Protein AF-0000000075207750 (afdb_homodimer)

Radius of gyration: 28.62 Å; Cα contacts (8 Å, |Δi|>4): 530; chains: 2; bounding box: 51×97×60 Å

pLDDT: mean 87.53, std 13.21, range [34.97, 98.56]

Organism: NCBI:txid2021314

Sequence (436 aa):
MNTTNKMSKQQYAYQVIRSRILDSRYEPGHRVVIDQLARELKTSAIPVREAIRQLEADGLITFTPNSGAIVTPFNEKAYMETLSVLAVLEGVATSLSSRHVTKQSLSELTKLNERMSEALQDLDLPLFSSYNREFHKLTYQYCGNEYLLQSILQTWQRLDSVRKKGTALRPDRMKKSIEEHETLIRLMSEKASEQKIEEFARRHKLNTLQAFLEKKNSMNTTNKMSKQQYAYQVIRSRILDSRYEPGHRVVIDQLARELKTSAIPVREAIRQLEADGLITFTPNSGAIVTPFNEKAYMETLSVLAVLEGVATSLSSRHVTKQSLSELTKLNERMSEALQDLDLPLFSSYNREFHKLTYQYCGNEYLLQSILQTWQRLDSVRKKGTALRPDRMKKSIEEHETLIRLMSEKASEQKIEEFARRHKLNTLQAFLEKKNS

InterPro domains:
  IPR000524 Transcription regulator HTH, GntR [PF00392] (11-71)
  IPR000524 Transcription regulator HTH, GntR [PS50949] (7-74)
  IPR000524 Transcription regulator HTH, GntR [SM00345] (13-71)
  IPR000524 Transcription regulator HTH, GntR [cd07377] (8-72)
  IPR008920 Transcription regulator FadR/GntR, C-terminal [G3DSA:1.20.120.530] (76-215)
  IPR008920 Transcription regulator FadR/GntR, C-terminal [SSF48008] (80-210)
  IPR011711 GntR, C-terminal [PF07729] (82-204)
  IPR011711 GntR, C-terminal [SM00895] (81-207)
  IPR036388 Winged helix-like DNA-binding domain superfamily [G3DSA:1.10.10.10] (1-72)
  IPR036390 Winged helix DNA-binding domain superfamily [SSF46785] (2-75)

Secondary structure (DSSP, 8-state):
--------HHHHHHHHHHHHHHTTSS-TT-EE-HHHHHHHTTS-HHHHHHHHHHHHHTTSEEEETTTEEEEPP--HHHHHHHHHHHHHHHHHHHHHHGGG--HHHHHHHHHHHHHHHHHHHTT-HHHHHHHHHHHHHHHHTTSS-HHHHHHHHHHHHHHHHHS-TT-PPPHHHHHHHHHHHHHHHHHHHTT--HHHHHHHHHHHHHHHHHHHHHHHH-/--------HHHHHHHHHHHHHHTTSS-TT-EE-HHHHHHHTTS-HHHHHHHHHHHHHTTSEEEETTTEEEEPP--HHHHHHHHHHHHHHHHHHHHHHGGG--HHHHHHHHHHHHHHHHHHHTT-HHHHHHHHHHHHHHHHTTSS-HHHHHHHHHHHHHHHHHS-TT----HHHHHHHHHHHHHHHHHHHTT--HHHHHHHHHHHHHHHHHHHHHHHH-

Foldseek 3Di:
DVPPVDQPLLNVLLVVVLLCLLLCVAPFFRQDDQVVSCVVSVHDSVSNVSSLVVCVVLQQWDQDVPRGTHGHDFDLVLLLVLLLVLLQLLLLLLLLCLVVDDPVLLVVLVVLLVQLVVCLVVVVQVSNVVSVVVSSCSSRVRSVDPVSVVVNVVSVVSNVVRPRRNPRQPSVLSVVLSVLSVVLSVCSVVVHHSVVSSVSSSVSSVVSVVSSVVSNVD/DVPPVPQPLLNVLLVVVLLCLLLCVAPFFRQDDQVVSCVVSVHDSVSNVSSLVVCVVLQQWDQDVPRGTGGHDFDLVLLLVLLLVLLQLLLLLLLLCLVVDDPVLLVVLVVLLVQLVVCLVVVVQVSNVVSVVVSSCSSRVRNVDPVSVVVNVVSVVSNVVRPRRNPRQPSVLSVVLSVLSVVLSVCSVVVHHSVVSSVSSSVSSVVSVVSSVVSNVD

Solvent-accessible surface area (backbone atoms only — not comparable to full-atom values): 22569 Å² total; per-residue (Å²): 131,86,75,69,85,65,73,47,69,31,56,46,40,30,51,55,52,49,49,32,43,72,48,51,75,41,40,62,60,34,67,59,54,58,67,61,48,13,62,74,66,71,47,60,54,62,35,42,50,54,19,48,51,50,34,33,74,34,36,39,29,40,75,41,93,94,60,43,40,20,27,36,75,52,50,59,66,60,31,53,32,36,51,53,46,42,18,52,50,50,9,52,28,26,23,50,10,48,79,66,65,44,72,66,58,52,50,50,45,52,51,34,50,50,50,26,53,51,22,55,76,69,65,34,60,69,59,23,51,53,34,50,52,52,42,54,47,67,48,26,71,61,36,84,36,69,56,51,53,49,52,46,53,52,40,51,54,50,36,66,69,34,38,48,38,57,67,60,75,51,70,68,56,48,53,51,48,50,53,49,49,52,51,52,51,48,41,49,74,66,62,53,57,50,68,59,46,18,52,51,49,20,47,58,48,45,50,54,52,50,54,57,53,53,38,70,74,92,134,84,75,71,84,64,75,46,68,31,55,46,40,30,51,54,52,49,49,31,44,70,49,53,75,41,39,62,60,34,66,58,55,57,68,60,49,13,62,75,66,73,48,60,52,62,35,40,50,53,19,48,51,50,33,32,73,34,36,38,28,38,76,43,91,94,61,43,39,20,26,37,76,51,49,59,65,59,32,52,34,36,50,54,47,42,17,52,52,51,8,51,28,26,23,50,10,46,80,66,66,45,74,65,57,52,50,51,46,51,51,35,50,50,50,28,52,51,22,55,76,68,65,34,59,70,59,24,52,53,34,51,52,52,42,54,47,68,48,26,70,61,35,86,37,69,55,50,53,49,52,47,51,54,40,50,55,48,36,67,68,34,38,46,38,56,68,61,75,50,70,66,55,50,54,51,46,52,54,48,49,51,52,51,51,48,40,50,72,66,62,52,56,47,68,58,45,19,53,50,49,21,47,58,48,45,50,54,52,48,56,57,52,52,39,70,74,91

Structure (mmCIF, N/CA/C/O backbone):
data_AF-0000000075207750-model_v1
#
loop_
_entity.id
_entity.type
_entity.pdbx_description
1 polymer 'GntR family transcriptional regulator'
#
loop_
_atom_site.group_PDB
_atom_site.id
_atom_site.type_symbol
_atom_site.label_atom_id
_atom_site.label_alt_id
_atom_site.label_comp_id
_atom_site.label_asym_id
_atom_site.label_entity_id
_atom_site.label_seq_id
_atom_site.pdbx_PDB_ins_code
_atom_site.Cartn_x
_atom_site.Cartn_y
_atom_site.Cartn_z
_atom_site.occupancy
_atom_site.B_iso_or_equiv
_atom_site.auth_seq_id
_atom_site.auth_comp_id
_atom_site.auth_asym_id
_atom_site.auth_atom_id
_atom_site.pdbx_PDB_model_num
ATOM 1 N N . MET A 1 1 ? -19.953 47.875 24.656 1 36.06 1 MET A N 1
ATOM 2 C CA . MET A 1 1 ? -18.547 47.531 24.891 1 36.06 1 MET A CA 1
ATOM 3 C C . MET A 1 1 ? -18.094 46.469 23.875 1 36.06 1 MET A C 1
ATOM 5 O O . MET A 1 1 ? -18.562 45.344 23.891 1 36.06 1 MET A O 1
ATOM 9 N N . ASN A 1 2 ? -18.047 46.562 22.547 1 34.97 2 ASN A N 1
ATOM 10 C CA . ASN A 1 2 ? -17.766 45.781 21.344 1 34.97 2 ASN A CA 1
ATOM 11 C C . ASN A 1 2 ? -16.5 44.938 21.5 1 34.97 2 ASN A C 1
ATOM 13 O O . ASN A 1 2 ? -15.398 45.469 21.516 1 34.97 2 ASN A O 1
ATOM 17 N N . THR A 1 3 ? -16.406 44.031 22.578 1 39.22 3 THR A N 1
ATOM 18 C CA . THR A 1 3 ? -15.258 43.25 23.031 1 39.22 3 THR A CA 1
ATOM 19 C C . THR A 1 3 ? -14.523 42.625 21.844 1 39.22 3 THR A C 1
ATOM 21 O O . THR A 1 3 ? -15.047 41.719 21.203 1 39.22 3 THR A O 1
ATOM 24 N N . THR A 1 4 ? -13.977 43.281 20.906 1 45.97 4 THR A N 1
ATOM 25 C CA . THR A 1 4 ? -13.086 42.844 19.828 1 45.97 4 THR A CA 1
ATOM 26 C C . THR A 1 4 ? -12.195 41.688 20.312 1 45.97 4 THR A C 1
ATOM 28 O O . THR A 1 4 ? -11.508 41.812 21.328 1 45.97 4 THR A O 1
ATOM 31 N N . ASN A 1 5 ? -12.617 40.5 20.391 1 51.59 5 ASN A N 1
ATOM 32 C CA . ASN A 1 5 ? -12.078 39.25 20.938 1 51.59 5 ASN A CA 1
ATOM 33 C C . ASN A 1 5 ? -10.57 39.156 20.719 1 51.59 5 ASN A C 1
ATOM 35 O O . ASN A 1 5 ? -10.117 38.656 19.672 1 51.59 5 ASN A O 1
ATOM 39 N N . LYS A 1 6 ? -9.859 40.094 21.203 1 67.19 6 LYS A N 1
ATOM 40 C CA . LYS A 1 6 ? -8.414 40.281 21.141 1 67.19 6 LYS A CA 1
ATOM 41 C C . LYS A 1 6 ? -7.664 39.031 21.594 1 67.19 6 LYS A C 1
ATOM 43 O O . LYS A 1 6 ? -8.031 38.406 22.594 1 67.19 6 LYS A O 1
ATOM 48 N N . MET A 1 7 ? -6.898 38.531 20.766 1 75.88 7 MET A N 1
ATOM 49 C CA . MET A 1 7 ? -6.035 37.406 21.047 1 75.88 7 MET A CA 1
ATOM 50 C C . MET A 1 7 ? -5.301 37.594 22.359 1 75.88 7 MET A C 1
ATOM 52 O O . MET A 1 7 ? -4.773 38.656 22.641 1 75.88 7 MET A O 1
ATOM 56 N N . SER A 1 8 ? -5.57 36.812 23.359 1 89.5 8 SER A N 1
ATOM 57 C CA . SER A 1 8 ? -4.852 36.844 24.625 1 89.5 8 SER A CA 1
ATOM 58 C C . SER A 1 8 ? -3.344 36.75 24.406 1 89.5 8 SER A C 1
ATOM 60 O O . SER A 1 8 ? -2.889 36.312 23.344 1 89.5 8 SER A O 1
ATOM 62 N N . LYS A 1 9 ? -2.623 37.312 25.281 1 92.06 9 LYS A N 1
ATOM 63 C CA . LYS A 1 9 ? -1.166 37.25 25.234 1 92.06 9 LYS A CA 1
ATOM 64 C C . LYS A 1 9 ? -0.688 35.812 25.094 1 92.06 9 LYS A C 1
ATOM 66 O O . LYS A 1 9 ? 0.298 35.531 24.406 1 92.06 9 LYS A O 1
ATOM 71 N N . GLN A 1 10 ? -1.367 34.875 25.75 1 92.75 10 GLN A N 1
ATOM 72 C CA . GLN A 1 10 ? -1.064 33.469 25.641 1 92.75 10 GLN A CA 1
ATOM 73 C C . GLN A 1 10 ? -1.268 32.969 24.219 1 92.75 10 GLN A C 1
ATOM 75 O O . GLN A 1 10 ? -0.419 32.25 23.672 1 92.75 10 GLN A O 1
ATOM 80 N N . GLN A 1 11 ? -2.389 33.312 23.703 1 88.75 11 GLN A N 1
ATOM 81 C CA . GLN A 1 11 ? -2.709 32.906 22.344 1 88.75 11 GLN A CA 1
ATOM 82 C C . GLN A 1 11 ? -1.7 33.438 21.328 1 88.75 11 GLN A C 1
ATOM 84 O O . GLN A 1 11 ? -1.299 32.75 20.406 1 88.75 11 GLN A O 1
ATOM 89 N N . TYR A 1 12 ? -1.388 34.656 21.578 1 90.88 12 TYR A N 1
ATOM 90 C CA . TYR A 1 12 ? -0.394 35.281 20.719 1 90.88 12 TYR A CA 1
ATOM 91 C C . TYR A 1 12 ? 0.942 34.562 20.812 1 90.88 12 TYR A C 1
ATOM 93 O O . TYR A 1 12 ? 1.54 34.219 19.781 1 90.88 12 TYR A O 1
ATOM 101 N N . ALA A 1 13 ? 1.425 34.344 21.984 1 94.19 13 ALA A N 1
ATOM 102 C CA . ALA A 1 13 ? 2.678 33.625 22.188 1 94.19 13 ALA A CA 1
ATOM 103 C C . ALA A 1 13 ? 2.627 32.25 21.531 1 94.19 13 ALA A C 1
ATOM 105 O O . ALA A 1 13 ? 3.582 31.828 20.875 1 94.19 13 ALA A O 1
ATOM 106 N N . TYR A 1 14 ? 1.547 31.609 21.766 1 91.31 14 TYR A N 1
ATOM 107 C CA . TYR A 1 14 ? 1.352 30.281 21.172 1 91.31 14 TYR A CA 1
ATOM 108 C C . TYR A 1 14 ? 1.503 30.344 19.656 1 91.31 14 TYR A C 1
ATOM 110 O O . TYR A 1 14 ? 2.244 29.547 19.078 1 91.31 14 TYR A O 1
ATOM 118 N N . GLN A 1 15 ? 0.847 31.25 19.047 1 85.12 15 GLN A N 1
ATOM 119 C CA . GLN A 1 15 ? 0.856 31.344 17.594 1 85.12 15 GLN A CA 1
ATOM 120 C C . GLN A 1 15 ? 2.256 31.656 17.078 1 85.12 15 GLN A C 1
ATOM 122 O O . GLN A 1 15 ? 2.689 31.094 16.062 1 85.12 15 GLN A O 1
ATOM 127 N N . VAL A 1 16 ? 2.91 32.562 17.781 1 87.69 16 VAL A N 1
ATOM 128 C CA . VAL A 1 16 ? 4.246 32.969 17.359 1 87.69 16 VAL A CA 1
ATOM 129 C C . VAL A 1 16 ? 5.203 31.766 17.438 1 87.69 16 VAL A C 1
ATOM 131 O O . VAL A 1 16 ? 5.906 31.469 16.469 1 87.69 16 VAL A O 1
ATOM 134 N N . ILE A 1 17 ? 5.18 31.047 18.562 1 90.5 17 ILE A N 1
ATOM 135 C CA . ILE A 1 17 ? 6.105 29.938 18.766 1 90.5 17 ILE A CA 1
ATOM 136 C C . ILE A 1 17 ? 5.77 28.797 17.797 1 90.5 17 ILE A C 1
ATOM 138 O O . ILE A 1 17 ? 6.66 28.219 17.172 1 90.5 17 ILE A O 1
ATOM 142 N N . ARG A 1 18 ? 4.539 28.562 17.719 1 83.19 18 ARG A N 1
ATOM 143 C CA . ARG A 1 18 ? 4.086 27.516 16.797 1 83.19 18 ARG A CA 1
ATOM 144 C C . ARG A 1 18 ? 4.543 27.797 15.375 1 83.19 18 ARG A C 1
ATOM 146 O O . ARG A 1 18 ? 5.047 26.906 14.688 1 83.19 18 ARG A O 1
ATOM 153 N N . SER A 1 19 ? 4.32 29.016 14.938 1 79.19 19 SER A N 1
ATOM 154 C CA . SER A 1 19 ? 4.727 29.406 13.594 1 79.19 19 SER A CA 1
ATOM 155 C C . SER A 1 19 ? 6.23 29.234 13.398 1 79.19 19 SER A C 1
ATOM 157 O O . SER A 1 19 ? 6.68 28.766 12.352 1 79.19 19 SER A O 1
ATOM 159 N N . ARG A 1 20 ? 6.992 29.5 14.438 1 82.44 20 ARG A N 1
ATOM 160 C CA . ARG A 1 20 ? 8.445 29.406 14.352 1 82.44 20 ARG A CA 1
ATOM 161 C C . ARG A 1 20 ? 8.883 27.938 14.297 1 82.44 20 ARG A C 1
ATOM 163 O O . ARG A 1 20 ? 9.875 27.609 13.641 1 82.44 20 ARG A O 1
ATOM 170 N N . ILE A 1 21 ? 8.133 27.094 14.938 1 80.12 21 ILE A N 1
ATOM 171 C CA . ILE A 1 21 ? 8.422 25.656 14.898 1 80.12 21 ILE A CA 1
ATOM 172 C C . ILE A 1 21 ? 8.055 25.094 13.531 1 80.12 21 ILE A C 1
ATOM 174 O O . ILE A 1 21 ? 8.859 24.391 12.898 1 80.12 21 ILE A O 1
ATOM 178 N N . LEU A 1 22 ? 6.926 25.516 13.047 1 70.62 22 LEU A N 1
ATOM 179 C CA . LEU A 1 22 ? 6.391 24.938 11.82 1 70.62 22 LEU A CA 1
ATOM 180 C C . LEU A 1 22 ? 7.16 25.438 10.602 1 70.62 22 LEU A C 1
ATOM 182 O O . LEU A 1 22 ? 7.305 24.719 9.617 1 70.62 22 LEU A O 1
ATOM 186 N N . ASP A 1 23 ? 7.66 26.641 10.734 1 68.94 23 ASP A N 1
ATOM 187 C CA . ASP A 1 23 ? 8.406 27.188 9.609 1 68.94 23 ASP A CA 1
ATOM 188 C C . ASP A 1 23 ? 9.906 26.922 9.758 1 68.94 23 ASP A C 1
ATOM 190 O O . ASP A 1 23 ? 10.719 27.5 9.031 1 68.94 23 ASP A O 1
ATOM 194 N N . SER A 1 24 ? 10.305 26.125 10.703 1 70.38 24 SER A N 1
ATOM 195 C CA . SER A 1 24 ? 11.641 25.594 10.945 1 70.38 24 SER A CA 1
ATOM 196 C C . SER A 1 24 ? 12.594 26.688 11.422 1 70.38 24 SER A C 1
ATOM 198 O O . SER A 1 24 ? 13.812 26.516 11.391 1 70.38 24 SER A O 1
ATOM 200 N N . ARG A 1 25 ? 12.078 27.797 11.797 1 79.12 25 ARG A N 1
ATOM 201 C CA . ARG A 1 25 ? 12.938 28.766 12.477 1 79.12 25 ARG A CA 1
ATOM 202 C C . ARG A 1 25 ? 13.43 28.219 13.812 1 79.12 25 ARG A C 1
ATOM 204 O O . ARG A 1 25 ? 14.539 28.531 14.25 1 79.12 25 ARG A O 1
ATOM 211 N N . TYR A 1 26 ? 12.539 27.516 14.5 1 85.56 26 TYR A N 1
ATOM 212 C CA . TYR A 1 26 ? 12.938 26.656 15.609 1 85.56 26 TYR A CA 1
ATOM 213 C C . TYR A 1 26 ? 13.062 25.203 15.156 1 85.56 26 TYR A C 1
ATOM 215 O O . TYR A 1 26 ? 12.062 24.547 14.875 1 85.56 26 TYR A O 1
ATOM 223 N N . GLU A 1 27 ? 14.281 24.719 15.008 1 79.44 27 GLU A N 1
ATOM 224 C CA . GLU A 1 27 ? 14.539 23.375 14.531 1 79.44 27 GLU A CA 1
ATOM 225 C C . GLU A 1 27 ? 14.273 22.328 15.617 1 79.44 27 GLU A C 1
ATOM 227 O O . GLU A 1 27 ? 14.281 22.656 16.812 1 79.44 27 GLU A O 1
ATOM 232 N N . PRO A 1 28 ? 14 21.078 15.148 1 78.81 28 PRO A N 1
ATOM 233 C CA . PRO A 1 28 ? 13.922 20.016 16.156 1 78.81 28 PRO A CA 1
ATOM 234 C C . PRO A 1 28 ? 15.117 20.016 17.109 1 78.81 28 PRO A C 1
ATOM 236 O O . PRO A 1 28 ? 16.266 20.141 16.672 1 78.81 28 PRO A O 1
ATOM 239 N N . GLY A 1 29 ? 14.781 19.953 18.328 1 82 29 GLY A N 1
ATOM 240 C CA . GLY A 1 29 ? 15.836 19.969 19.344 1 82 29 GLY A CA 1
ATOM 241 C C . GLY A 1 29 ? 16.172 21.359 19.828 1 82 29 GLY A C 1
ATOM 242 O O . GLY A 1 29 ? 16.891 21.531 20.797 1 82 29 GLY A O 1
ATOM 243 N N . HIS A 1 30 ? 15.648 22.375 19.141 1 87.75 30 HIS A N 1
ATOM 244 C CA . HIS A 1 30 ? 15.898 23.766 19.531 1 87.75 30 HIS A CA 1
ATOM 245 C C . HIS A 1 30 ? 15.367 24.031 20.938 1 87.75 30 HIS A C 1
ATOM 247 O O . HIS A 1 30 ? 14.227 23.688 21.266 1 87.75 30 HIS A O 1
ATOM 253 N N . ARG A 1 31 ? 16.188 24.656 21.75 1 91.31 31 ARG A N 1
ATOM 254 C CA . ARG A 1 31 ? 15.773 25.016 23.109 1 91.31 31 ARG A CA 1
ATOM 255 C C . ARG A 1 31 ? 15.016 26.328 23.109 1 91.31 31 ARG A C 1
ATOM 257 O O . ARG A 1 31 ? 15.508 27.344 22.594 1 91.31 31 ARG A O 1
ATOM 264 N N . VAL A 1 32 ? 13.836 26.281 23.609 1 93.56 32 VAL A N 1
ATOM 265 C CA . VAL A 1 32 ? 13.008 27.469 23.75 1 93.56 32 VAL A CA 1
ATOM 266 C C . VAL A 1 32 ? 13.25 28.109 25.109 1 93.56 32 VAL A C 1
ATOM 268 O O . VAL A 1 32 ? 12.867 27.562 26.141 1 93.56 32 VAL A O 1
ATOM 271 N N . VAL A 1 33 ? 13.875 29.266 25.094 1 93.75 33 VAL A N 1
ATOM 272 C CA . VAL A 1 33 ? 14.172 29.969 26.328 1 93.75 33 VAL A CA 1
ATOM 273 C C . VAL A 1 33 ? 13.039 30.938 26.672 1 93.75 33 VAL A C 1
ATOM 275 O O . VAL A 1 33 ? 12.852 31.953 26 1 93.75 33 VAL A O 1
ATOM 278 N N . ILE A 1 34 ? 12.367 30.688 27.75 1 93.56 34 ILE A N 1
ATOM 279 C CA . ILE A 1 34 ? 11.117 31.359 28.109 1 93.56 34 ILE A CA 1
ATOM 280 C C . ILE A 1 34 ? 11.375 32.844 28.328 1 93.56 34 ILE A C 1
ATOM 282 O O . ILE A 1 34 ? 10.664 33.688 27.797 1 93.56 34 ILE A O 1
ATOM 286 N N . ASP A 1 35 ? 12.445 33.219 29.016 1 94.19 35 ASP A N 1
ATOM 287 C CA . ASP A 1 35 ? 12.734 34.625 29.359 1 94.19 35 ASP A CA 1
ATOM 288 C C . ASP A 1 35 ? 13.055 35.438 28.109 1 94.19 35 ASP A C 1
ATOM 290 O O . ASP A 1 35 ? 12.625 36.594 27.969 1 94.19 35 ASP A O 1
ATOM 294 N N . GLN A 1 36 ? 13.742 34.812 27.234 1 95.31 36 GLN A N 1
ATOM 295 C CA . GLN A 1 36 ? 14.086 35.5 25.969 1 95.31 36 GLN A CA 1
ATOM 296 C C . GLN A 1 36 ? 12.844 35.75 25.125 1 95.31 36 GLN A C 1
ATOM 298 O O . GLN A 1 36 ? 12.68 36.812 24.562 1 95.31 36 GLN A O 1
ATOM 303 N N . LEU A 1 37 ? 12.008 34.781 25.078 1 95.25 37 LEU A N 1
ATOM 304 C CA . LEU A 1 37 ? 10.789 34.906 24.297 1 95.25 37 LEU A CA 1
ATOM 305 C C . LEU A 1 37 ? 9.859 35.938 24.906 1 95.25 37 LEU A C 1
ATOM 307 O O . LEU A 1 37 ? 9.211 36.688 24.172 1 95.25 37 LEU A O 1
ATOM 311 N N . ALA A 1 38 ? 9.789 35.938 26.188 1 95.69 38 ALA A N 1
ATOM 312 C CA . ALA A 1 38 ? 8.969 36.906 26.891 1 95.69 38 ALA A CA 1
ATOM 313 C C . ALA A 1 38 ? 9.422 38.344 26.547 1 95.69 38 ALA A C 1
ATOM 315 O O . ALA A 1 38 ? 8.586 39.219 26.25 1 95.69 38 ALA A O 1
ATOM 316 N N . ARG A 1 39 ? 10.695 38.594 26.484 1 96 39 ARG A N 1
ATOM 317 C CA . ARG A 1 39 ? 11.25 39.906 26.141 1 96 39 ARG A CA 1
ATOM 318 C C . ARG A 1 39 ? 10.938 40.25 24.688 1 96 39 ARG A C 1
ATOM 320 O O . ARG A 1 39 ? 10.516 41.375 24.391 1 96 39 ARG A O 1
ATOM 327 N N . GLU A 1 40 ? 11.062 39.281 23.875 1 94.88 40 GLU A N 1
ATOM 328 C CA . GLU A 1 40 ? 10.844 39.5 22.438 1 94.88 40 GLU A CA 1
ATOM 329 C C . GLU A 1 40 ? 9.383 39.812 22.156 1 94.88 40 GLU A C 1
ATOM 331 O O . GLU A 1 40 ? 9.094 40.656 21.281 1 94.88 40 GLU A O 1
ATOM 336 N N . LEU A 1 41 ? 8.555 39.188 22.938 1 94.75 41 LEU A N 1
ATOM 337 C CA . LEU A 1 41 ? 7.129 39.312 22.672 1 94.75 41 LEU A CA 1
ATOM 338 C C . LEU A 1 41 ? 6.52 40.406 23.547 1 94.75 41 LEU A C 1
ATOM 340 O O . LEU A 1 41 ? 5.309 40.625 23.516 1 94.75 41 LEU A O 1
ATOM 344 N N . LYS A 1 42 ? 7.312 41.031 24.266 1 95.19 42 LYS A N 1
ATOM 345 C CA . LYS A 1 42 ? 6.91 42.125 25.141 1 95.19 42 LYS A CA 1
ATOM 346 C C . LYS A 1 42 ? 5.766 41.688 26.062 1 95.19 42 LYS A C 1
ATOM 348 O O . LYS A 1 42 ? 4.746 42.375 26.156 1 95.19 42 LYS A O 1
ATOM 353 N N . THR A 1 43 ? 5.973 40.594 26.688 1 95.38 43 THR A N 1
ATOM 354 C CA . THR A 1 43 ? 5.023 40.062 27.656 1 95.38 43 THR A CA 1
ATOM 355 C C . THR A 1 43 ? 5.758 39.406 28.828 1 95.38 43 THR A C 1
ATOM 357 O O . THR A 1 43 ? 6.988 39.312 28.828 1 95.38 43 THR A O 1
ATOM 360 N N . SER A 1 44 ? 4.961 39.125 29.828 1 94.69 44 SER A N 1
ATOM 361 C CA . SER A 1 44 ? 5.555 38.438 30.969 1 94.69 44 SER A CA 1
ATOM 362 C C . SER A 1 44 ? 5.805 36.969 30.641 1 94.69 44 SER A C 1
ATOM 364 O O . SER A 1 44 ? 5.355 36.469 29.609 1 94.69 44 SER A O 1
ATOM 366 N N . ALA A 1 45 ? 6.555 36.281 31.562 1 95.62 45 ALA A N 1
ATOM 367 C CA . ALA A 1 45 ? 6.887 34.875 31.359 1 95.62 45 ALA A CA 1
ATOM 368 C C . ALA A 1 45 ? 5.645 34 31.484 1 95.62 45 ALA A C 1
ATOM 370 O O . ALA A 1 45 ? 5.598 32.875 30.938 1 95.62 45 ALA A O 1
ATOM 371 N N . ILE A 1 46 ? 4.656 34.469 32.094 1 95 46 ILE A N 1
ATOM 372 C CA . ILE A 1 46 ? 3.488 33.656 32.438 1 95 46 ILE A CA 1
ATOM 373 C C . ILE A 1 46 ? 2.768 33.219 31.156 1 95 46 ILE A C 1
ATOM 375 O O . ILE A 1 46 ? 2.6 32.031 30.875 1 95 46 ILE A O 1
ATOM 379 N N . PRO A 1 47 ? 2.398 34.188 30.328 1 96.19 47 PRO A N 1
ATOM 380 C CA . PRO A 1 47 ? 1.706 33.75 29.109 1 96.19 47 PRO A CA 1
ATOM 381 C C . PRO A 1 47 ? 2.58 32.875 28.203 1 96.19 47 PRO A C 1
ATOM 383 O O . PRO A 1 47 ? 2.072 32 27.516 1 96.19 47 PRO A O 1
ATOM 386 N N . VAL A 1 48 ? 3.891 33.062 28.203 1 96.31 48 VAL A N 1
ATOM 387 C CA . VAL A 1 48 ? 4.812 32.281 27.406 1 96.31 48 VAL A CA 1
ATOM 388 C C . VAL A 1 48 ? 4.863 30.844 27.938 1 96.31 48 VAL A C 1
ATOM 390 O O . VAL A 1 48 ? 4.828 29.875 27.156 1 96.31 48 VAL A O 1
ATOM 393 N N . ARG A 1 49 ? 4.848 30.734 29.203 1 94.69 49 ARG A N 1
ATOM 394 C CA . ARG A 1 49 ? 4.844 29.406 29.828 1 94.69 49 ARG A CA 1
ATOM 395 C C . ARG A 1 49 ? 3.562 28.641 29.5 1 94.69 49 ARG A C 1
ATOM 397 O O . ARG A 1 49 ? 3.602 27.453 29.219 1 94.69 49 ARG A O 1
ATOM 404 N N . GLU A 1 50 ? 2.516 29.375 29.531 1 94.5 50 GLU A N 1
ATOM 405 C CA . GLU A 1 50 ? 1.233 28.766 29.188 1 94.5 50 GLU A CA 1
ATOM 406 C C . GLU A 1 50 ? 1.197 28.328 27.734 1 94.5 50 GLU A C 1
ATOM 408 O O . GLU A 1 50 ? 0.656 27.266 27.406 1 94.5 50 GLU A O 1
ATOM 413 N N . ALA A 1 51 ? 1.735 29.156 26.906 1 94.12 51 ALA A N 1
ATOM 414 C CA . ALA A 1 51 ? 1.831 28.812 25.484 1 94.12 51 ALA A CA 1
ATOM 415 C C . ALA A 1 51 ? 2.678 27.547 25.281 1 94.12 51 ALA A C 1
ATOM 417 O O . ALA A 1 51 ? 2.311 26.672 24.5 1 94.12 51 ALA A O 1
ATOM 418 N N . ILE A 1 52 ? 3.771 27.453 26.016 1 93.25 52 ILE A N 1
ATOM 419 C CA . ILE A 1 52 ? 4.699 26.328 25.891 1 93.25 52 ILE A CA 1
ATOM 420 C C . ILE A 1 52 ? 4.027 25.047 26.391 1 93.25 52 ILE A C 1
ATOM 422 O O . ILE A 1 52 ? 4.195 23.984 25.797 1 93.25 52 ILE A O 1
ATOM 426 N N . ARG A 1 53 ? 3.238 25.203 27.406 1 89.81 53 ARG A N 1
ATOM 427 C CA . ARG A 1 53 ? 2.496 24.047 27.891 1 89.81 53 ARG A CA 1
ATOM 428 C C . ARG A 1 53 ? 1.512 23.531 26.844 1 89.81 53 ARG A C 1
ATOM 430 O O . ARG A 1 53 ? 1.358 22.328 26.672 1 89.81 53 ARG A O 1
ATOM 437 N N . GLN A 1 54 ? 0.893 24.484 26.219 1 85.94 54 GLN A N 1
ATOM 438 C CA . GLN A 1 54 ? -0.029 24.094 25.156 1 85.94 54 GLN A CA 1
ATOM 439 C C . GLN A 1 54 ? 0.711 23.422 24.016 1 85.94 54 GLN A C 1
ATOM 441 O O . GLN A 1 54 ? 0.237 22.438 23.453 1 85.94 54 GLN A O 1
ATOM 446 N N . LEU A 1 55 ? 1.83 23.984 23.688 1 85.19 55 LEU A N 1
ATOM 447 C CA . LEU A 1 55 ? 2.652 23.422 22.625 1 85.19 55 LEU A CA 1
ATOM 448 C C . LEU A 1 55 ? 3.148 22.031 23 1 85.19 55 LEU A C 1
ATOM 450 O O . LEU A 1 55 ? 3.309 21.172 22.125 1 85.19 55 LEU A O 1
ATOM 454 N N . GLU A 1 56 ? 3.381 21.844 24.297 1 83.12 56 GLU A N 1
ATOM 455 C CA . GLU A 1 56 ? 3.742 20.516 24.781 1 83.12 56 GLU A CA 1
ATOM 456 C C . GLU A 1 56 ? 2.588 19.531 24.609 1 83.12 56 GLU A C 1
ATOM 458 O O . GLU A 1 56 ? 2.783 18.406 24.141 1 83.12 56 GLU A O 1
ATOM 463 N N . ALA A 1 57 ? 1.476 20.062 24.969 1 75.75 57 ALA A N 1
ATOM 464 C CA . ALA A 1 57 ? 0.28 19.234 24.797 1 75.75 57 ALA A CA 1
ATOM 465 C C . ALA A 1 57 ? 0.07 18.875 23.328 1 75.75 57 ALA A C 1
ATOM 467 O O . ALA A 1 57 ? -0.376 17.766 23.016 1 75.75 57 ALA A O 1
ATOM 468 N N . ASP A 1 58 ? 0.486 19.781 22.547 1 70.81 58 ASP A N 1
ATOM 469 C CA . ASP A 1 58 ? 0.343 19.578 21.109 1 70.81 58 ASP A CA 1
ATOM 470 C C . ASP A 1 58 ? 1.469 18.703 20.562 1 70.81 58 ASP A C 1
ATOM 472 O O . ASP A 1 58 ? 1.465 18.344 19.391 1 70.81 58 ASP A O 1
ATOM 476 N N . GLY A 1 59 ? 2.525 18.516 21.406 1 74.31 59 GLY A N 1
ATOM 477 C CA . GLY A 1 59 ? 3.623 17.641 21 1 74.31 59 GLY A CA 1
ATOM 478 C C . GLY A 1 59 ? 4.723 18.375 20.25 1 74.31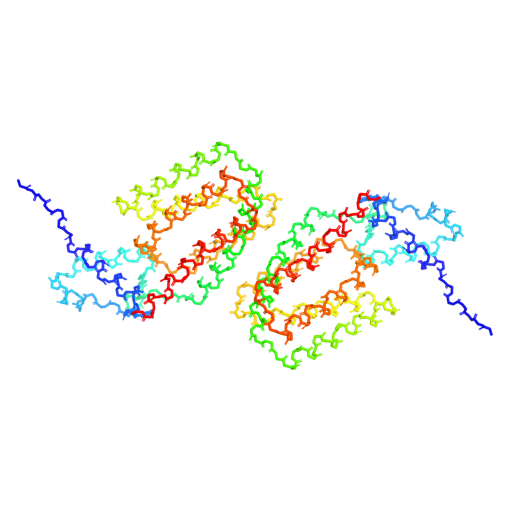 59 GLY A C 1
ATOM 479 O O . GLY A 1 59 ? 5.656 17.75 19.75 1 74.31 59 GLY A O 1
ATOM 480 N N . LEU A 1 60 ? 4.598 19.625 20.125 1 78.88 60 LEU A N 1
ATOM 481 C CA . LEU A 1 60 ? 5.574 20.422 19.391 1 78.88 60 LEU A CA 1
ATOM 482 C C . LEU A 1 60 ? 6.797 20.703 20.25 1 78.88 60 LEU A C 1
ATOM 484 O O . LEU A 1 60 ? 7.891 20.938 19.734 1 78.88 60 LEU A O 1
ATOM 488 N N . ILE A 1 61 ? 6.562 20.75 21.625 1 84.88 61 ILE A N 1
ATOM 489 C CA . ILE A 1 61 ? 7.613 21 22.609 1 84.88 61 ILE A CA 1
ATOM 490 C C . ILE A 1 61 ? 7.68 19.859 23.609 1 84.88 61 ILE A C 1
ATOM 492 O O . ILE A 1 61 ? 6.652 19.281 23.969 1 84.88 61 ILE A O 1
ATOM 496 N N . THR A 1 62 ? 8.844 19.406 23.906 1 85.44 62 THR A N 1
ATOM 497 C CA . THR A 1 62 ? 9.07 18.438 24.984 1 85.44 62 THR A CA 1
ATOM 498 C C . THR A 1 62 ? 9.992 19.016 26.047 1 85.44 62 THR A C 1
ATOM 500 O O . THR A 1 62 ? 10.914 19.781 25.734 1 85.44 62 THR A O 1
ATOM 503 N N . PHE A 1 63 ? 9.648 18.719 27.266 1 86.25 63 PHE A N 1
ATOM 504 C CA . PHE A 1 63 ? 10.508 19.141 28.359 1 86.25 63 PHE A CA 1
ATOM 505 C C . PHE A 1 63 ? 11.523 18.062 28.703 1 86.25 63 PHE A C 1
ATOM 507 O O . PHE A 1 63 ? 11.18 16.891 28.828 1 86.25 63 PHE A O 1
ATOM 514 N N . THR A 1 64 ? 12.727 18.312 28.531 1 79.56 64 THR A N 1
ATOM 515 C CA . THR A 1 64 ? 13.789 17.391 28.938 1 79.56 64 THR A CA 1
ATOM 516 C C . THR A 1 64 ? 14.43 17.859 30.234 1 79.56 64 THR A C 1
ATOM 518 O O . THR A 1 64 ? 14.508 19.062 30.5 1 79.56 64 THR A O 1
ATOM 521 N N . PRO A 1 65 ? 14.867 16.734 30.953 1 77.81 65 PRO A N 1
ATOM 522 C CA . PRO A 1 65 ? 15.617 17.094 32.156 1 77.81 65 PRO A CA 1
ATOM 523 C C . PRO A 1 65 ? 16.891 17.875 31.859 1 77.81 65 PRO A C 1
ATOM 525 O O . PRO A 1 65 ? 17.609 17.562 30.906 1 77.81 65 PRO A O 1
ATOM 528 N N . ASN A 1 66 ? 17.031 19.109 32.312 1 79 66 ASN A N 1
ATOM 529 C CA . ASN A 1 66 ? 18.219 19.938 32.312 1 79 66 ASN A CA 1
ATOM 530 C C . ASN A 1 66 ? 18.234 20.875 31.094 1 79 66 ASN A C 1
ATOM 532 O O . ASN A 1 66 ? 19.141 21.688 30.938 1 79 66 ASN A O 1
ATOM 536 N N . SER A 1 67 ? 17.344 20.484 30.109 1 75.75 67 SER A N 1
ATOM 537 C CA . SER A 1 67 ? 17.406 21.344 28.938 1 75.75 67 SER A CA 1
ATOM 538 C C . SER A 1 67 ? 16.188 22.234 28.828 1 75.75 67 SER A C 1
ATOM 540 O O . SER A 1 67 ? 16.156 23.172 28.031 1 75.75 67 SER A O 1
ATOM 542 N N . GLY A 1 68 ? 15.258 21.969 29.641 1 86.94 68 GLY A N 1
ATOM 543 C CA . GLY A 1 68 ? 14.039 22.766 29.562 1 86.94 68 GLY A CA 1
ATOM 544 C C . GLY A 1 68 ? 13.156 22.391 28.391 1 86.94 68 GLY A C 1
ATOM 545 O O . GLY A 1 68 ? 13.031 21.219 28.047 1 86.94 68 GLY A O 1
ATOM 546 N N . ALA A 1 69 ? 12.508 23.406 27.797 1 92.44 69 ALA A N 1
ATOM 547 C CA . ALA A 1 69 ? 11.594 23.188 26.672 1 92.44 69 ALA A CA 1
ATOM 548 C C . ALA A 1 69 ? 12.352 23.094 25.359 1 92.44 69 ALA A C 1
ATOM 550 O O . ALA A 1 69 ? 13.086 24.016 24.984 1 92.44 69 ALA A O 1
ATOM 551 N N . ILE A 1 70 ? 12.211 21.953 24.641 1 90.94 70 ILE A N 1
ATOM 552 C CA . ILE A 1 70 ? 12.852 21.828 23.328 1 90.94 70 ILE A CA 1
ATOM 553 C C . ILE A 1 70 ? 11.805 21.469 22.281 1 90.94 70 ILE A C 1
ATOM 555 O O . ILE A 1 70 ? 10.773 20.859 22.594 1 90.94 70 ILE A O 1
ATOM 559 N N . VAL A 1 71 ? 12.109 21.922 21.094 1 86 71 VAL A N 1
ATOM 560 C CA . VAL A 1 71 ? 11.258 21.516 19.984 1 86 71 VAL A CA 1
ATOM 561 C C . VAL A 1 71 ? 11.391 20.016 19.75 1 86 71 VAL A C 1
ATOM 563 O O . VAL A 1 71 ? 12.5 19.484 19.625 1 86 71 VAL A O 1
ATOM 566 N N . THR A 1 72 ? 10.273 19.344 19.812 1 79.62 72 THR A N 1
ATOM 567 C CA . THR A 1 72 ? 10.242 17.891 19.688 1 79.62 72 THR A CA 1
ATOM 568 C C . THR A 1 72 ? 10.883 17.438 18.391 1 79.62 72 THR A C 1
ATOM 570 O O . THR A 1 72 ? 10.547 17.938 17.312 1 79.62 72 THR A O 1
ATOM 573 N N . PRO A 1 73 ? 11.875 16.562 18.453 1 73.12 73 PRO A N 1
ATOM 574 C CA . PRO A 1 73 ? 12.438 16.031 17.219 1 73.12 73 PRO A CA 1
ATOM 575 C C . PRO A 1 73 ? 11.406 15.305 16.359 1 73.12 73 PRO A C 1
ATOM 577 O O . PRO A 1 73 ? 10.492 14.664 16.891 1 73.12 73 PRO A O 1
ATOM 580 N N . PHE A 1 74 ? 11.289 15.766 15.172 1 74.44 74 PHE A N 1
ATOM 581 C CA . PHE A 1 74 ? 10.336 15.219 14.211 1 74.44 74 PHE A CA 1
ATOM 582 C C . PHE A 1 74 ? 11.07 14.578 13.039 1 74.44 74 PHE A C 1
ATOM 584 O O . PHE A 1 74 ? 12.031 15.141 12.516 1 74.44 74 PHE A O 1
ATOM 591 N N . ASN A 1 75 ? 10.766 13.297 12.875 1 75.06 75 ASN A N 1
ATOM 592 C CA . ASN A 1 75 ? 11.344 12.625 11.719 1 75.06 75 ASN A CA 1
ATOM 593 C C . ASN A 1 75 ? 10.586 12.953 10.438 1 75.06 75 ASN A C 1
ATOM 595 O O . ASN A 1 75 ? 9.625 12.266 10.086 1 75.06 75 ASN A O 1
ATOM 599 N N . GLU A 1 76 ? 10.992 13.938 9.836 1 78.81 76 GLU A N 1
ATOM 600 C CA . GLU A 1 76 ? 10.336 14.438 8.633 1 78.81 76 GLU A CA 1
ATOM 601 C C . GLU A 1 76 ? 10.32 13.383 7.535 1 78.81 76 GLU A C 1
ATOM 603 O O . GLU A 1 76 ? 9.312 13.227 6.836 1 78.81 76 GLU A O 1
ATOM 608 N N . LYS A 1 77 ? 11.422 12.727 7.391 1 85.44 77 LYS A N 1
ATOM 609 C CA . LYS A 1 77 ? 11.516 11.695 6.355 1 85.44 77 LYS A CA 1
ATOM 610 C C . LYS A 1 77 ? 10.492 10.586 6.594 1 85.44 77 LYS A C 1
ATOM 612 O O . LYS A 1 77 ? 9.797 10.164 5.664 1 85.44 77 LYS A O 1
ATOM 617 N N . ALA A 1 78 ? 10.406 10.164 7.824 1 87.06 78 ALA A N 1
ATOM 618 C CA . ALA A 1 78 ? 9.438 9.133 8.172 1 87.06 78 ALA A CA 1
ATOM 619 C C . ALA A 1 78 ? 8.008 9.609 7.914 1 87.06 78 ALA A C 1
ATOM 621 O O . ALA A 1 78 ? 7.168 8.844 7.441 1 87.06 78 ALA A O 1
ATOM 622 N N . TYR A 1 79 ? 7.793 10.859 8.234 1 87.38 79 TYR A N 1
ATOM 623 C CA . TYR A 1 79 ? 6.473 11.438 8.008 1 87.38 79 TYR A CA 1
ATOM 624 C C . TYR A 1 79 ? 6.113 11.422 6.527 1 87.38 79 TYR A C 1
ATOM 626 O O . TYR A 1 79 ? 5.043 10.945 6.148 1 87.38 79 TYR A O 1
ATOM 634 N N . MET A 1 80 ? 7.023 11.867 5.688 1 89.5 80 MET A N 1
ATOM 635 C CA . MET A 1 80 ? 6.773 11.961 4.254 1 89.5 80 MET A CA 1
ATOM 636 C C . MET A 1 80 ? 6.613 10.57 3.637 1 89.5 80 MET A C 1
ATOM 638 O O . MET A 1 80 ? 5.719 10.352 2.82 1 89.5 80 MET A O 1
ATOM 642 N N . GLU A 1 81 ? 7.457 9.688 4.043 1 94 81 GLU A N 1
ATOM 643 C CA . GLU A 1 81 ? 7.391 8.32 3.533 1 94 81 GLU A CA 1
ATOM 644 C C . GLU A 1 81 ? 6.066 7.656 3.908 1 94 81 GLU A C 1
ATOM 646 O O . GLU A 1 81 ? 5.434 7.012 3.072 1 94 81 GLU A O 1
ATOM 651 N N . THR A 1 82 ? 5.648 7.836 5.148 1 93.5 82 THR A N 1
ATOM 652 C CA . THR A 1 82 ? 4.418 7.227 5.641 1 93.5 82 THR A CA 1
ATOM 653 C C . THR A 1 82 ? 3.203 7.805 4.926 1 93.5 82 THR A C 1
ATOM 655 O O . THR A 1 82 ? 2.312 7.062 4.504 1 93.5 82 THR A O 1
ATOM 658 N N . LEU A 1 83 ? 3.199 9.125 4.762 1 93.31 83 LEU A N 1
ATOM 659 C CA . LEU A 1 83 ? 2.088 9.797 4.09 1 93.31 83 LEU A CA 1
ATOM 660 C C . LEU A 1 83 ? 1.98 9.344 2.639 1 93.31 83 LEU A C 1
ATOM 662 O O . LEU A 1 83 ? 0.877 9.156 2.121 1 93.31 83 LEU A O 1
ATOM 666 N N . SER A 1 84 ? 3.082 9.18 1.967 1 96.12 84 SER A N 1
ATOM 667 C CA . SER A 1 84 ? 3.096 8.734 0.577 1 96.12 84 SER A CA 1
ATOM 668 C C . SER A 1 84 ? 2.482 7.348 0.434 1 96.12 84 SER A C 1
ATOM 670 O O . SER A 1 84 ? 1.718 7.09 -0.499 1 96.12 84 SER A O 1
ATOM 672 N N . VAL A 1 85 ? 2.82 6.438 1.303 1 97.69 85 VAL A N 1
ATOM 673 C CA . VAL A 1 85 ? 2.271 5.086 1.264 1 97.69 85 VAL A CA 1
ATOM 674 C C . VAL A 1 85 ? 0.779 5.125 1.582 1 97.69 85 VAL A C 1
ATOM 676 O O . VAL A 1 85 ? -0.019 4.441 0.934 1 97.69 85 VAL A O 1
ATOM 679 N N . LEU A 1 86 ? 0.408 5.895 2.574 1 97.38 86 LEU A N 1
ATOM 680 C CA . LEU A 1 86 ? -1.002 6.039 2.92 1 97.38 86 LEU A CA 1
ATOM 681 C C . LEU A 1 86 ? -1.811 6.52 1.72 1 97.38 86 LEU A C 1
ATOM 683 O O . LEU A 1 86 ? -2.902 6.012 1.457 1 97.38 86 LEU A O 1
ATOM 687 N N . ALA A 1 87 ? -1.239 7.523 1.038 1 97.5 87 ALA A N 1
ATOM 688 C CA . ALA A 1 87 ? -1.908 8.078 -0.137 1 97.5 87 ALA A CA 1
ATOM 689 C C . ALA A 1 87 ? -2.217 6.984 -1.157 1 97.5 87 ALA A C 1
ATOM 691 O O . ALA A 1 87 ? -3.316 6.938 -1.712 1 97.5 87 ALA A O 1
ATOM 692 N N . VAL A 1 88 ? -1.305 6.113 -1.381 1 98 88 VAL A N 1
ATOM 693 C CA . VAL A 1 88 ? -1.451 5.031 -2.35 1 98 88 VAL A CA 1
ATOM 694 C C . VAL A 1 88 ? -2.531 4.062 -1.882 1 98 88 VAL A C 1
ATOM 696 O O . VAL A 1 88 ? -3.465 3.752 -2.627 1 98 88 VAL A O 1
ATOM 699 N N . LEU A 1 89 ? -2.445 3.59 -0.691 1 98.44 89 LEU A N 1
ATOM 700 C CA . LEU A 1 89 ? -3.361 2.588 -0.152 1 98.44 89 LEU A CA 1
ATOM 701 C C . LEU A 1 89 ? -4.781 3.133 -0.08 1 98.44 89 LEU A C 1
ATOM 703 O O . LEU A 1 89 ? -5.727 2.473 -0.516 1 98.44 89 LEU A O 1
ATOM 707 N N . GLU A 1 90 ? -4.957 4.363 0.454 1 98.31 90 GLU A N 1
ATOM 708 C CA . GLU A 1 90 ? -6.289 4.953 0.56 1 98.31 90 GLU A CA 1
ATOM 709 C C . GLU A 1 90 ? -6.867 5.262 -0.818 1 98.31 90 GLU A C 1
ATOM 711 O O . GLU A 1 90 ? -8.078 5.168 -1.022 1 98.31 90 GLU A O 1
ATOM 716 N N . GLY A 1 91 ? -5.953 5.695 -1.747 1 98.25 91 GLY A N 1
ATOM 717 C CA . GLY A 1 91 ? -6.434 5.91 -3.102 1 98.25 91 GLY A CA 1
ATOM 718 C C . GLY A 1 91 ? -7.113 4.691 -3.697 1 98.25 91 GLY A C 1
ATOM 719 O O . GLY A 1 91 ? -8.234 4.781 -4.195 1 98.25 91 GLY A O 1
ATOM 720 N N . VAL A 1 92 ? -6.465 3.543 -3.602 1 98 92 VAL A N 1
ATOM 721 C CA . VAL A 1 92 ? -6.988 2.297 -4.152 1 98 92 VAL A CA 1
ATOM 722 C C . VAL A 1 92 ? -8.25 1.888 -3.393 1 98 92 VAL A C 1
ATOM 724 O O . VAL A 1 92 ? -9.258 1.521 -4.004 1 98 92 VAL A O 1
ATOM 727 N N . ALA A 1 93 ? -8.203 1.927 -2.096 1 98.38 93 ALA A N 1
ATOM 728 C CA . ALA A 1 93 ? -9.344 1.516 -1.276 1 98.38 93 ALA A CA 1
ATOM 729 C C . ALA A 1 93 ? -10.562 2.379 -1.565 1 98.38 93 ALA A C 1
ATOM 731 O O . ALA A 1 93 ? -11.695 1.878 -1.606 1 98.38 93 ALA A O 1
ATOM 732 N N . THR A 1 94 ? -10.352 3.701 -1.747 1 98.44 94 THR A N 1
ATOM 733 C CA . THR A 1 94 ? -11.445 4.613 -2.059 1 98.44 94 THR A CA 1
ATOM 734 C C . THR A 1 94 ? -12.062 4.273 -3.41 1 98.44 94 THR A C 1
ATOM 736 O O . THR A 1 94 ? -13.289 4.258 -3.551 1 98.44 94 THR A O 1
ATOM 739 N N . SER A 1 95 ? -11.219 4.008 -4.363 1 97.75 95 SER A N 1
ATOM 740 C CA . SER A 1 95 ? -11.688 3.605 -5.688 1 97.75 95 SER A CA 1
ATOM 741 C C . SER A 1 95 ? -12.539 2.346 -5.609 1 97.75 95 SER A C 1
ATOM 743 O O . SER A 1 95 ? -13.656 2.312 -6.145 1 97.75 95 SER A O 1
ATOM 745 N N . LEU A 1 96 ? -12.102 1.319 -4.957 1 96.88 96 LEU A N 1
ATOM 746 C CA . LEU A 1 96 ? -12.828 0.062 -4.812 1 96.88 96 LEU A CA 1
ATOM 747 C C . LEU A 1 96 ? -14.148 0.276 -4.078 1 96.88 96 LEU A C 1
ATOM 749 O O . LEU A 1 96 ? -15.164 -0.328 -4.43 1 96.88 96 LEU A O 1
ATOM 753 N N . SER A 1 97 ? -14.133 1.118 -3.092 1 96.94 97 SER A N 1
ATOM 754 C CA . SER A 1 97 ? -15.305 1.382 -2.268 1 96.9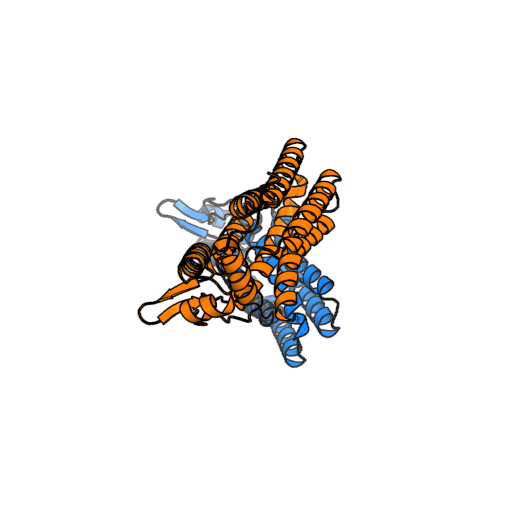4 97 SER A CA 1
ATOM 755 C C . SER A 1 97 ? -16.359 2.16 -3.045 1 96.94 97 SER A C 1
ATOM 757 O O . SER A 1 97 ? -17.547 2.082 -2.734 1 96.94 97 SER A O 1
ATOM 759 N N . SER A 1 98 ? -15.891 2.922 -4.016 1 95.44 98 SER A N 1
ATOM 760 C CA . SER A 1 98 ? -16.797 3.807 -4.742 1 95.44 98 SER A CA 1
ATOM 761 C C . SER A 1 98 ? -17.859 3.014 -5.488 1 95.44 98 SER A C 1
ATOM 763 O O . SER A 1 98 ? -18.938 3.541 -5.793 1 95.44 98 SER A O 1
ATOM 765 N N . ARG A 1 99 ? -17.609 1.72 -5.715 1 92.06 99 ARG A N 1
ATOM 766 C CA . ARG A 1 99 ? -18.578 0.841 -6.375 1 92.06 99 ARG A CA 1
ATOM 767 C C . ARG A 1 99 ? -19.766 0.555 -5.469 1 92.06 99 ARG A C 1
ATOM 769 O O . ARG A 1 99 ? -20.828 0.142 -5.941 1 92.06 99 ARG A O 1
ATOM 776 N N . HIS A 1 100 ? -19.594 0.835 -4.254 1 93.06 100 HIS A N 1
ATOM 777 C CA . HIS A 1 100 ? -20.594 0.442 -3.275 1 93.06 100 HIS A CA 1
ATOM 778 C C . HIS A 1 100 ? -21.203 1.66 -2.58 1 93.06 100 HIS A C 1
ATOM 780 O O . HIS A 1 100 ? -21.891 1.525 -1.571 1 93.06 100 HIS A O 1
ATOM 786 N N . VAL A 1 101 ? -20.875 2.797 -3.098 1 91.56 101 VAL A N 1
ATOM 787 C CA . VAL A 1 101 ? -21.328 4.031 -2.459 1 91.56 101 VAL A CA 1
ATOM 788 C C . VAL A 1 101 ? -22.844 4.148 -2.574 1 91.56 101 VAL A C 1
ATOM 790 O O . VAL A 1 101 ? -23.422 3.85 -3.623 1 91.56 101 VAL A O 1
ATOM 793 N N . THR A 1 102 ? -23.531 4.535 -1.498 1 94.5 102 THR A N 1
ATOM 794 C CA . THR A 1 102 ? -24.969 4.734 -1.437 1 94.5 102 THR A CA 1
ATOM 795 C C . THR A 1 102 ? -25.297 6.203 -1.194 1 94.5 102 THR A C 1
ATOM 797 O O . THR A 1 102 ? -24.422 6.996 -0.857 1 94.5 102 THR A O 1
ATOM 800 N N . LYS A 1 103 ? -26.609 6.484 -1.394 1 95.31 103 LYS A N 1
ATOM 801 C CA . LYS A 1 103 ? -27.078 7.832 -1.078 1 95.31 103 LYS A CA 1
ATOM 802 C C . LYS A 1 103 ? -26.828 8.164 0.393 1 95.31 103 LYS A C 1
ATOM 804 O O . LYS A 1 103 ? -26.484 9.297 0.731 1 95.31 103 LYS A O 1
ATOM 809 N N . GLN A 1 104 ? -27 7.188 1.173 1 96.38 104 GLN A N 1
ATOM 810 C CA . GLN A 1 104 ? -26.797 7.383 2.605 1 96.38 104 GLN A CA 1
ATOM 811 C C . GLN A 1 104 ? -25.344 7.699 2.92 1 96.38 104 GLN A C 1
ATOM 813 O O . GLN A 1 104 ? -25.047 8.625 3.684 1 96.38 104 GLN A O 1
ATOM 818 N N . SER A 1 105 ? -24.453 6.926 2.346 1 95.94 105 SER A N 1
ATOM 819 C CA . SER A 1 105 ? -23.031 7.168 2.604 1 95.94 105 SER A CA 1
ATOM 820 C C . SER A 1 105 ? -22.594 8.531 2.07 1 95.94 105 SER A C 1
ATOM 822 O O . SER A 1 105 ? -21.781 9.211 2.688 1 95.94 105 SER A O 1
ATOM 824 N N . LEU A 1 106 ? -23.172 8.961 0.941 1 97.25 106 LEU A N 1
ATOM 825 C CA . LEU A 1 106 ? -22.844 10.273 0.378 1 97.25 106 LEU A CA 1
ATOM 826 C C . LEU A 1 106 ? -23.344 11.391 1.287 1 97.25 106 LEU A C 1
ATOM 828 O O . LEU A 1 106 ? -22.656 12.398 1.472 1 97.25 106 LEU A O 1
ATOM 832 N N . SER A 1 107 ? -24.5 11.195 1.836 1 98 107 SER A N 1
ATOM 833 C CA . SER A 1 107 ? -25.047 12.172 2.775 1 98 107 SER A CA 1
ATOM 834 C C . SER A 1 107 ? -24.188 12.273 4.027 1 98 107 SER A C 1
ATOM 836 O O . SER A 1 107 ? -23.938 13.375 4.527 1 98 107 SER A O 1
ATOM 838 N N . GLU A 1 108 ? -23.75 11.164 4.508 1 97.94 108 GLU A N 1
ATOM 839 C CA . GLU A 1 108 ? -22.891 11.141 5.684 1 97.94 108 GLU A CA 1
ATOM 840 C C . GLU A 1 108 ? -21.562 11.828 5.402 1 97.94 108 GLU A C 1
ATOM 842 O O . GLU A 1 108 ? -21.047 12.578 6.242 1 97.94 108 GLU A O 1
ATOM 847 N N . LEU A 1 109 ? -21 11.609 4.238 1 98.44 109 LEU A N 1
ATOM 848 C CA . LEU A 1 109 ? -19.75 12.266 3.844 1 98.44 109 LEU A CA 1
ATOM 849 C C . LEU A 1 109 ? -19.922 13.773 3.799 1 98.44 109 LEU A C 1
ATOM 851 O O . LEU A 1 109 ? -19.062 14.516 4.285 1 98.44 109 LEU A O 1
ATOM 855 N N . THR A 1 110 ? -21.016 14.172 3.219 1 98.38 110 THR A N 1
ATOM 856 C CA . THR A 1 110 ? -21.297 15.602 3.113 1 98.38 110 THR A CA 1
ATOM 857 C C . THR A 1 110 ? -21.438 16.234 4.496 1 98.38 110 THR A C 1
ATOM 859 O O . THR A 1 110 ? -20.875 17.297 4.75 1 98.38 110 THR A O 1
ATOM 862 N N . LYS A 1 111 ? -22.109 15.562 5.379 1 98.5 111 LYS A N 1
ATOM 863 C CA . LYS A 1 111 ? -22.281 16.062 6.738 1 98.5 111 LYS A CA 1
ATOM 864 C C . LYS A 1 111 ? -20.938 16.172 7.465 1 98.5 111 LYS A C 1
ATOM 866 O O . LYS A 1 111 ? -20.672 17.156 8.148 1 98.5 111 LYS A O 1
ATOM 871 N N . LEU A 1 112 ? -20.141 15.164 7.352 1 98.31 112 LEU A N 1
ATOM 872 C CA . LEU A 1 112 ? -18.828 15.188 7.98 1 98.31 112 LEU A CA 1
ATOM 873 C C . LEU A 1 112 ? -17.984 16.344 7.453 1 98.31 112 LEU A C 1
ATOM 875 O O . LEU A 1 112 ? -17.297 17.016 8.219 1 98.31 112 LEU A O 1
ATOM 879 N N . ASN A 1 113 ? -18.031 16.547 6.133 1 98.25 113 ASN A N 1
ATOM 880 C CA . ASN A 1 113 ? -17.266 17.641 5.539 1 98.25 113 ASN A CA 1
ATOM 881 C C . ASN A 1 113 ? -17.75 19 6.035 1 98.25 113 ASN A C 1
ATOM 883 O O . ASN A 1 113 ? -16.953 19.906 6.262 1 98.25 113 ASN A O 1
ATOM 887 N N . GLU A 1 114 ? -19.062 19.188 6.25 1 98.19 114 GLU A N 1
ATOM 888 C CA . GLU A 1 114 ? -19.625 20.391 6.816 1 98.19 114 GLU A CA 1
ATOM 889 C C . GLU A 1 114 ? -19.172 20.609 8.258 1 98.19 114 GLU A C 1
ATOM 891 O O . GLU A 1 114 ? -18.844 21.719 8.656 1 98.19 114 GLU A O 1
ATOM 896 N N . ARG A 1 115 ? -19.172 19.562 8.969 1 97.88 115 ARG A N 1
ATOM 897 C CA . ARG A 1 115 ? -18.719 19.641 10.352 1 97.88 115 ARG A CA 1
ATOM 898 C C . ARG A 1 115 ? -17.25 20.047 10.422 1 97.88 115 ARG A C 1
ATOM 900 O O . ARG A 1 115 ? -16.844 20.766 11.344 1 97.88 115 ARG A O 1
ATOM 907 N N . MET A 1 116 ? -16.484 19.578 9.492 1 96.62 116 MET A N 1
ATOM 908 C CA . MET A 1 116 ? -15.094 19.984 9.414 1 96.62 116 MET A CA 1
ATOM 909 C C . MET A 1 116 ? -14.984 21.484 9.148 1 96.62 116 MET A C 1
ATOM 911 O O . MET A 1 116 ? -14.172 22.172 9.781 1 96.62 116 MET A O 1
ATOM 915 N N . SER A 1 117 ? -15.797 21.953 8.227 1 96.81 117 SER A N 1
ATOM 916 C CA . SER A 1 117 ? -15.82 23.375 7.934 1 96.81 117 SER A CA 1
ATOM 917 C C . SER A 1 117 ? -16.156 24.203 9.172 1 96.81 117 SER A C 1
ATOM 919 O O . SER A 1 117 ? -15.531 25.219 9.445 1 96.81 117 SER A O 1
ATOM 921 N N . GLU A 1 118 ? -17.109 23.766 9.938 1 97 118 GLU A N 1
ATOM 922 C CA . GLU A 1 118 ? -17.516 24.422 11.172 1 97 118 GLU A CA 1
ATOM 923 C C . GLU A 1 118 ? -16.391 24.406 12.203 1 97 118 GLU A C 1
ATOM 925 O O . GLU A 1 118 ? -16.125 25.406 12.867 1 97 118 GLU A O 1
ATOM 930 N N . ALA A 1 119 ? -15.797 23.25 12.352 1 92.56 119 ALA A N 1
ATOM 931 C CA . ALA A 1 119 ? -14.695 23.109 13.305 1 92.56 119 ALA A CA 1
ATOM 932 C C . ALA A 1 119 ? -13.555 24.062 12.953 1 92.56 119 ALA A C 1
ATOM 934 O O . ALA A 1 119 ? -12.93 24.641 13.844 1 92.56 119 ALA A O 1
ATOM 935 N N . LEU A 1 120 ? -13.266 24.156 11.656 1 90.44 120 LEU A N 1
ATOM 936 C CA . LEU A 1 120 ? -12.219 25.062 11.203 1 90.44 120 LEU A CA 1
ATOM 937 C C . LEU A 1 120 ? -12.57 26.5 11.539 1 90.44 120 LEU A C 1
ATOM 939 O O . LEU A 1 120 ? -11.727 27.25 12.031 1 90.44 120 LEU A O 1
ATOM 943 N N . GLN A 1 121 ? -13.797 26.922 11.32 1 90.62 121 GLN A N 1
ATOM 944 C CA . GLN A 1 121 ? -14.258 28.266 11.633 1 90.62 121 GLN A CA 1
ATOM 945 C C . GLN A 1 121 ? -14.141 28.562 13.125 1 90.62 121 GLN A C 1
ATOM 947 O O . GLN A 1 121 ? -13.789 29.672 13.516 1 90.62 121 GLN A O 1
ATOM 952 N N . ASP A 1 122 ? -14.383 27.547 13.883 1 87.19 122 ASP A N 1
ATOM 953 C CA . ASP A 1 122 ? -14.336 27.688 15.336 1 87.19 122 ASP A CA 1
ATOM 954 C C . ASP A 1 122 ? -12.914 27.5 15.859 1 87.19 122 ASP A C 1
ATOM 956 O O . ASP A 1 122 ? -12.68 27.516 17.062 1 87.19 122 ASP A O 1
ATOM 960 N N . LEU A 1 123 ? -12.055 27.188 14.977 1 78.06 123 LEU A N 1
ATOM 961 C CA . LEU A 1 123 ? -10.641 26.969 15.289 1 78.06 123 LEU A CA 1
ATOM 962 C C . LEU A 1 123 ? -10.477 25.797 16.266 1 78.06 123 LEU A C 1
ATOM 964 O O . LEU A 1 123 ? -9.617 25.828 17.141 1 78.06 123 LEU A O 1
ATOM 968 N N . ASP A 1 124 ? -11.367 24.891 16.203 1 82.88 124 ASP A N 1
ATOM 969 C CA . ASP A 1 124 ? -11.266 23.656 16.953 1 82.88 124 ASP A CA 1
ATOM 970 C C . ASP A 1 124 ? -10.523 22.578 16.156 1 82.88 124 ASP A C 1
ATOM 972 O O . ASP A 1 124 ? -11.148 21.703 15.57 1 82.88 124 ASP A O 1
ATOM 976 N N . LEU A 1 125 ? -9.258 22.578 16.188 1 79.56 125 LEU A N 1
ATOM 977 C CA . LEU A 1 125 ? -8.391 21.781 15.32 1 79.56 125 LEU A CA 1
ATOM 978 C C . LEU A 1 125 ? -8.484 20.297 15.688 1 79.56 125 LEU A C 1
ATOM 980 O O . LEU A 1 125 ? -8.523 19.438 14.797 1 79.56 125 LEU A O 1
ATOM 984 N N . PRO A 1 126 ? -8.594 19.953 16.984 1 79.94 126 PRO A N 1
ATOM 985 C CA . PRO A 1 126 ? -8.766 18.531 17.312 1 79.94 126 PRO A CA 1
ATOM 986 C C . PRO A 1 126 ? -10.055 17.953 16.734 1 79.94 126 PRO A C 1
ATOM 988 O O . PRO A 1 126 ? -10.062 16.828 16.25 1 79.94 126 PRO A O 1
ATOM 991 N N . LEU A 1 127 ? -11.07 18.75 16.844 1 87.75 127 LEU A N 1
ATOM 992 C CA . LEU A 1 127 ? -12.352 18.297 16.312 1 87.75 127 LEU A CA 1
ATOM 993 C C . LEU A 1 127 ? -12.289 18.156 14.797 1 87.75 127 LEU A C 1
ATOM 995 O O . LEU A 1 127 ? -12.836 17.219 14.227 1 87.75 127 LEU A O 1
ATOM 999 N N . PHE A 1 128 ? -11.641 19.141 14.102 1 90.62 128 PHE A N 1
ATOM 1000 C CA . PHE A 1 128 ? -11.422 19.062 12.664 1 90.62 128 PHE A CA 1
ATOM 1001 C C . PHE A 1 128 ? -10.727 17.75 12.305 1 90.62 128 PHE A C 1
ATOM 1003 O O . PHE A 1 128 ? -11.172 17.031 11.406 1 90.62 128 PHE A O 1
ATOM 1010 N N . SER A 1 129 ? -9.672 17.438 13.078 1 87.69 129 SER A N 1
ATOM 1011 C CA . SER A 1 129 ? -8.875 16.25 12.805 1 87.69 129 SER A CA 1
ATOM 1012 C C . SER A 1 129 ? -9.703 14.984 12.977 1 87.69 129 SER A C 1
ATOM 1014 O O . SER A 1 129 ? -9.562 14.031 12.203 1 87.69 129 SER A O 1
ATOM 1016 N N . SER A 1 130 ? -10.531 14.938 13.977 1 91 130 SER A N 1
ATOM 1017 C CA . SER A 1 130 ? -11.375 13.781 14.227 1 91 130 SER A CA 1
ATOM 1018 C C . SER A 1 130 ? -12.359 13.555 13.086 1 91 130 SER A C 1
ATOM 1020 O O . SER A 1 130 ? -12.508 12.43 12.594 1 91 130 SER A O 1
ATOM 1022 N N . TYR A 1 131 ? -12.992 14.602 12.602 1 95.25 131 TYR A N 1
ATOM 1023 C CA . TYR A 1 131 ? -13.938 14.5 11.492 1 95.25 131 TYR A CA 1
ATOM 1024 C C . TYR A 1 131 ? -13.227 14.117 10.203 1 95.25 131 TYR A C 1
ATOM 1026 O O . TYR A 1 131 ? -13.758 13.344 9.398 1 95.25 131 TYR A O 1
ATOM 1034 N N . ASN A 1 132 ? -12.078 14.703 10.023 1 94.56 132 ASN A N 1
ATOM 1035 C CA . ASN A 1 132 ? -11.289 14.375 8.836 1 94.56 132 ASN A CA 1
ATOM 1036 C C . ASN A 1 132 ? -10.961 12.883 8.781 1 94.56 132 ASN A C 1
ATOM 1038 O O . ASN A 1 132 ? -11.07 12.258 7.727 1 94.56 132 ASN A O 1
ATOM 1042 N N . ARG A 1 133 ? -10.594 12.32 9.883 1 93.69 133 ARG A N 1
ATOM 1043 C CA . ARG A 1 133 ? -10.305 10.891 9.977 1 93.69 133 ARG A CA 1
ATOM 1044 C C . ARG A 1 133 ? -11.539 10.055 9.672 1 93.69 133 ARG A C 1
ATOM 1046 O O . ARG A 1 133 ? -11.469 9.07 8.93 1 93.69 133 ARG A O 1
ATOM 1053 N N . GLU A 1 134 ? -12.602 10.43 10.219 1 95.75 134 GLU A N 1
ATOM 1054 C CA . GLU A 1 134 ? -13.859 9.719 9.992 1 95.75 134 GLU A CA 1
ATOM 1055 C C . GLU A 1 134 ? -14.273 9.797 8.523 1 95.75 134 GLU A C 1
ATOM 1057 O O . GLU A 1 134 ? -14.773 8.82 7.969 1 95.75 134 GLU A O 1
ATOM 1062 N N . PHE A 1 135 ? -14.117 11 7.945 1 98.12 135 PHE A N 1
ATOM 1063 C CA . PHE A 1 135 ? -14.445 11.195 6.539 1 98.12 135 PHE A CA 1
ATOM 1064 C C . PHE A 1 135 ? -13.672 10.211 5.664 1 98.12 135 PHE A C 1
ATOM 1066 O O . PHE A 1 135 ? -14.273 9.484 4.867 1 98.12 135 PHE A O 1
ATOM 1073 N N . HIS A 1 136 ? -12.359 10.109 5.84 1 97.75 136 HIS A N 1
ATOM 1074 C CA . HIS A 1 136 ? -11.531 9.227 5.02 1 97.75 136 HIS A CA 1
ATOM 1075 C C . HIS A 1 136 ? -11.898 7.766 5.246 1 97.75 136 HIS A C 1
ATOM 1077 O O . HIS A 1 136 ? -12.008 6.992 4.293 1 97.75 136 HIS A O 1
ATOM 1083 N N . LYS A 1 137 ? -12.109 7.438 6.508 1 97.25 137 LYS A N 1
ATOM 1084 C CA . LYS A 1 137 ? -12.5 6.059 6.789 1 97.25 137 LYS A CA 1
ATOM 1085 C C . LYS A 1 137 ? -13.766 5.676 6.023 1 97.25 137 LYS A C 1
ATOM 1087 O O . LYS A 1 137 ? -13.836 4.594 5.434 1 97.25 137 LYS A O 1
ATOM 1092 N N . LEU A 1 138 ? -14.695 6.555 5.992 1 97.38 138 LEU A N 1
ATOM 1093 C CA . LEU A 1 138 ? -15.961 6.297 5.316 1 97.38 138 LEU A CA 1
ATOM 1094 C C . LEU A 1 138 ? -15.758 6.164 3.811 1 97.38 138 LEU A C 1
ATOM 1096 O O . LEU A 1 138 ? -16.5 5.43 3.145 1 97.38 138 LEU A O 1
ATOM 1100 N N . THR A 1 139 ? -14.773 6.828 3.25 1 97.88 139 THR A N 1
ATOM 1101 C CA . THR A 1 139 ? -14.555 6.793 1.808 1 97.88 139 THR A CA 1
ATOM 1102 C C . THR A 1 139 ? -14 5.438 1.379 1 97.88 139 THR A C 1
ATOM 1104 O O . THR A 1 139 ? -14.172 5.023 0.232 1 97.88 139 THR A O 1
ATOM 1107 N N . TYR A 1 140 ? -13.297 4.699 2.328 1 97.56 140 TYR A N 1
ATOM 1108 C CA . TYR A 1 140 ? -12.586 3.529 1.827 1 97.56 140 TYR A CA 1
ATOM 1109 C C . TYR A 1 140 ? -13.047 2.264 2.539 1 97.56 140 TYR A C 1
ATOM 1111 O O . TYR A 1 140 ? -12.672 1.153 2.152 1 97.56 140 TYR A O 1
ATOM 1119 N N . GLN A 1 141 ? -13.938 2.293 3.502 1 95.62 141 GLN A N 1
ATOM 1120 C CA . GLN A 1 141 ? -14.219 1.186 4.41 1 95.62 141 GLN A CA 1
ATOM 1121 C C . GLN A 1 141 ? -14.953 0.057 3.688 1 95.62 141 GLN A C 1
ATOM 1123 O O . GLN A 1 141 ? -14.945 -1.088 4.145 1 95.62 141 GLN A O 1
ATOM 1128 N N . TYR A 1 142 ? -15.492 0.299 2.521 1 95.25 142 TYR A N 1
ATOM 1129 C CA . TYR A 1 142 ? -16.266 -0.724 1.819 1 95.25 142 TYR A CA 1
ATOM 1130 C C . TYR A 1 142 ? -15.469 -1.287 0.645 1 95.25 142 TYR A C 1
ATOM 1132 O O . TYR A 1 142 ? -16.047 -1.783 -0.323 1 95.25 142 TYR A O 1
ATOM 1140 N N . CYS A 1 143 ? -14.141 -1.244 0.709 1 96.62 143 CYS A N 1
ATOM 1141 C CA . CYS A 1 143 ? -13.289 -1.635 -0.413 1 96.62 143 CYS A CA 1
ATOM 1142 C C . CYS A 1 143 ? -13.305 -3.146 -0.606 1 96.62 143 CYS A C 1
ATOM 1144 O O . CYS A 1 143 ? -12.875 -3.646 -1.646 1 96.62 143 CYS A O 1
ATOM 1146 N N . GLY A 1 144 ? -13.758 -3.963 0.33 1 95.5 144 GLY A N 1
ATOM 1147 C CA . GLY A 1 144 ? -13.914 -5.402 0.182 1 95.5 144 GLY A CA 1
ATOM 1148 C C . GLY A 1 144 ? -12.602 -6.156 0.303 1 95.5 144 GLY A C 1
ATOM 1149 O O . GLY A 1 144 ? -12.516 -7.328 -0.062 1 95.5 144 GLY A O 1
ATOM 1150 N N . ASN A 1 145 ? -11.586 -5.582 0.769 1 96.38 145 ASN A N 1
ATOM 1151 C CA . ASN A 1 145 ? -10.273 -6.18 0.99 1 96.38 145 ASN A CA 1
ATOM 1152 C C . ASN A 1 145 ? -9.789 -5.961 2.422 1 96.38 145 ASN A C 1
ATOM 1154 O O . ASN A 1 145 ? -9.312 -4.875 2.76 1 96.38 145 ASN A O 1
ATOM 1158 N N . GLU A 1 146 ? -9.844 -6.961 3.209 1 94.31 146 GLU A N 1
ATOM 1159 C CA . GLU A 1 146 ? -9.547 -6.855 4.633 1 94.31 146 GLU A CA 1
ATOM 1160 C C . GLU A 1 146 ? -8.062 -6.562 4.863 1 94.31 146 GLU A C 1
ATOM 1162 O O . GLU A 1 146 ? -7.707 -5.848 5.801 1 94.31 146 GLU A O 1
ATOM 1167 N N . TYR A 1 147 ? -7.23 -7.125 4.055 1 94.88 147 TYR A N 1
ATOM 1168 C CA . TYR A 1 147 ? -5.801 -6.887 4.227 1 94.88 147 TYR A CA 1
ATOM 1169 C C . TYR A 1 147 ? -5.438 -5.449 3.861 1 94.88 147 TYR A C 1
ATOM 1171 O O . TYR A 1 147 ? -4.574 -4.84 4.5 1 94.88 147 TYR A O 1
ATOM 1179 N N . LEU A 1 148 ? -6.066 -4.941 2.783 1 97.69 148 LEU A N 1
ATOM 1180 C CA . LEU A 1 148 ? -5.891 -3.539 2.428 1 97.69 148 LEU A CA 1
ATOM 1181 C C . LEU A 1 148 ? -6.305 -2.631 3.58 1 97.69 148 LEU A C 1
ATOM 1183 O O . LEU A 1 148 ? -5.574 -1.703 3.938 1 97.69 148 LEU A O 1
ATOM 1187 N N . LEU A 1 149 ? -7.461 -2.932 4.23 1 96.94 149 LEU A N 1
ATOM 1188 C CA . LEU A 1 149 ? -7.949 -2.154 5.363 1 96.94 149 LEU A CA 1
ATOM 1189 C C . LEU A 1 149 ? -6.977 -2.229 6.535 1 96.94 149 LEU A C 1
ATOM 1191 O O . LEU A 1 149 ? -6.699 -1.216 7.184 1 96.94 149 LEU A O 1
ATOM 1195 N N . GLN A 1 150 ? -6.434 -3.375 6.754 1 93.56 150 GLN A N 1
ATOM 1196 C CA . GLN A 1 150 ? -5.453 -3.551 7.82 1 93.56 150 GLN A CA 1
ATOM 1197 C C . GLN A 1 150 ? -4.184 -2.756 7.539 1 93.56 150 GLN A C 1
ATOM 1199 O O . GLN A 1 150 ? -3.613 -2.145 8.445 1 93.56 150 GLN A O 1
ATOM 1204 N N . SER A 1 151 ? -3.713 -2.801 6.316 1 95.5 151 SER A N 1
ATOM 1205 C CA . SER A 1 151 ? -2.523 -2.055 5.914 1 95.5 151 SER A CA 1
ATOM 1206 C C . SER A 1 151 ? -2.725 -0.554 6.102 1 95.5 151 SER A C 1
ATOM 1208 O O . SER A 1 151 ? -1.819 0.146 6.562 1 95.5 151 SER A O 1
ATOM 1210 N N . ILE A 1 152 ? -3.941 -0.036 5.754 1 97.44 152 ILE A N 1
ATOM 1211 C CA . ILE A 1 152 ? -4.27 1.374 5.934 1 97.44 152 ILE A CA 1
ATOM 1212 C C . ILE A 1 152 ? -4.246 1.726 7.418 1 97.44 152 ILE A C 1
ATOM 1214 O O . ILE A 1 152 ? -3.648 2.73 7.816 1 97.44 152 ILE A O 1
ATOM 1218 N N . LEU A 1 153 ? -4.855 0.882 8.258 1 92.88 153 LEU A N 1
ATOM 1219 C CA . LEU A 1 153 ? -4.902 1.118 9.695 1 92.88 153 LEU A CA 1
ATOM 1220 C C . LEU A 1 153 ? -3.492 1.181 10.273 1 92.88 153 LEU A C 1
ATOM 1222 O O . LEU A 1 153 ? -3.178 2.084 11.055 1 92.88 153 LEU A O 1
ATOM 1226 N N . GLN A 1 154 ? -2.67 0.278 9.852 1 90.75 154 GLN A N 1
ATOM 1227 C CA . GLN A 1 154 ? -1.292 0.245 10.328 1 90.75 154 GLN A CA 1
ATOM 1228 C C . GLN A 1 154 ? -0.527 1.491 9.898 1 90.75 154 GLN A C 1
ATOM 1230 O O . GLN A 1 154 ? 0.266 2.039 10.664 1 90.75 154 GLN A O 1
ATOM 1235 N N . THR A 1 155 ? -0.697 1.91 8.695 1 94.56 155 THR A N 1
ATOM 1236 C CA . THR A 1 155 ? -0.033 3.1 8.172 1 94.56 155 THR A CA 1
ATOM 1237 C C . THR A 1 155 ? -0.497 4.348 8.914 1 94.56 155 THR A C 1
ATOM 1239 O O . THR A 1 155 ? 0.31 5.227 9.234 1 94.56 155 THR A O 1
ATOM 1242 N N . TRP A 1 156 ? -1.841 4.43 9.234 1 91.75 156 TRP A N 1
ATOM 1243 C CA . TRP A 1 156 ? -2.365 5.523 10.047 1 91.75 156 TRP A CA 1
ATOM 1244 C C . TRP A 1 156 ? -1.703 5.543 11.422 1 91.75 156 TRP A C 1
ATOM 1246 O O . TRP A 1 156 ? -1.322 6.605 11.922 1 91.75 156 TRP A O 1
ATOM 1256 N N . GLN A 1 157 ? -1.586 4.438 12.039 1 86.88 157 GLN A N 1
ATOM 1257 C CA . GLN A 1 157 ? -0.963 4.348 13.352 1 86.88 157 GLN A CA 1
ATOM 1258 C C . GLN A 1 157 ? 0.487 4.816 13.312 1 86.88 157 GLN A C 1
ATOM 1260 O O . GLN A 1 157 ? 0.939 5.539 14.203 1 86.88 157 GLN A O 1
ATOM 1265 N N . ARG A 1 158 ? 1.176 4.41 12.258 1 86.12 158 ARG A N 1
ATOM 1266 C CA . ARG A 1 158 ? 2.543 4.891 12.086 1 86.12 158 ARG A CA 1
ATOM 1267 C C . ARG A 1 158 ? 2.57 6.406 11.891 1 86.12 158 ARG A C 1
ATOM 1269 O O . ARG A 1 158 ? 3.395 7.098 12.492 1 86.12 158 ARG A O 1
ATOM 1276 N N . LEU A 1 159 ? 1.67 6.93 11.055 1 87.62 159 LEU A N 1
ATOM 1277 C CA . LEU A 1 159 ? 1.607 8.367 10.805 1 87.62 159 LEU A CA 1
ATOM 1278 C C . LEU A 1 159 ? 1.396 9.141 12.102 1 87.62 159 LEU A C 1
ATOM 1280 O O . LEU A 1 159 ? 2.064 10.148 12.344 1 87.62 159 LEU A O 1
ATOM 1284 N N . ASP A 1 160 ? 0.486 8.617 12.93 1 81.5 160 ASP A N 1
ATOM 1285 C CA . ASP A 1 160 ? 0.215 9.25 14.219 1 81.5 160 ASP A CA 1
ATOM 1286 C C . ASP A 1 160 ? 1.47 9.289 15.086 1 81.5 160 ASP A C 1
ATOM 1288 O O . ASP A 1 160 ? 1.664 10.219 15.867 1 81.5 160 ASP A O 1
ATOM 1292 N N . SER A 1 161 ? 2.311 8.297 14.891 1 75.06 161 SER A N 1
ATOM 1293 C CA . SER A 1 161 ? 3.51 8.203 15.719 1 75.06 161 SER A CA 1
ATOM 1294 C C . SER A 1 161 ? 4.617 9.109 15.195 1 75.06 161 SER A C 1
ATOM 1296 O O . SER A 1 161 ? 5.473 9.555 15.969 1 75.06 161 SER A O 1
ATOM 1298 N N . VAL A 1 162 ? 4.633 9.336 13.914 1 73.88 162 VAL A N 1
ATOM 1299 C CA . VAL A 1 162 ? 5.742 10.086 13.344 1 73.88 162 VAL A CA 1
ATOM 1300 C C . VAL A 1 162 ? 5.32 11.531 13.102 1 73.88 162 VAL A C 1
ATOM 1302 O O . VAL A 1 162 ? 6.156 12.398 12.844 1 73.88 162 VAL A O 1
ATOM 1305 N N . ARG A 1 163 ? 4.055 11.617 12.977 1 67.88 163 ARG A N 1
ATOM 1306 C CA . ARG A 1 163 ? 3.584 12.992 12.789 1 67.88 163 ARG A CA 1
ATOM 1307 C C . ARG A 1 163 ? 4.086 13.898 13.906 1 67.88 163 ARG A C 1
ATOM 1309 O O . ARG A 1 163 ? 4.156 13.484 15.07 1 67.88 163 ARG A O 1
ATOM 1316 N N . LYS A 1 164 ? 4.75 14.914 13.289 1 59.91 164 LYS A N 1
ATOM 1317 C CA . LYS A 1 164 ? 5.098 15.906 14.297 1 59.91 164 LYS A CA 1
ATOM 1318 C C . LYS A 1 164 ? 3.895 16.25 15.172 1 59.91 164 LYS A C 1
ATOM 1320 O O . LYS A 1 164 ? 2.812 16.531 14.656 1 59.91 164 LYS A O 1
ATOM 1325 N N . LYS A 1 165 ? 4.074 15.891 16.391 1 51.72 165 LYS A N 1
ATOM 1326 C CA . LYS A 1 165 ? 3.039 16.359 17.297 1 51.72 165 LYS A CA 1
ATOM 1327 C C . LYS A 1 165 ? 2.805 17.859 17.141 1 51.72 165 LYS A C 1
ATOM 1329 O O . LYS A 1 165 ? 3.758 18.641 17.031 1 51.72 165 LYS A O 1
ATOM 1334 N N . GLY A 1 166 ? 1.6 18.297 16.891 1 50.16 166 GLY A N 1
ATOM 1335 C CA . GLY A 1 166 ? 1.225 19.703 16.734 1 50.16 166 GLY A CA 1
ATOM 1336 C C . GLY A 1 166 ? 1.116 20.125 15.273 1 50.16 166 GLY A C 1
ATOM 1337 O O . GLY A 1 166 ? 0.852 21.297 14.984 1 50.16 166 GLY A O 1
ATOM 1338 N N . THR A 1 167 ? 1.771 19.188 14.391 1 50.5 167 THR A N 1
ATOM 1339 C CA . THR A 1 167 ? 1.697 19.625 13 1 50.5 167 THR A CA 1
ATOM 1340 C C . THR A 1 167 ? 0.247 19.719 12.539 1 50.5 167 THR A C 1
ATOM 1342 O O . THR A 1 167 ? -0.449 18.703 12.477 1 50.5 167 THR A O 1
ATOM 1345 N N . ALA A 1 168 ? -0.412 20.734 13.148 1 51.5 168 ALA A N 1
ATOM 1346 C CA . ALA A 1 168 ? -1.704 21.062 12.547 1 51.5 168 ALA A CA 1
ATOM 1347 C C . ALA A 1 168 ? -1.539 21.484 11.094 1 51.5 168 ALA A C 1
ATOM 1349 O O . ALA A 1 168 ? -0.544 22.125 10.734 1 51.5 168 ALA A O 1
ATOM 1350 N N . LEU A 1 169 ? -2.273 20.844 10.242 1 59.47 169 LEU A N 1
ATOM 1351 C CA . LEU A 1 169 ? -2.348 21.391 8.891 1 59.47 169 LEU A CA 1
ATOM 1352 C C . LEU A 1 169 ? -2.619 22.891 8.93 1 59.47 169 LEU A C 1
ATOM 1354 O O . LEU A 1 169 ? -3.311 23.375 9.82 1 59.47 169 LEU A O 1
ATOM 1358 N N . ARG A 1 170 ? -1.913 23.688 8.203 1 67.88 170 ARG A N 1
ATOM 1359 C CA . ARG A 1 170 ? -2.18 25.109 7.965 1 67.88 170 ARG A CA 1
ATOM 1360 C C . ARG A 1 170 ? -3.635 25.328 7.57 1 67.88 170 ARG A C 1
ATOM 1362 O O . ARG A 1 170 ? -4.234 24.5 6.891 1 67.88 170 ARG A O 1
ATOM 1369 N N . PRO A 1 171 ? -4.113 26.422 8.156 1 75.38 171 PRO A N 1
ATOM 1370 C CA . PRO A 1 171 ? -5.508 26.719 7.824 1 75.38 171 PRO A CA 1
ATOM 1371 C C . PRO A 1 171 ? -5.773 26.703 6.32 1 75.38 171 PRO A C 1
ATOM 1373 O O . PRO A 1 171 ? -6.82 26.219 5.879 1 75.38 171 PRO A O 1
ATOM 1376 N N . ASP A 1 172 ? -4.809 27.141 5.586 1 82.25 172 ASP A N 1
ATOM 1377 C CA . ASP A 1 172 ? -4.996 27.156 4.137 1 82.25 172 ASP A CA 1
ATOM 1378 C C . ASP A 1 172 ? -5.098 25.734 3.586 1 82.25 172 ASP A C 1
ATOM 1380 O O . ASP A 1 172 ? -5.93 25.453 2.719 1 82.25 172 ASP A O 1
ATOM 1384 N N . ARG A 1 173 ? -4.285 24.938 4.121 1 86.25 173 ARG A N 1
ATOM 1385 C CA . ARG A 1 173 ? -4.324 23.547 3.67 1 86.25 173 ARG A CA 1
ATOM 1386 C C . ARG A 1 173 ? -5.617 22.875 4.102 1 86.25 173 ARG A C 1
ATOM 1388 O O . ARG A 1 173 ? -6.191 22.078 3.344 1 86.25 173 ARG A O 1
ATOM 1395 N N . MET A 1 174 ? -6.094 23.234 5.234 1 89.19 174 MET A N 1
ATOM 1396 C CA . MET A 1 174 ? -7.332 22.656 5.75 1 89.19 174 MET A CA 1
ATOM 1397 C C . MET A 1 174 ? -8.523 23.062 4.891 1 89.19 174 MET A C 1
ATOM 1399 O O . MET A 1 174 ? -9.383 22.234 4.574 1 89.19 174 MET A O 1
ATOM 1403 N N . LYS A 1 175 ? -8.516 24.312 4.543 1 92.75 175 LYS A N 1
ATOM 1404 C CA . LYS A 1 175 ? -9.578 24.812 3.678 1 92.75 175 LYS A CA 1
ATOM 1405 C C . LYS A 1 175 ? -9.57 24.094 2.33 1 92.75 175 LYS A C 1
ATOM 1407 O O . LYS A 1 175 ? -10.617 23.688 1.829 1 92.75 175 LYS A O 1
ATOM 1412 N N . LYS A 1 176 ? -8.383 23.984 1.779 1 94.5 176 LYS A N 1
ATOM 1413 C CA . LYS A 1 176 ? -8.25 23.297 0.499 1 94.5 176 LYS A CA 1
ATOM 1414 C C . LYS A 1 176 ? -8.68 21.844 0.612 1 94.5 176 LYS A C 1
ATOM 1416 O O . LYS A 1 176 ? -9.297 21.297 -0.31 1 94.5 176 LYS A O 1
ATOM 1421 N N . SER A 1 177 ? -8.352 21.266 1.7 1 95.62 177 SER A N 1
ATOM 1422 C CA . SER A 1 177 ? -8.75 19.875 1.93 1 95.62 177 SER A CA 1
ATOM 1423 C C . SER A 1 177 ? -10.266 19.719 1.921 1 95.62 177 SER A C 1
ATOM 1425 O O . SER A 1 177 ? -10.805 18.797 1.323 1 95.62 177 SER A O 1
ATOM 1427 N N . ILE A 1 178 ? -10.953 20.656 2.553 1 97.19 178 ILE A N 1
ATOM 1428 C CA . ILE A 1 178 ? -12.406 20.641 2.586 1 97.19 178 ILE A CA 1
ATOM 1429 C C . ILE A 1 178 ? -12.961 20.734 1.166 1 97.19 178 ILE A C 1
ATOM 1431 O O . ILE A 1 178 ? -13.883 20.016 0.797 1 97.19 178 ILE A O 1
ATOM 1435 N N . GLU A 1 179 ? -12.383 21.609 0.404 1 97.69 179 GLU A N 1
ATOM 1436 C CA . GLU A 1 179 ? -12.797 21.766 -0.987 1 97.69 179 GLU A CA 1
ATOM 1437 C C . GLU A 1 179 ? -12.531 20.5 -1.792 1 97.69 179 GLU A C 1
ATOM 1439 O O . GLU A 1 179 ? -13.352 20.094 -2.623 1 97.69 179 GLU A O 1
ATOM 1444 N N . GLU A 1 180 ? -11.43 19.906 -1.588 1 98.12 180 GLU A N 1
ATOM 1445 C CA . GLU A 1 180 ? -11.086 18.672 -2.266 1 98.12 180 GLU A CA 1
ATOM 1446 C C . GLU A 1 180 ? -12.031 17.531 -1.875 1 98.12 180 GLU A C 1
ATOM 1448 O O . GLU A 1 180 ? -12.391 16.703 -2.709 1 98.12 180 GLU A O 1
ATOM 1453 N N . HIS A 1 181 ? -12.398 17.5 -0.633 1 98.38 181 HIS A N 1
ATOM 1454 C CA . HIS A 1 181 ? -13.383 16.516 -0.192 1 98.38 181 HIS A CA 1
ATOM 1455 C C . HIS A 1 181 ? -14.695 16.672 -0.953 1 98.38 181 HIS A C 1
ATOM 1457 O O . HIS A 1 181 ? -15.312 15.68 -1.35 1 98.38 181 HIS A O 1
ATOM 1463 N N . GLU A 1 182 ? -15.062 17.906 -1.15 1 98.19 182 GLU A N 1
ATOM 1464 C CA . GLU A 1 182 ? -16.266 18.156 -1.925 1 98.19 182 GLU A CA 1
ATOM 1465 C C . GLU A 1 182 ? -16.156 17.578 -3.334 1 98.19 182 GLU A C 1
ATOM 1467 O O . GLU A 1 182 ? -17.109 16.984 -3.844 1 98.19 182 GLU A O 1
ATOM 1472 N N . THR A 1 183 ? -15.062 17.781 -3.906 1 98.5 183 THR A N 1
ATOM 1473 C CA . THR A 1 183 ? -14.82 17.25 -5.242 1 98.5 183 THR A CA 1
ATOM 1474 C C . THR A 1 183 ? -14.875 15.727 -5.242 1 98.5 183 THR A C 1
ATOM 1476 O O . THR A 1 183 ? -15.445 15.125 -6.152 1 98.5 183 THR A O 1
ATOM 1479 N N . LEU A 1 184 ? -14.281 15.117 -4.238 1 98.38 184 LEU A N 1
ATOM 1480 C CA . LEU A 1 184 ? -14.289 13.664 -4.133 1 98.38 184 LEU A CA 1
ATOM 1481 C C . LEU A 1 184 ? -15.719 13.141 -3.996 1 98.38 184 LEU A C 1
ATOM 1483 O O . LEU A 1 184 ? -16.078 12.156 -4.645 1 98.38 184 LEU A O 1
ATOM 1487 N N . ILE A 1 185 ? -16.516 13.82 -3.176 1 98.19 185 ILE A N 1
ATOM 1488 C CA . ILE A 1 185 ? -17.906 13.461 -3.004 1 98.19 185 ILE A CA 1
ATOM 1489 C C . ILE A 1 185 ? -18.641 13.539 -4.348 1 98.19 185 ILE A C 1
ATOM 1491 O O . ILE A 1 185 ? -19.406 12.641 -4.699 1 98.19 185 ILE A O 1
ATOM 1495 N N . ARG A 1 186 ? -18.375 14.547 -5.086 1 97.94 186 ARG A N 1
ATOM 1496 C CA . ARG A 1 186 ? -18.984 14.734 -6.395 1 97.94 186 ARG A CA 1
ATOM 1497 C C . ARG A 1 186 ? -18.594 13.602 -7.348 1 97.94 186 ARG A C 1
ATOM 1499 O O . ARG A 1 186 ? -19.453 13.055 -8.047 1 97.94 186 ARG A O 1
ATOM 1506 N N . LEU A 1 187 ? -17.344 13.281 -7.391 1 98.12 187 LEU A N 1
ATOM 1507 C CA . LEU A 1 187 ? -16.875 12.211 -8.258 1 98.12 187 LEU A CA 1
ATOM 1508 C C . LEU A 1 187 ? -17.562 10.891 -7.918 1 98.12 187 LEU A C 1
ATOM 1510 O O . LEU A 1 187 ? -17.953 10.141 -8.812 1 98.12 187 LEU A O 1
ATOM 1514 N N . MET A 1 188 ? -17.703 10.617 -6.656 1 97.25 188 MET A N 1
ATOM 1515 C CA . MET A 1 188 ? -18.344 9.391 -6.211 1 97.25 188 MET A CA 1
ATOM 1516 C C . MET A 1 188 ? -19.828 9.406 -6.555 1 97.25 188 MET A C 1
ATOM 1518 O O . MET A 1 188 ? -20.375 8.398 -7 1 97.25 188 MET A O 1
ATOM 1522 N N . SER A 1 189 ? -20.453 10.547 -6.355 1 96.44 189 SER A N 1
ATOM 1523 C CA . SER A 1 189 ? -21.875 10.703 -6.633 1 96.44 189 SER A CA 1
ATOM 1524 C C . SER A 1 189 ? -22.172 10.516 -8.117 1 96.44 189 SER A C 1
ATOM 1526 O O . SER A 1 189 ? -23.203 9.953 -8.484 1 96.44 189 SER A O 1
ATOM 1528 N N . GLU A 1 190 ? -21.266 10.93 -8.953 1 96.56 190 GLU A N 1
ATOM 1529 C CA . GLU A 1 190 ? -21.422 10.859 -10.398 1 96.56 190 GLU A CA 1
ATOM 1530 C C . GLU A 1 190 ? -20.953 9.516 -10.945 1 96.56 190 GLU A C 1
ATOM 1532 O O . GLU A 1 190 ? -20.938 9.297 -12.156 1 96.56 190 GLU A O 1
ATOM 1537 N N . LYS A 1 191 ? -20.469 8.68 -10.102 1 95.44 191 LYS A N 1
ATOM 1538 C CA . LYS A 1 191 ? -19.953 7.371 -10.484 1 95.44 191 LYS A CA 1
ATOM 1539 C C . LYS A 1 191 ? -18.859 7.496 -11.539 1 95.44 191 LYS A C 1
ATOM 1541 O O . LYS A 1 191 ? -18.906 6.812 -12.57 1 95.44 191 LYS A O 1
ATOM 1546 N N . ALA A 1 192 ? -18.016 8.469 -11.25 1 96.56 192 ALA A N 1
ATOM 1547 C CA . ALA A 1 192 ? -16.844 8.617 -12.117 1 96.56 192 ALA A CA 1
ATOM 1548 C C . ALA A 1 192 ? -16.047 7.316 -12.18 1 96.56 192 ALA A C 1
ATOM 1550 O O . ALA A 1 192 ? -16.266 6.402 -11.383 1 96.56 192 ALA A O 1
ATOM 1551 N N . SER A 1 193 ? -15.109 7.211 -13.148 1 96.56 193 SER A N 1
ATOM 1552 C CA . SER A 1 193 ? -14.305 6 -13.297 1 96.56 193 SER A CA 1
ATOM 1553 C C . SER A 1 193 ? -13.477 5.73 -12.055 1 96.56 193 SER A C 1
ATOM 1555 O O . SER A 1 193 ? -13.016 6.668 -11.391 1 96.56 193 SER A O 1
ATOM 1557 N N . GLU A 1 194 ? -13.211 4.488 -11.781 1 95.06 194 GLU A N 1
ATOM 1558 C CA . GLU A 1 194 ? -12.398 4.074 -10.641 1 95.06 194 GLU A CA 1
ATOM 1559 C C . GLU A 1 194 ? -11.008 4.695 -10.703 1 95.06 194 GLU A C 1
ATOM 1561 O O . GLU A 1 194 ? -10.461 5.102 -9.672 1 95.06 194 GLU A O 1
ATOM 1566 N N . GLN A 1 195 ? -10.484 4.73 -11.875 1 94.75 195 GLN A N 1
ATOM 1567 C CA . GLN A 1 195 ? -9.164 5.312 -12.055 1 94.75 195 GLN A CA 1
ATOM 1568 C C . GLN A 1 195 ? -9.148 6.785 -11.648 1 94.75 195 GLN A C 1
ATOM 1570 O O . GLN A 1 195 ? -8.219 7.246 -10.984 1 94.75 195 GLN A O 1
ATOM 1575 N N . LYS A 1 196 ? -10.164 7.516 -12.062 1 97.19 196 LYS A N 1
ATOM 1576 C CA . LYS A 1 196 ? -10.258 8.93 -11.727 1 97.19 196 LYS A CA 1
ATOM 1577 C C . LYS A 1 196 ? -10.391 9.133 -10.219 1 97.19 196 LYS A C 1
ATOM 1579 O O . LYS A 1 196 ? -9.742 10.016 -9.648 1 97.19 196 LYS A O 1
ATOM 1584 N N . ILE A 1 197 ? -11.172 8.344 -9.594 1 98.06 197 ILE A N 1
ATOM 1585 C CA . ILE A 1 197 ? -11.398 8.445 -8.156 1 98.06 197 ILE A CA 1
ATOM 1586 C C . ILE A 1 197 ? -10.109 8.094 -7.41 1 98.06 197 ILE A C 1
ATOM 1588 O O . ILE A 1 197 ? -9.719 8.797 -6.473 1 98.06 197 ILE A O 1
ATOM 1592 N N . GLU A 1 198 ? -9.438 7.02 -7.832 1 98.06 198 GLU A N 1
ATOM 1593 C CA . GLU A 1 198 ? -8.172 6.629 -7.211 1 98.06 198 GLU A CA 1
ATOM 1594 C C . GLU A 1 198 ? -7.137 7.742 -7.312 1 98.06 198 GLU A C 1
ATOM 1596 O O . GLU A 1 198 ? -6.504 8.102 -6.32 1 98.06 198 GLU A O 1
ATOM 1601 N N . GLU A 1 199 ? -6.984 8.273 -8.492 1 97.06 199 GLU A N 1
ATOM 1602 C CA . GLU A 1 199 ? -5.992 9.312 -8.734 1 97.06 199 GLU A CA 1
ATOM 1603 C C . GLU A 1 199 ? -6.277 10.555 -7.891 1 97.06 199 GLU A C 1
ATOM 1605 O O . GLU A 1 199 ? -5.363 11.148 -7.32 1 97.06 199 GLU A O 1
ATOM 1610 N N . PHE A 1 200 ? -7.574 11.008 -7.855 1 98.25 200 PHE A N 1
ATOM 1611 C CA . PHE A 1 200 ? -7.938 12.195 -7.098 1 98.25 200 PHE A CA 1
ATOM 1612 C C . PHE A 1 200 ? -7.691 11.984 -5.605 1 98.25 200 PHE A C 1
ATOM 1614 O O . PHE A 1 200 ? -7.133 12.859 -4.938 1 98.25 200 PHE A O 1
ATOM 1621 N N . ALA A 1 201 ? -8.18 10.812 -5.082 1 98 201 ALA A N 1
ATOM 1622 C CA . ALA A 1 201 ? -7.988 10.516 -3.666 1 98 201 ALA A CA 1
ATOM 1623 C C . ALA A 1 201 ? -6.504 10.5 -3.307 1 98 201 ALA A C 1
ATOM 1625 O O . ALA A 1 201 ? -6.105 11.039 -2.27 1 98 201 ALA A O 1
ATOM 1626 N N . ARG A 1 202 ? -5.676 9.875 -4.098 1 97 202 ARG A N 1
ATOM 1627 C CA . ARG A 1 202 ? -4.23 9.844 -3.875 1 97 202 ARG A CA 1
ATOM 1628 C C . ARG A 1 202 ? -3.641 11.25 -3.891 1 97 202 ARG A C 1
ATOM 1630 O O . ARG A 1 202 ? -2.875 11.617 -2.998 1 97 202 ARG A O 1
ATOM 1637 N N . ARG A 1 203 ? -4.023 12.039 -4.871 1 96.19 203 ARG A N 1
ATOM 1638 C CA . ARG A 1 203 ? -3.514 13.398 -5.004 1 96.19 203 ARG A CA 1
ATOM 1639 C C . ARG A 1 203 ? -3.914 14.258 -3.805 1 96.19 203 ARG A C 1
ATOM 1641 O O . ARG A 1 203 ? -3.141 15.102 -3.352 1 96.19 203 ARG A O 1
ATOM 1648 N N . HIS A 1 204 ? -5.125 14.102 -3.35 1 95.5 204 HIS A N 1
ATOM 1649 C CA . HIS A 1 204 ? -5.609 14.82 -2.174 1 95.5 204 HIS A CA 1
ATOM 1650 C C . HIS A 1 204 ? -4.645 14.664 -1 1 95.5 204 HIS A C 1
ATOM 1652 O O . HIS A 1 204 ? -4.293 15.641 -0.343 1 95.5 204 HIS A O 1
ATOM 1658 N N 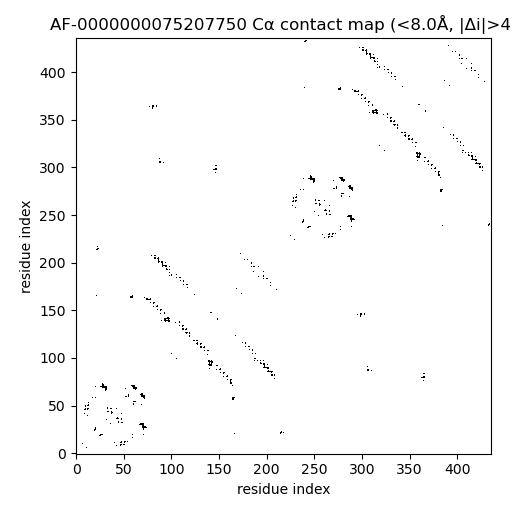. LYS A 1 205 ? -4.191 13.492 -0.737 1 93.31 205 LYS A N 1
ATOM 1659 C CA . LYS A 1 205 ? -3.264 13.227 0.358 1 93.31 205 LYS A CA 1
ATOM 1660 C C . LYS A 1 205 ? -1.874 13.773 0.045 1 93.31 205 LYS A C 1
ATOM 1662 O O . LYS A 1 205 ? -1.203 14.312 0.925 1 93.31 205 LYS A O 1
ATOM 1667 N N . LEU A 1 206 ? -1.491 13.633 -1.187 1 92 206 LEU A N 1
ATOM 1668 C CA . LEU A 1 206 ? -0.167 14.094 -1.588 1 92 206 LEU A CA 1
ATOM 1669 C C . LEU A 1 206 ? -0.079 15.617 -1.529 1 92 206 LEU A C 1
ATOM 1671 O O . LEU A 1 206 ? 1.004 16.172 -1.333 1 92 206 LEU A O 1
ATOM 1675 N N . ASN A 1 207 ? -1.206 16.266 -1.709 1 90.81 207 ASN A N 1
ATOM 1676 C CA . ASN A 1 207 ? -1.234 17.719 -1.544 1 90.81 207 ASN A CA 1
ATOM 1677 C C . ASN A 1 207 ? -0.822 18.125 -0.134 1 90.81 207 ASN A C 1
ATOM 1679 O O . ASN A 1 207 ? -0.231 19.203 0.059 1 90.81 207 ASN A O 1
ATOM 1683 N N . THR A 1 208 ? -1.182 17.312 0.823 1 84.75 208 THR A N 1
ATOM 1684 C CA . THR A 1 208 ? -0.724 17.562 2.188 1 84.75 208 THR A CA 1
ATOM 1685 C C . THR A 1 208 ? 0.795 17.453 2.275 1 84.75 208 THR A C 1
ATOM 1687 O O . THR A 1 208 ? 1.445 18.266 2.93 1 84.75 208 THR A O 1
ATOM 1690 N N . LEU A 1 209 ? 1.31 16.5 1.609 1 82.19 209 LEU A N 1
ATOM 1691 C CA . LEU A 1 209 ? 2.756 16.312 1.555 1 82.19 209 LEU A CA 1
ATOM 1692 C C . LEU A 1 209 ? 3.432 17.5 0.884 1 82.19 209 LEU A C 1
ATOM 1694 O O . LEU A 1 209 ? 4.453 18 1.368 1 82.19 209 LEU A O 1
ATOM 1698 N N . GLN A 1 210 ? 2.848 17.906 -0.18 1 81.88 210 GLN A N 1
ATOM 1699 C CA . GLN A 1 210 ? 3.396 19.031 -0.919 1 81.88 210 GLN A CA 1
ATOM 1700 C C . GLN A 1 210 ? 3.369 20.297 -0.077 1 81.88 210 GLN A C 1
ATOM 1702 O O . GLN A 1 210 ? 4.316 21.094 -0.101 1 81.88 210 GLN A O 1
ATOM 1707 N N . ALA A 1 211 ? 2.305 20.516 0.614 1 77.06 211 ALA A N 1
ATOM 1708 C CA . ALA A 1 211 ? 2.189 21.672 1.497 1 77.06 211 ALA A CA 1
ATOM 1709 C C . ALA A 1 211 ? 3.246 21.625 2.596 1 77.06 211 ALA A C 1
ATOM 1711 O O . ALA A 1 211 ? 3.797 22.672 2.975 1 77.06 211 ALA A O 1
ATOM 1712 N N . PHE A 1 212 ? 3.533 20.516 3.039 1 72.88 212 PHE A N 1
ATOM 1713 C CA . PHE A 1 212 ? 4.555 20.328 4.062 1 72.88 212 PHE A CA 1
ATOM 1714 C C . PHE A 1 212 ? 5.934 20.688 3.529 1 72.88 212 PHE A C 1
ATOM 1716 O O . PHE A 1 212 ? 6.711 21.359 4.215 1 72.88 212 PHE A O 1
ATOM 1723 N N . LEU A 1 213 ? 6.203 20.312 2.244 1 71.75 213 LEU A N 1
ATOM 1724 C CA . LEU A 1 213 ? 7.5 20.547 1.618 1 71.75 213 LEU A CA 1
ATOM 1725 C C . LEU A 1 213 ? 7.672 22.031 1.265 1 71.75 213 LEU A C 1
ATOM 1727 O O . LEU A 1 213 ? 8.781 22.562 1.349 1 71.75 213 LEU A O 1
ATOM 1731 N N . GLU A 1 214 ? 6.645 22.656 0.801 1 68.88 214 GLU A N 1
ATOM 1732 C CA . GLU A 1 214 ? 6.695 24.062 0.431 1 68.88 214 GLU A CA 1
ATOM 1733 C C . GLU A 1 214 ? 7 24.938 1.643 1 68.88 214 GLU A C 1
ATOM 1735 O O . GLU A 1 214 ? 7.621 26 1.511 1 68.88 214 GLU A O 1
ATOM 1740 N N . LYS A 1 215 ? 6.633 24.672 2.732 1 61.44 215 LYS A N 1
ATOM 1741 C CA . LYS A 1 215 ? 6.93 25.438 3.941 1 61.44 215 LYS A CA 1
ATOM 1742 C C . LYS A 1 215 ? 8.406 25.344 4.301 1 61.44 215 LYS A C 1
ATOM 1744 O O . LYS A 1 215 ? 9 26.312 4.777 1 61.44 215 LYS A O 1
ATOM 1749 N N . LYS A 1 216 ? 8.977 24.312 4.023 1 58.19 216 LYS A N 1
ATOM 1750 C CA . LYS A 1 216 ? 10.398 24.125 4.324 1 58.19 216 LYS A CA 1
ATOM 1751 C C . LYS A 1 216 ? 11.266 25.016 3.443 1 58.19 216 LYS A C 1
ATOM 1753 O O . LYS A 1 216 ? 12.32 25.484 3.873 1 58.19 216 LYS A O 1
ATOM 1758 N N . ASN A 1 217 ? 10.648 25.141 2.232 1 50.06 217 ASN A N 1
ATOM 1759 C CA . ASN A 1 217 ? 11.461 25.922 1.303 1 50.06 217 ASN A CA 1
ATOM 1760 C C . ASN A 1 217 ? 11.203 27.422 1.457 1 50.06 217 ASN A C 1
ATOM 1762 O O . ASN A 1 217 ? 11.914 28.234 0.869 1 50.06 217 ASN A O 1
ATOM 1766 N N . SER A 1 218 ? 10.164 27.812 2.135 1 44.47 218 SER A N 1
ATOM 1767 C CA . SER A 1 218 ? 9.945 29.25 2.326 1 44.47 218 SER A CA 1
ATOM 1768 C C . SER A 1 218 ? 10.633 29.75 3.592 1 44.47 218 SER A C 1
ATOM 1770 O O . SER A 1 218 ? 10.742 29.016 4.574 1 44.47 218 SER A O 1
ATOM 1772 N N . MET B 1 1 ? 18.484 -47.125 -28.562 1 35.94 1 MET B N 1
ATOM 1773 C CA . MET B 1 1 ? 17.438 -47.281 -27.547 1 35.94 1 MET B CA 1
ATOM 1774 C C . MET B 1 1 ? 16.844 -45.938 -27.172 1 35.94 1 MET B C 1
ATOM 1776 O O . MET B 1 1 ? 17.516 -45.094 -26.562 1 35.94 1 MET B O 1
ATOM 1780 N N . ASN B 1 2 ? 16.219 -45.062 -27.953 1 35.31 2 ASN B N 1
ATOM 1781 C CA . ASN B 1 2 ? 15.648 -43.719 -27.953 1 35.31 2 ASN B CA 1
ATOM 1782 C C . ASN B 1 2 ? 14.766 -43.469 -26.734 1 35.31 2 ASN B C 1
ATOM 1784 O O . ASN B 1 2 ? 13.68 -44.031 -26.625 1 35.31 2 ASN B O 1
ATOM 1788 N N . THR B 1 3 ? 15.328 -43.594 -25.453 1 39.66 3 THR B N 1
ATOM 1789 C CA . THR B 1 3 ? 14.664 -43.594 -24.141 1 39.66 3 THR B CA 1
ATOM 1790 C C . THR B 1 3 ? 13.656 -42.469 -24.062 1 39.66 3 THR B C 1
ATOM 1792 O O . THR B 1 3 ? 14.039 -41.281 -24 1 39.66 3 THR B O 1
ATOM 1795 N N . THR B 1 4 ? 12.641 -42.344 -24.812 1 45.81 4 THR B N 1
ATOM 1796 C CA . THR B 1 4 ? 11.508 -41.438 -24.719 1 45.81 4 THR B CA 1
ATOM 1797 C C . THR B 1 4 ? 11.172 -41.125 -23.266 1 45.81 4 THR B C 1
ATOM 1799 O O . THR B 1 4 ? 10.961 -42.062 -22.469 1 45.81 4 THR B O 1
ATOM 1802 N N . ASN B 1 5 ? 11.828 -40.281 -22.547 1 51.44 5 ASN B N 1
ATOM 1803 C CA . ASN B 1 5 ? 11.828 -39.906 -21.141 1 51.44 5 ASN B CA 1
ATOM 1804 C C . ASN B 1 5 ? 10.422 -39.969 -20.547 1 51.44 5 ASN B C 1
ATOM 1806 O O . ASN B 1 5 ? 9.672 -39 -20.609 1 51.44 5 ASN B O 1
ATOM 1810 N N . LYS B 1 6 ? 9.805 -41.094 -20.625 1 67.31 6 LYS B N 1
ATOM 1811 C CA . LYS B 1 6 ? 8.469 -41.469 -20.156 1 67.31 6 LYS B CA 1
ATOM 1812 C C . LYS B 1 6 ? 8.258 -41.031 -18.703 1 67.31 6 LYS B C 1
ATOM 1814 O O . LYS B 1 6 ? 9.141 -41.25 -17.859 1 67.31 6 LYS B O 1
ATOM 1819 N N . MET B 1 7 ? 7.348 -40.219 -18.484 1 75.25 7 MET B N 1
ATOM 1820 C CA . MET B 1 7 ? 6.941 -39.781 -17.156 1 75.25 7 MET B CA 1
ATOM 1821 C C . MET B 1 7 ? 6.82 -40.969 -16.203 1 75.25 7 MET B C 1
ATOM 1823 O O . MET B 1 7 ? 6.246 -42 -16.547 1 75.25 7 MET B O 1
ATOM 1827 N N . SER B 1 8 ? 7.645 -41.062 -15.227 1 89.31 8 SER B N 1
ATOM 1828 C CA . SER B 1 8 ? 7.543 -42.094 -14.211 1 89.31 8 SER B CA 1
ATOM 1829 C C . SER B 1 8 ? 6.141 -42.156 -13.617 1 89.31 8 SER B C 1
ATOM 1831 O O . SER B 1 8 ? 5.375 -41.219 -13.727 1 89.31 8 SER B O 1
ATOM 1833 N N . LYS B 1 9 ? 5.762 -43.312 -13.195 1 92 9 LYS B N 1
ATOM 1834 C CA . LYS B 1 9 ? 4.469 -43.469 -12.547 1 92 9 LYS B CA 1
ATOM 1835 C C . LYS B 1 9 ? 4.285 -42.469 -11.406 1 92 9 LYS B C 1
ATOM 1837 O O . LYS B 1 9 ? 3.182 -41.969 -11.18 1 92 9 LYS B O 1
ATOM 1842 N N . GLN B 1 10 ? 5.352 -42.188 -10.695 1 92.75 10 GLN B N 1
ATOM 1843 C CA . GLN B 1 10 ? 5.328 -41.188 -9.633 1 92.75 10 GLN B CA 1
ATOM 1844 C C . GLN B 1 10 ? 5 -39.781 -10.195 1 92.75 10 GLN B C 1
ATOM 1846 O O . GLN B 1 10 ? 4.164 -39.062 -9.641 1 92.75 10 GLN B O 1
ATOM 1851 N N . GLN B 1 11 ? 5.684 -39.469 -11.227 1 88.69 11 GLN B N 1
ATOM 1852 C CA . GLN B 1 11 ? 5.477 -38.156 -11.852 1 88.69 11 GLN B CA 1
ATOM 1853 C C . GLN B 1 11 ? 4.047 -38.031 -12.367 1 88.69 11 GLN B C 1
ATOM 1855 O O . GLN B 1 11 ? 3.438 -36.969 -12.242 1 88.69 11 GLN B O 1
ATOM 1860 N N . TYR B 1 12 ? 3.637 -39.094 -12.93 1 90.81 12 TYR B N 1
ATOM 1861 C CA . TYR B 1 12 ? 2.264 -39.094 -13.422 1 90.81 12 TYR B CA 1
ATOM 1862 C C . TYR B 1 12 ? 1.274 -38.906 -12.281 1 90.81 12 TYR B C 1
ATOM 1864 O O . TYR B 1 12 ? 0.382 -38.062 -12.367 1 90.81 12 TYR B O 1
ATOM 1872 N N . ALA B 1 13 ? 1.391 -39.656 -11.258 1 94.19 13 ALA B N 1
ATOM 1873 C CA . ALA B 1 13 ? 0.519 -39.531 -10.094 1 94.19 13 ALA B CA 1
ATOM 1874 C C . ALA B 1 13 ? 0.567 -38.125 -9.531 1 94.19 13 ALA B C 1
ATOM 1876 O O . ALA B 1 13 ? -0.47 -37.531 -9.195 1 94.19 13 ALA B O 1
ATOM 1877 N N . TYR B 1 14 ? 1.742 -37.625 -9.422 1 91.44 14 TYR B N 1
ATOM 1878 C CA . TYR B 1 14 ? 1.933 -36.281 -8.922 1 91.44 14 TYR B CA 1
ATOM 1879 C C . TYR B 1 14 ? 1.144 -35.281 -9.758 1 91.44 14 TYR B C 1
ATOM 1881 O O . TYR B 1 14 ? 0.403 -34.438 -9.219 1 91.44 14 TYR B O 1
ATOM 1889 N N . GLN B 1 15 ? 1.285 -35.375 -11.023 1 85.06 15 GLN B N 1
ATOM 1890 C CA . GLN B 1 15 ? 0.636 -34.406 -11.914 1 85.06 15 GLN B CA 1
ATOM 1891 C C . GLN B 1 15 ? -0.883 -34.531 -11.828 1 85.06 15 GLN B C 1
ATOM 1893 O O . GLN B 1 15 ? -1.582 -33.5 -11.82 1 85.06 15 GLN B O 1
ATOM 1898 N N . VAL B 1 16 ? -1.339 -35.75 -11.766 1 87.81 16 VAL B N 1
ATOM 1899 C CA . VAL B 1 16 ? -2.779 -35.969 -11.711 1 87.81 16 VAL B CA 1
ATOM 1900 C C . VAL B 1 16 ? -3.344 -35.375 -10.414 1 87.81 16 VAL B C 1
ATOM 1902 O O . VAL B 1 16 ? -4.312 -34.625 -10.445 1 87.81 16 VAL B O 1
ATOM 1905 N N . ILE B 1 17 ? -2.701 -35.656 -9.273 1 90.5 17 ILE B N 1
ATOM 1906 C CA . ILE B 1 17 ? -3.205 -35.219 -7.984 1 90.5 17 ILE B CA 1
ATOM 1907 C C . ILE B 1 17 ? -3.084 -33.688 -7.887 1 90.5 17 ILE B C 1
ATOM 1909 O O . ILE B 1 17 ? -4.02 -33 -7.449 1 90.5 17 ILE B O 1
ATOM 1913 N N . ARG B 1 18 ? -1.988 -33.25 -8.305 1 83.12 18 ARG B N 1
ATOM 1914 C CA . ARG B 1 18 ? -1.765 -31.797 -8.297 1 83.12 18 ARG B CA 1
ATOM 1915 C C . ARG B 1 18 ? -2.83 -31.078 -9.117 1 83.12 18 ARG B C 1
ATOM 1917 O O . ARG B 1 18 ? -3.391 -30.062 -8.672 1 83.12 18 ARG B O 1
ATOM 1924 N N . SER B 1 19 ? -3.066 -31.578 -10.305 1 79.12 19 SER B N 1
ATOM 1925 C CA . SER B 1 19 ? -4.078 -30.969 -11.172 1 79.12 19 SER B CA 1
ATOM 1926 C C . SER B 1 19 ? -5.449 -30.984 -10.508 1 79.12 19 SER B C 1
ATOM 1928 O O . SER B 1 19 ? -6.195 -30 -10.586 1 79.12 19 SER B O 1
ATOM 1930 N N . ARG B 1 20 ? -5.73 -32.031 -9.781 1 82.5 20 ARG B N 1
ATOM 1931 C CA . ARG B 1 20 ? -7.027 -32.156 -9.125 1 82.5 20 ARG B CA 1
ATOM 1932 C C . ARG B 1 20 ? -7.145 -31.188 -7.953 1 82.5 20 ARG B C 1
ATOM 1934 O O . ARG B 1 20 ? -8.227 -30.688 -7.664 1 82.5 20 ARG B O 1
ATOM 1941 N N . ILE B 1 21 ? -6.047 -30.922 -7.301 1 80.12 21 ILE B N 1
ATOM 1942 C CA . ILE B 1 21 ? -6.031 -29.953 -6.203 1 80.12 21 ILE B CA 1
ATOM 1943 C C . ILE B 1 21 ? -6.172 -28.547 -6.754 1 80.12 21 ILE B C 1
ATOM 1945 O O . ILE B 1 21 ? -7.004 -27.766 -6.277 1 80.12 21 ILE B O 1
ATOM 1949 N N . LEU B 1 22 ? -5.461 -28.297 -7.824 1 70.62 22 LEU B N 1
ATOM 1950 C CA . LEU B 1 22 ? -5.395 -26.938 -8.359 1 70.62 22 LEU B CA 1
ATOM 1951 C C . LEU B 1 22 ? -6.691 -26.562 -9.07 1 70.62 22 LEU B C 1
ATOM 1953 O O . LEU B 1 22 ? -7.09 -25.406 -9.07 1 70.62 22 LEU B O 1
ATOM 1957 N N . ASP B 1 23 ? -7.324 -27.594 -9.602 1 68.94 23 ASP B N 1
ATOM 1958 C CA . ASP B 1 23 ? -8.57 -27.312 -10.305 1 68.94 23 ASP B CA 1
ATOM 1959 C C . ASP B 1 23 ? -9.773 -27.5 -9.375 1 68.94 23 ASP B C 1
ATOM 1961 O O . ASP B 1 23 ? -10.922 -27.531 -9.836 1 68.94 23 ASP B O 1
ATOM 1965 N N . SER B 1 24 ? -9.57 -27.656 -8.109 1 70.44 24 SER B N 1
ATOM 1966 C CA . SER B 1 24 ? -10.539 -27.703 -7.02 1 70.44 24 SER B CA 1
ATOM 1967 C C . SER B 1 24 ? -11.398 -28.969 -7.094 1 70.44 24 SER B C 1
ATOM 1969 O O . SER B 1 24 ? -12.453 -29.047 -6.469 1 70.44 24 SER B O 1
ATOM 1971 N N . ARG B 1 25 ? -11.008 -29.922 -7.867 1 79.25 25 ARG B N 1
ATOM 1972 C CA . ARG B 1 25 ? -11.664 -31.219 -7.781 1 79.25 25 ARG B CA 1
ATOM 1973 C C . ARG B 1 25 ? -11.414 -31.859 -6.426 1 79.25 25 ARG B C 1
ATOM 1975 O O . ARG B 1 25 ? -12.266 -32.594 -5.918 1 79.25 25 ARG B O 1
ATOM 1982 N N . TYR B 1 26 ? -10.211 -31.703 -5.93 1 85.62 26 TYR B N 1
ATOM 1983 C CA . TYR B 1 26 ? -9.906 -31.969 -4.523 1 85.62 26 TYR B CA 1
ATOM 1984 C C . TYR B 1 26 ? -9.914 -30.672 -3.719 1 85.62 26 TYR B C 1
ATOM 1986 O O . TYR B 1 26 ? -9.016 -29.844 -3.859 1 85.62 26 TYR B O 1
ATOM 1994 N N . GLU B 1 27 ? -10.945 -30.453 -2.941 1 79.62 27 GLU B N 1
ATOM 1995 C CA . GLU B 1 27 ? -11.102 -29.234 -2.162 1 79.62 27 GLU B CA 1
ATOM 1996 C C . GLU B 1 27 ? -10.195 -29.234 -0.932 1 79.62 27 GLU B C 1
ATOM 1998 O O . GLU B 1 27 ? -9.773 -30.297 -0.475 1 79.62 27 GLU B O 1
ATOM 2003 N N . PRO B 1 28 ? -9.906 -28 -0.444 1 78.69 28 PRO B N 1
ATOM 2004 C CA . PRO B 1 28 ? -9.188 -27.969 0.833 1 78.69 28 PRO B CA 1
ATOM 2005 C C . PRO B 1 28 ? -9.844 -28.844 1.9 1 78.69 28 PRO B C 1
ATOM 2007 O O . PRO B 1 28 ? -11.07 -28.828 2.051 1 78.69 28 PRO B O 1
ATOM 2010 N N . GLY B 1 29 ? -9.008 -29.594 2.508 1 81.88 29 GLY B N 1
ATOM 2011 C CA . GLY B 1 29 ? -9.516 -30.5 3.525 1 81.88 29 GLY B CA 1
ATOM 2012 C C . GLY B 1 29 ? -9.891 -31.859 2.975 1 81.88 29 GLY B C 1
ATOM 2013 O O . GLY B 1 29 ? -10.141 -32.781 3.738 1 81.88 29 GLY B O 1
ATOM 2014 N N . HIS B 1 30 ? -9.93 -31.984 1.65 1 87.69 30 HIS B N 1
ATOM 2015 C CA . HIS B 1 30 ? -10.258 -33.25 1.021 1 87.69 30 HIS B CA 1
ATOM 2016 C C . HIS B 1 30 ? -9.25 -34.344 1.404 1 87.69 30 HIS B C 1
ATOM 2018 O O . HIS B 1 30 ? -8.039 -34.125 1.33 1 87.69 30 HIS B O 1
ATOM 2024 N N . ARG B 1 31 ? -9.758 -35.5 1.8 1 91.31 31 ARG B N 1
ATOM 2025 C CA . ARG B 1 31 ? -8.898 -36.625 2.139 1 91.31 31 ARG B CA 1
ATOM 2026 C C . ARG B 1 31 ? -8.484 -37.375 0.889 1 91.31 31 ARG B C 1
ATOM 2028 O O . ARG B 1 31 ? -9.344 -37.812 0.106 1 91.31 31 ARG B O 1
ATOM 2035 N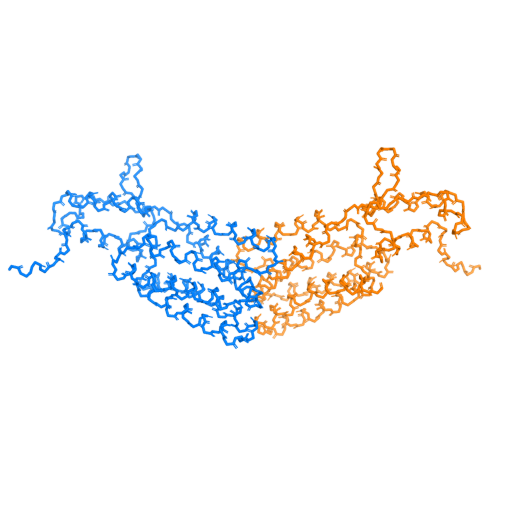 N . VAL B 1 32 ? -7.215 -37.469 0.717 1 93.5 32 VAL B N 1
ATOM 2036 C CA . VAL B 1 32 ? -6.672 -38.25 -0.399 1 93.5 32 VAL B CA 1
ATOM 2037 C C . VAL B 1 32 ? -6.434 -39.688 0.032 1 93.5 32 VAL B C 1
ATOM 2039 O O . VAL B 1 32 ? -5.543 -39.969 0.839 1 93.5 32 VAL B O 1
ATOM 2042 N N . VAL B 1 33 ? -7.223 -40.594 -0.515 1 93.69 33 VAL B N 1
ATOM 2043 C CA . VAL B 1 33 ? -7.105 -42 -0.169 1 93.69 33 VAL B CA 1
ATOM 2044 C C . VAL B 1 33 ? -6.152 -42.688 -1.143 1 93.69 33 VAL B C 1
ATOM 2046 O O . VAL B 1 33 ? -6.488 -42.906 -2.314 1 93.69 33 VAL B O 1
ATOM 2049 N N . ILE B 1 34 ? -5.055 -43.156 -0.651 1 93.62 34 ILE B N 1
ATOM 2050 C CA . ILE B 1 34 ? -3.938 -43.625 -1.455 1 93.62 34 ILE B CA 1
ATOM 2051 C C . ILE B 1 34 ? -4.367 -44.875 -2.248 1 93.62 34 ILE B C 1
ATOM 2053 O O . ILE B 1 34 ? -4.141 -44.938 -3.457 1 93.62 34 ILE B O 1
ATOM 2057 N N . ASP B 1 35 ? -5.09 -45.812 -1.649 1 94.19 35 ASP B N 1
ATOM 2058 C CA . ASP B 1 35 ? -5.48 -47.062 -2.301 1 94.19 35 ASP B CA 1
ATOM 2059 C C . ASP B 1 35 ? -6.469 -46.781 -3.438 1 94.19 35 ASP B C 1
ATOM 2061 O O . ASP B 1 35 ? -6.375 -47.406 -4.5 1 94.19 35 ASP B O 1
ATOM 2065 N N . GLN B 1 36 ? -7.312 -45.906 -3.207 1 95.31 36 GLN B N 1
ATOM 2066 C CA . GLN B 1 36 ? -8.289 -45.531 -4.23 1 95.31 36 GLN B CA 1
ATOM 2067 C C . GLN B 1 36 ? -7.605 -44.875 -5.434 1 95.31 36 GLN B C 1
ATOM 2069 O O . GLN B 1 36 ? -7.922 -45.188 -6.578 1 95.31 36 GLN B O 1
ATOM 2074 N N . LEU B 1 37 ? -6.703 -44.031 -5.164 1 95.19 37 LEU B N 1
ATOM 2075 C CA . LEU B 1 37 ? -5.988 -43.344 -6.234 1 95.19 37 LEU B CA 1
ATOM 2076 C C . LEU B 1 37 ? -5.121 -44.312 -7.02 1 95.19 37 LEU B C 1
ATOM 2078 O O . LEU B 1 37 ? -5.012 -44.219 -8.242 1 95.19 37 LEU B O 1
ATOM 2082 N N . ALA B 1 38 ? -4.508 -45.219 -6.301 1 95.75 38 ALA B N 1
ATOM 2083 C CA . ALA B 1 38 ? -3.689 -46.219 -6.953 1 95.75 38 ALA B CA 1
ATOM 2084 C C . ALA B 1 38 ? -4.516 -47.031 -7.941 1 95.75 38 ALA B C 1
ATOM 2086 O O . ALA B 1 38 ? -4.082 -47.281 -9.07 1 95.75 38 ALA B O 1
ATOM 2087 N N . ARG B 1 39 ? -5.715 -47.406 -7.59 1 95.94 39 ARG B N 1
ATOM 2088 C CA . ARG B 1 39 ? -6.621 -48.156 -8.453 1 95.94 39 ARG B CA 1
ATOM 2089 C C . ARG B 1 39 ? -7.035 -47.344 -9.664 1 95.94 39 ARG B C 1
ATOM 2091 O O . ARG B 1 39 ? -7.012 -47.812 -10.797 1 95.94 39 ARG B O 1
ATOM 2098 N N . GLU B 1 40 ? -7.305 -46.125 -9.391 1 94.88 40 GLU B N 1
ATOM 2099 C CA . GLU B 1 40 ? -7.762 -45.219 -10.445 1 94.88 40 GLU B CA 1
ATOM 2100 C C . GLU B 1 40 ? -6.668 -44.969 -11.484 1 94.88 40 GLU B C 1
ATOM 2102 O O . GLU B 1 40 ? -6.945 -44.875 -12.68 1 94.88 40 GLU B O 1
ATOM 2107 N N . LEU B 1 41 ? -5.473 -44.938 -10.969 1 94.69 41 LEU B N 1
ATOM 2108 C CA . LEU B 1 41 ? -4.359 -44.594 -11.844 1 94.69 41 LEU B CA 1
ATOM 2109 C C . LEU B 1 41 ? -3.666 -45.844 -12.367 1 94.69 41 LEU B C 1
ATOM 2111 O O . LEU B 1 41 ? -2.652 -45.75 -13.062 1 94.69 41 LEU B O 1
ATOM 2115 N N . LYS B 1 42 ? -4.191 -46.906 -12.047 1 95.06 42 LYS B N 1
ATOM 2116 C CA . LYS B 1 42 ? -3.68 -48.219 -12.484 1 95.06 42 LYS B CA 1
ATOM 2117 C C . LYS B 1 42 ? -2.193 -48.344 -12.164 1 95.06 42 LYS B C 1
ATOM 2119 O O . LYS B 1 42 ? -1.397 -48.719 -13.031 1 95.06 42 LYS B O 1
ATOM 2124 N N . THR B 1 43 ? -1.888 -48.062 -10.945 1 95.25 43 THR B N 1
ATOM 2125 C CA . THR B 1 43 ? -0.531 -48.219 -10.43 1 95.25 43 THR B CA 1
ATOM 2126 C C . THR B 1 43 ? -0.549 -48.719 -8.992 1 95.25 43 THR B C 1
ATOM 2128 O O . THR B 1 43 ? -1.617 -48.875 -8.406 1 95.25 43 THR B O 1
ATOM 2131 N N . SER B 1 44 ? 0.639 -49.094 -8.578 1 94.69 44 SER B N 1
ATOM 2132 C CA . SER B 1 44 ? 0.739 -49.531 -7.184 1 94.69 44 SER B CA 1
ATOM 2133 C C . SER B 1 44 ? 0.677 -48.344 -6.238 1 94.69 44 SER B C 1
ATOM 2135 O O . SER B 1 44 ? 0.732 -47.188 -6.676 1 94.69 44 SER B O 1
ATOM 2137 N N . ALA B 1 45 ? 0.545 -48.625 -4.906 1 95.56 45 ALA B N 1
ATOM 2138 C CA . ALA B 1 45 ? 0.458 -47.594 -3.891 1 95.56 45 ALA B CA 1
ATOM 2139 C C . ALA B 1 45 ? 1.786 -46.844 -3.748 1 95.56 45 ALA B C 1
ATOM 2141 O O . ALA B 1 45 ? 1.818 -45.688 -3.316 1 95.56 45 ALA B O 1
ATOM 2142 N N . ILE B 1 46 ? 2.824 -47.438 -4.156 1 95 46 ILE B N 1
ATOM 2143 C CA . ILE B 1 46 ? 4.16 -46.875 -3.912 1 95 46 ILE B CA 1
ATOM 2144 C C . ILE B 1 46 ? 4.332 -45.562 -4.672 1 95 46 ILE B C 1
ATOM 2146 O O . ILE B 1 46 ? 4.613 -44.531 -4.074 1 95 46 ILE B O 1
ATOM 2150 N N . PRO B 1 47 ? 4.113 -45.562 -5.973 1 96.12 47 PRO B N 1
ATOM 2151 C CA . PRO B 1 47 ? 4.293 -44.312 -6.676 1 96.12 47 PRO B CA 1
ATOM 2152 C C . PRO B 1 47 ? 3.316 -43.219 -6.207 1 96.12 47 PRO B C 1
ATOM 2154 O O . PRO B 1 47 ? 3.654 -42.031 -6.203 1 96.12 47 PRO B O 1
ATOM 2157 N N . VAL B 1 48 ? 2.129 -43.594 -5.746 1 96.31 48 VAL B N 1
ATOM 2158 C CA . VAL B 1 48 ? 1.137 -42.625 -5.254 1 96.31 48 VAL B CA 1
ATOM 2159 C C . VAL B 1 48 ? 1.607 -42.031 -3.93 1 96.31 48 VAL B C 1
ATOM 2161 O O . VAL B 1 48 ? 1.504 -40.812 -3.721 1 96.31 48 VAL B O 1
ATOM 2164 N N . ARG B 1 49 ? 2.184 -42.844 -3.129 1 94.69 49 ARG B N 1
ATOM 2165 C CA . ARG B 1 49 ? 2.721 -42.375 -1.857 1 94.69 49 ARG B CA 1
ATOM 2166 C C . ARG B 1 49 ? 3.861 -41.375 -2.08 1 94.69 49 ARG B C 1
ATOM 2168 O O . ARG B 1 49 ? 3.953 -40.375 -1.389 1 94.69 49 ARG B O 1
ATOM 2175 N N . GLU B 1 50 ? 4.648 -41.719 -3.02 1 94.5 50 GLU B N 1
ATOM 2176 C CA . GLU B 1 50 ? 5.762 -40.844 -3.346 1 94.5 50 GLU B CA 1
ATOM 2177 C C . GLU B 1 50 ? 5.262 -39.5 -3.889 1 94.5 50 GLU B C 1
ATOM 2179 O O . GLU B 1 50 ? 5.812 -38.438 -3.568 1 94.5 50 GLU B O 1
ATOM 2184 N N . ALA B 1 51 ? 4.258 -39.594 -4.707 1 94.06 51 ALA B N 1
ATOM 2185 C CA . ALA B 1 51 ? 3.643 -38.375 -5.238 1 94.06 51 ALA B CA 1
ATOM 2186 C C . ALA B 1 51 ? 3.061 -37.5 -4.113 1 94.06 51 ALA B C 1
ATOM 2188 O O . ALA B 1 51 ? 3.23 -36.281 -4.105 1 94.06 51 ALA B O 1
ATOM 2189 N N . ILE B 1 52 ? 2.438 -38.156 -3.139 1 93.25 52 ILE B N 1
ATOM 2190 C CA . ILE B 1 52 ? 1.798 -37.469 -2.023 1 93.25 52 ILE B CA 1
ATOM 2191 C C . ILE B 1 52 ? 2.861 -36.812 -1.142 1 93.25 52 ILE B C 1
ATOM 2193 O O . ILE B 1 52 ? 2.676 -35.688 -0.664 1 93.25 52 ILE B O 1
ATOM 2197 N N . ARG B 1 53 ? 3.957 -37.469 -1.01 1 89.81 53 ARG B N 1
ATOM 2198 C CA . ARG B 1 53 ? 5.059 -36.906 -0.246 1 89.81 53 ARG B CA 1
ATOM 2199 C C . ARG B 1 53 ? 5.586 -35.625 -0.917 1 89.81 53 ARG B C 1
ATOM 2201 O O . ARG B 1 53 ? 5.891 -34.656 -0.242 1 89.81 53 ARG B O 1
ATOM 2208 N N . GLN B 1 54 ? 5.672 -35.75 -2.203 1 85.88 54 GLN B N 1
ATOM 2209 C CA . GLN B 1 54 ? 6.113 -34.562 -2.941 1 85.88 54 GLN B CA 1
ATOM 2210 C C . GLN B 1 54 ? 5.102 -33.438 -2.814 1 85.88 54 GLN B C 1
ATOM 2212 O O . GLN B 1 54 ? 5.484 -32.25 -2.646 1 85.88 54 GLN B O 1
ATOM 2217 N N . LEU B 1 55 ? 3.863 -33.781 -2.904 1 85.25 55 LEU B N 1
ATOM 2218 C CA . LEU B 1 55 ? 2.799 -32.812 -2.766 1 85.25 55 LEU B CA 1
ATOM 2219 C C . LEU B 1 55 ? 2.801 -32.188 -1.367 1 85.25 55 LEU B C 1
ATOM 2221 O O . LEU B 1 55 ? 2.463 -31.016 -1.195 1 85.25 55 LEU B O 1
ATOM 2225 N N . GLU B 1 56 ? 3.189 -33 -0.385 1 83.06 56 GLU B N 1
ATOM 2226 C CA . GLU B 1 56 ? 3.352 -32.5 0.976 1 83.06 56 GLU B CA 1
ATOM 2227 C C . GLU B 1 56 ? 4.496 -31.5 1.059 1 83.06 56 GLU B C 1
ATOM 2229 O O . GLU B 1 56 ? 4.348 -30.438 1.65 1 83.06 56 GLU B O 1
ATOM 2234 N N . ALA B 1 57 ? 5.516 -31.906 0.399 1 75.88 57 ALA B N 1
ATOM 2235 C CA . ALA B 1 57 ? 6.664 -31 0.354 1 75.88 57 ALA B CA 1
ATOM 2236 C C . ALA B 1 57 ? 6.301 -29.688 -0.317 1 75.88 57 ALA B C 1
ATOM 2238 O O . ALA B 1 57 ? 6.785 -28.625 0.084 1 75.88 57 ALA B O 1
ATOM 2239 N N . ASP B 1 58 ? 5.41 -29.859 -1.212 1 70.81 58 ASP B N 1
ATOM 2240 C CA . ASP B 1 58 ? 4.965 -28.672 -1.954 1 70.81 58 ASP B CA 1
ATOM 2241 C C . ASP B 1 58 ? 3.914 -27.891 -1.166 1 70.81 58 ASP B C 1
ATOM 2243 O O . ASP B 1 58 ? 3.486 -26.828 -1.59 1 70.81 58 ASP B O 1
ATOM 2247 N N . GLY B 1 59 ? 3.387 -28.531 -0.096 1 74.06 59 GLY B N 1
ATOM 2248 C CA . GLY B 1 59 ? 2.432 -27.859 0.768 1 74.06 59 GLY B CA 1
ATOM 2249 C C . GLY B 1 59 ? 0.993 -28.031 0.317 1 74.06 59 GLY B C 1
ATOM 2250 O O . GLY B 1 59 ? 0.083 -27.422 0.876 1 74.06 59 GLY B O 1
ATOM 2251 N N . LEU B 1 60 ? 0.793 -28.781 -0.684 1 78.75 60 LEU B N 1
ATOM 2252 C CA . LEU B 1 60 ? -0.543 -28.984 -1.229 1 78.75 60 LEU B CA 1
ATOM 2253 C C . LEU B 1 60 ? -1.308 -30.016 -0.41 1 78.75 60 LEU B C 1
ATOM 2255 O O . LEU B 1 60 ? -2.541 -30.016 -0.394 1 78.75 60 LEU B O 1
ATOM 2259 N N . ILE B 1 61 ? -0.529 -30.969 0.244 1 84.94 61 ILE B N 1
ATOM 2260 C CA . ILE B 1 61 ? -1.084 -32.031 1.079 1 84.94 61 ILE B CA 1
ATOM 2261 C C . ILE B 1 61 ? -0.487 -31.938 2.482 1 84.94 61 ILE B C 1
ATOM 2263 O O . ILE B 1 61 ? 0.688 -31.609 2.645 1 84.94 61 ILE B O 1
ATOM 2267 N N . THR B 1 62 ? -1.299 -32.062 3.475 1 85.38 62 THR B N 1
ATOM 2268 C CA . THR B 1 62 ? -0.849 -32.188 4.855 1 85.38 62 THR B CA 1
ATOM 2269 C C . THR B 1 62 ? -1.324 -33.5 5.465 1 85.38 62 THR B C 1
ATOM 2271 O O . THR B 1 62 ? -2.418 -33.969 5.148 1 85.38 62 THR B O 1
ATOM 2274 N N . PHE B 1 63 ? -0.429 -34.094 6.23 1 86.44 63 PHE B N 1
ATOM 2275 C CA . PHE B 1 63 ? -0.803 -35.312 6.926 1 86.44 63 PHE B CA 1
ATOM 2276 C C . PHE B 1 63 ? -1.339 -35 8.32 1 86.44 63 PHE B C 1
ATOM 2278 O O . PHE B 1 63 ? -0.742 -34.219 9.055 1 86.44 63 PHE B O 1
ATOM 2285 N N . THR B 1 64 ? -2.531 -35.25 8.555 1 79.5 64 THR B N 1
ATOM 2286 C CA . THR B 1 64 ? -3.115 -35.094 9.883 1 79.5 64 THR B CA 1
ATOM 2287 C C . THR B 1 64 ? -3.219 -36.469 10.586 1 79.5 64 THR B C 1
ATOM 2289 O O . THR B 1 64 ? -3.406 -37.5 9.938 1 79.5 64 THR B O 1
ATOM 2292 N N . PRO B 1 65 ? -3.061 -36.281 11.953 1 78 65 PRO B N 1
ATOM 2293 C CA . PRO B 1 65 ? -3.275 -37.5 12.719 1 78 65 PRO B CA 1
ATOM 2294 C C . PRO B 1 65 ? -4.684 -38.062 12.547 1 78 65 PRO B C 1
ATOM 2296 O O . PRO B 1 65 ? -5.66 -37.312 12.555 1 78 65 PRO B O 1
ATOM 2299 N N . ASN B 1 66 ? -4.848 -39.281 12.07 1 78.88 66 ASN B N 1
ATOM 2300 C CA . ASN B 1 66 ? -6.082 -40.062 11.992 1 78.88 66 ASN B CA 1
ATOM 2301 C C . ASN B 1 66 ? -6.797 -39.844 10.656 1 78.88 66 ASN B C 1
ATOM 2303 O O . ASN B 1 66 ? -7.824 -40.469 10.391 1 78.88 66 ASN B O 1
ATOM 2307 N N . SER B 1 67 ? -6.355 -38.719 9.961 1 75.88 67 SER B N 1
ATOM 2308 C CA . SER B 1 67 ? -7.09 -38.469 8.727 1 75.88 67 SER B CA 1
ATOM 2309 C C . SER B 1 67 ? -6.23 -38.781 7.504 1 75.88 67 SER B C 1
ATOM 2311 O O . SER B 1 67 ? -6.742 -38.875 6.383 1 75.88 67 SER B O 1
ATOM 2313 N N . GLY B 1 68 ? -5.02 -39.031 7.742 1 86.88 68 GLY B N 1
ATOM 2314 C CA . GLY B 1 68 ? -4.141 -39.281 6.613 1 86.88 68 GLY B CA 1
ATOM 2315 C C . GLY B 1 68 ? -3.787 -38.031 5.824 1 86.88 68 GLY B C 1
ATOM 2316 O O . GLY B 1 68 ? -3.588 -36.969 6.398 1 86.88 68 GLY B O 1
ATOM 2317 N N . ALA B 1 69 ? -3.674 -38.188 4.508 1 92.44 69 ALA B N 1
ATOM 2318 C CA . ALA B 1 69 ? -3.303 -37.094 3.615 1 92.44 69 ALA B CA 1
ATOM 2319 C C . ALA B 1 69 ? -4.516 -36.25 3.264 1 92.44 69 ALA B C 1
ATOM 2321 O O . ALA B 1 69 ? -5.512 -36.75 2.738 1 92.44 69 ALA B O 1
ATOM 2322 N N . ILE B 1 70 ? -4.469 -34.938 3.592 1 90.88 70 ILE B N 1
ATOM 2323 C CA . ILE B 1 70 ? -5.559 -34.031 3.217 1 90.88 70 ILE B CA 1
ATOM 2324 C C . ILE B 1 70 ? -5.012 -32.875 2.406 1 90.88 70 ILE B C 1
ATOM 2326 O O . ILE B 1 70 ? -3.85 -32.469 2.566 1 90.88 70 ILE B O 1
ATOM 2330 N N . VAL B 1 71 ? -5.875 -32.406 1.548 1 85.81 71 VAL B N 1
ATOM 2331 C CA . VAL B 1 71 ? -5.523 -31.188 0.826 1 85.81 71 VAL B CA 1
ATOM 2332 C C . VAL B 1 71 ? -5.43 -30.016 1.802 1 85.81 71 VAL B C 1
ATOM 2334 O O . VAL B 1 71 ? -6.359 -29.766 2.574 1 85.81 71 VAL B O 1
ATOM 2337 N N . THR B 1 72 ? -4.285 -29.375 1.803 1 79.31 72 THR B N 1
ATOM 2338 C CA . THR B 1 72 ? -4.008 -28.297 2.73 1 79.31 72 THR B CA 1
ATOM 2339 C C . THR B 1 72 ? -5.043 -27.172 2.58 1 79.31 72 THR B C 1
ATOM 2341 O O . THR B 1 72 ? -5.309 -26.719 1.468 1 79.31 72 THR B O 1
ATOM 2344 N N . PRO B 1 73 ? -5.699 -26.812 3.67 1 73.25 73 PRO B N 1
ATOM 2345 C CA . PRO B 1 73 ? -6.621 -25.672 3.582 1 73.25 73 PRO B CA 1
ATOM 2346 C C . PRO B 1 73 ? -5.934 -24.391 3.133 1 73.25 73 PRO B C 1
ATOM 2348 O O . PRO B 1 73 ? -4.77 -24.156 3.477 1 73.25 73 PRO B O 1
ATOM 2351 N N . PHE B 1 74 ? -6.426 -23.859 2.062 1 74 74 PHE B N 1
ATOM 2352 C CA . PHE B 1 74 ? -5.902 -22.641 1.464 1 74 74 PHE B CA 1
ATOM 2353 C C . PHE B 1 74 ? -6.922 -21.516 1.556 1 74 74 PHE B C 1
ATOM 2355 O O . PHE B 1 74 ? -8.102 -21.719 1.267 1 74 74 PHE B O 1
ATOM 2362 N N . ASN B 1 75 ? -6.477 -20.469 2.25 1 75.12 75 ASN B N 1
ATOM 2363 C CA . ASN B 1 75 ? -7.352 -19.312 2.299 1 75.12 75 ASN B CA 1
ATOM 2364 C C . ASN B 1 75 ? -7.266 -18.484 1.017 1 75.12 75 ASN B C 1
ATOM 2366 O O . ASN B 1 75 ? -6.434 -17.578 0.907 1 75.12 75 ASN B O 1
ATOM 2370 N N . GLU B 1 76 ? -8.062 -18.812 0.14 1 78.75 76 GLU B N 1
ATOM 2371 C CA . GLU B 1 76 ? -8.07 -18.188 -1.179 1 78.75 76 GLU B CA 1
ATOM 2372 C C . GLU B 1 76 ? -8.312 -16.688 -1.074 1 78.75 76 GLU B C 1
ATOM 2374 O O . GLU B 1 76 ? -7.676 -15.898 -1.778 1 78.75 76 GLU B O 1
ATOM 2379 N N . LYS B 1 77 ? -9.234 -16.328 -0.232 1 85.31 77 LYS B N 1
ATOM 2380 C CA . LYS B 1 77 ? -9.547 -14.914 -0.064 1 85.31 77 LYS B CA 1
ATOM 2381 C C . LYS B 1 77 ? -8.328 -14.141 0.433 1 85.31 77 LYS B C 1
ATOM 2383 O O . LYS B 1 77 ? -8.016 -13.07 -0.088 1 85.31 77 LYS B O 1
ATOM 2388 N N . ALA B 1 78 ? -7.668 -14.711 1.41 1 86.94 78 ALA B N 1
ATOM 2389 C CA . ALA B 1 78 ? -6.469 -14.062 1.938 1 86.94 78 ALA B CA 1
ATOM 2390 C C . ALA B 1 78 ? -5.395 -13.945 0.864 1 86.94 78 ALA B C 1
ATOM 2392 O O . ALA B 1 78 ? -4.695 -12.93 0.786 1 86.94 78 ALA B O 1
ATOM 2393 N N . TYR B 1 79 ? -5.301 -14.984 0.072 1 87.25 79 TYR B N 1
ATOM 2394 C CA . TYR B 1 79 ? -4.324 -14.977 -1.01 1 87.25 79 TYR B CA 1
ATOM 2395 C C . TYR B 1 79 ? -4.613 -13.859 -2.002 1 87.25 79 TYR B C 1
ATOM 2397 O O . TYR B 1 79 ? -3.729 -13.062 -2.33 1 87.25 79 TYR B O 1
ATOM 2405 N N . MET B 1 80 ? -5.855 -13.742 -2.412 1 89.5 80 MET B N 1
ATOM 2406 C CA . MET B 1 80 ? -6.242 -12.742 -3.408 1 89.5 80 MET B CA 1
ATOM 2407 C C . MET B 1 80 ? -6.102 -11.328 -2.85 1 89.5 80 MET B C 1
ATOM 2409 O O . MET B 1 80 ? -5.602 -10.438 -3.533 1 89.5 80 MET B O 1
ATOM 2413 N N . GLU B 1 81 ? -6.52 -11.164 -1.645 1 94 81 GLU B N 1
ATOM 2414 C CA . GLU B 1 81 ? -6.414 -9.852 -1.002 1 94 81 GLU B CA 1
ATOM 2415 C C . GLU B 1 81 ? -4.957 -9.422 -0.863 1 94 81 GLU B C 1
ATOM 2417 O O . GLU B 1 81 ? -4.617 -8.273 -1.151 1 94 81 GLU B O 1
ATOM 2422 N N . THR B 1 82 ? -4.109 -10.344 -0.456 1 93.56 82 THR B N 1
ATOM 2423 C CA . THR B 1 82 ? -2.695 -10.047 -0.247 1 93.56 82 THR B CA 1
ATOM 2424 C C . THR B 1 82 ? -2.012 -9.711 -1.569 1 93.56 82 THR B C 1
ATOM 2426 O O . THR B 1 82 ? -1.257 -8.742 -1.655 1 93.56 82 THR B O 1
ATOM 2429 N N . LEU B 1 83 ? -2.322 -10.5 -2.596 1 93.38 83 LEU B N 1
ATOM 2430 C CA . LEU B 1 83 ? -1.729 -10.273 -3.908 1 93.38 83 LEU B CA 1
ATOM 2431 C C . LEU B 1 83 ? -2.15 -8.914 -4.469 1 93.38 83 LEU B C 1
ATOM 2433 O O . LEU B 1 83 ? -1.347 -8.219 -5.094 1 93.38 83 LEU B O 1
ATOM 2437 N N . SER B 1 84 ? -3.381 -8.547 -4.285 1 96.19 84 SER B N 1
ATOM 2438 C CA . SER B 1 84 ? -3.885 -7.262 -4.762 1 96.19 84 SER B CA 1
ATOM 2439 C C . SER B 1 84 ? -3.143 -6.102 -4.113 1 96.19 84 SER B C 1
ATOM 2441 O O . SER B 1 84 ? -2.799 -5.125 -4.785 1 96.19 84 SER B O 1
ATOM 2443 N N . VAL B 1 85 ? -2.916 -6.148 -2.836 1 97.69 85 VAL B N 1
ATOM 2444 C CA . VAL B 1 8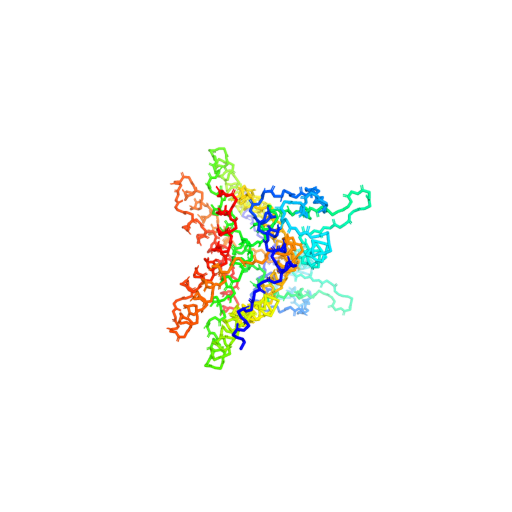5 ? -2.193 -5.098 -2.129 1 97.69 85 VAL B CA 1
ATOM 2445 C C . VAL B 1 85 ? -0.737 -5.07 -2.59 1 97.69 85 VAL B C 1
ATOM 2447 O O . VAL B 1 85 ? -0.168 -4 -2.807 1 97.69 85 VAL B O 1
ATOM 2450 N N . LEU B 1 86 ? -0.141 -6.23 -2.727 1 97.44 86 LEU B N 1
ATOM 2451 C CA . LEU B 1 86 ? 1.232 -6.309 -3.211 1 97.44 86 LEU B CA 1
ATOM 2452 C C . LEU B 1 86 ? 1.369 -5.637 -4.574 1 97.44 86 LEU B C 1
ATOM 2454 O O . LEU B 1 86 ? 2.326 -4.898 -4.812 1 97.44 86 LEU B O 1
ATOM 2458 N N . ALA B 1 87 ? 0.393 -5.949 -5.434 1 97.56 87 ALA B N 1
ATOM 2459 C CA . ALA B 1 87 ? 0.402 -5.375 -6.777 1 97.56 87 ALA B CA 1
ATOM 2460 C C . ALA B 1 87 ? 0.457 -3.85 -6.719 1 97.56 87 ALA B C 1
ATOM 2462 O O . ALA B 1 87 ? 1.216 -3.221 -7.461 1 97.56 87 ALA B O 1
ATOM 2463 N N . VAL B 1 88 ? -0.287 -3.258 -5.852 1 98.06 88 VAL B N 1
ATOM 2464 C CA . VAL B 1 88 ? -0.357 -1.809 -5.703 1 98.06 88 VAL B CA 1
ATOM 2465 C C . VAL B 1 88 ? 0.979 -1.274 -5.191 1 98.06 88 VAL B C 1
ATOM 2467 O O . VAL B 1 88 ? 1.559 -0.363 -5.789 1 98.06 88 VAL B O 1
ATOM 2470 N N . LEU B 1 89 ? 1.484 -1.807 -4.145 1 98.44 89 LEU B N 1
ATOM 2471 C CA . LEU B 1 89 ? 2.707 -1.335 -3.504 1 98.44 89 LEU B CA 1
ATOM 2472 C C . LEU B 1 89 ? 3.904 -1.495 -4.434 1 98.44 89 LEU B C 1
ATOM 2474 O O . LEU B 1 89 ? 4.691 -0.561 -4.609 1 98.44 89 LEU B O 1
ATOM 2478 N N . GLU B 1 90 ? 4.055 -2.67 -5.07 1 98.31 90 GLU B N 1
ATOM 2479 C CA . GLU B 1 90 ? 5.172 -2.906 -5.977 1 98.31 90 GLU B CA 1
ATOM 2480 C C . GLU B 1 90 ? 5.066 -2.035 -7.227 1 98.31 90 GLU B C 1
ATOM 2482 O O . GLU B 1 90 ? 6.078 -1.605 -7.781 1 98.31 90 GLU B O 1
ATOM 2487 N N . GLY B 1 91 ? 3.781 -1.849 -7.691 1 98.31 91 GLY B N 1
ATOM 2488 C CA . GLY B 1 91 ? 3.613 -0.949 -8.82 1 98.31 91 GLY B CA 1
ATOM 2489 C C . GLY B 1 91 ? 4.199 0.429 -8.578 1 98.31 91 GLY B C 1
ATOM 2490 O O . GLY B 1 91 ? 4.977 0.93 -9.398 1 98.31 91 GLY B O 1
ATOM 2491 N N . VAL B 1 92 ? 3.873 1.024 -7.441 1 98 92 VAL B N 1
ATOM 2492 C CA . VAL B 1 92 ? 4.344 2.359 -7.09 1 98 92 VAL B CA 1
ATOM 2493 C C . VAL B 1 92 ? 5.859 2.338 -6.887 1 98 92 VAL B C 1
ATOM 2495 O O . VAL B 1 92 ? 6.57 3.205 -7.395 1 98 92 VAL B O 1
ATOM 2498 N N . ALA B 1 93 ? 6.348 1.385 -6.152 1 98.38 93 ALA B N 1
ATOM 2499 C CA . ALA B 1 93 ? 7.777 1.297 -5.863 1 98.38 93 ALA B CA 1
ATOM 2500 C C . ALA B 1 93 ? 8.594 1.137 -7.145 1 98.38 93 ALA B C 1
ATOM 2502 O O . ALA B 1 93 ? 9.672 1.718 -7.277 1 98.38 93 ALA B O 1
ATOM 2503 N N . THR B 1 94 ? 8.07 0.317 -8.094 1 98.44 94 THR B N 1
ATOM 2504 C CA . THR B 1 94 ? 8.75 0.113 -9.367 1 98.44 94 THR B CA 1
ATOM 2505 C C . THR B 1 94 ? 8.805 1.414 -10.164 1 98.44 94 THR B C 1
ATOM 2507 O O . THR B 1 94 ? 9.844 1.752 -10.742 1 98.44 94 THR B O 1
ATOM 2510 N N . SER B 1 95 ? 7.707 2.109 -10.172 1 97.75 95 SER B N 1
ATOM 2511 C CA . SER B 1 95 ? 7.648 3.402 -10.844 1 97.75 95 SER B CA 1
ATOM 2512 C C . SER B 1 95 ? 8.68 4.371 -10.266 1 97.75 95 SER B C 1
ATOM 2514 O O . SER B 1 95 ? 9.453 4.973 -11.008 1 97.75 95 SER B O 1
ATOM 2516 N N . LEU B 1 96 ? 8.734 4.535 -8.977 1 96.94 96 LEU B N 1
ATOM 2517 C CA . LEU B 1 96 ? 9.672 5.426 -8.305 1 96.94 96 LEU B CA 1
ATOM 2518 C C . LEU B 1 96 ? 11.117 5.008 -8.586 1 96.94 96 LEU B C 1
ATOM 2520 O O . LEU B 1 96 ? 11.984 5.859 -8.781 1 96.94 96 LEU B O 1
ATOM 2524 N N . SER B 1 97 ? 11.367 3.732 -8.609 1 97 97 SER B N 1
ATOM 2525 C CA . SER B 1 97 ? 12.703 3.189 -8.805 1 97 97 SER B CA 1
ATOM 2526 C C . SER B 1 97 ? 13.18 3.4 -10.242 1 97 97 SER B C 1
ATOM 2528 O O . SER B 1 97 ? 14.383 3.453 -10.5 1 97 97 SER B O 1
ATOM 2530 N N . SER B 1 98 ? 12.211 3.465 -11.141 1 95.5 98 SER B N 1
ATOM 2531 C CA . SER B 1 98 ? 12.555 3.539 -12.555 1 95.5 98 SER B CA 1
ATOM 2532 C C . SER B 1 98 ? 13.352 4.801 -12.867 1 95.5 98 SER B C 1
ATOM 2534 O O . SER B 1 98 ? 14.086 4.855 -13.852 1 95.5 98 SER B O 1
ATOM 2536 N N . ARG B 1 99 ? 13.266 5.801 -11.977 1 92.12 99 ARG B N 1
ATOM 2537 C CA . ARG B 1 99 ? 14.016 7.043 -12.133 1 92.12 99 ARG B CA 1
ATOM 2538 C C . ARG B 1 99 ? 15.508 6.82 -11.891 1 92.12 99 ARG B C 1
ATOM 2540 O O . ARG B 1 99 ? 16.344 7.633 -12.305 1 92.12 99 ARG B O 1
ATOM 2547 N N . HIS B 1 100 ? 15.805 5.742 -11.32 1 93.06 100 HIS B N 1
ATOM 2548 C CA . HIS B 1 100 ? 17.172 5.504 -10.891 1 93.06 100 HIS B CA 1
ATOM 2549 C C . HIS B 1 100 ? 17.781 4.293 -11.594 1 93.06 100 HIS B C 1
ATOM 2551 O O . HIS B 1 100 ? 18.844 3.803 -11.211 1 93.06 100 HIS B O 1
ATOM 2557 N N . VAL B 1 101 ? 17.078 3.828 -12.578 1 91.56 101 VAL B N 1
ATOM 2558 C CA . VAL B 1 101 ? 17.5 2.617 -13.266 1 91.56 101 VAL B CA 1
ATOM 2559 C C . VAL B 1 101 ? 18.797 2.898 -14.039 1 91.56 101 VAL B C 1
ATOM 2561 O O . VAL B 1 101 ? 18.922 3.947 -14.68 1 91.56 101 VAL B O 1
ATOM 2564 N N . THR B 1 102 ? 19.766 2.01 -13.969 1 94.5 102 THR B N 1
ATOM 2565 C CA . THR B 1 102 ? 21.047 2.098 -14.672 1 94.5 102 THR B CA 1
ATOM 2566 C C . THR B 1 102 ? 21.156 0.986 -15.711 1 94.5 102 THR B C 1
ATOM 2568 O O . THR B 1 102 ? 20.375 0.044 -15.719 1 94.5 102 THR B O 1
ATOM 2571 N N . LYS B 1 103 ? 22.188 1.175 -16.562 1 95.31 103 LYS B N 1
ATOM 2572 C CA . LYS B 1 103 ? 22.484 0.118 -17.531 1 95.31 103 LYS B CA 1
ATOM 2573 C C . LYS B 1 103 ? 22.812 -1.192 -16.828 1 95.31 103 LYS B C 1
ATOM 2575 O O . LYS B 1 103 ? 22.438 -2.27 -17.281 1 95.31 103 LYS B O 1
ATOM 2580 N N . GLN B 1 104 ? 23.469 -1.043 -15.742 1 96.38 104 GLN B N 1
ATOM 2581 C CA . GLN B 1 104 ? 23.844 -2.227 -14.977 1 96.38 104 GLN B CA 1
ATOM 2582 C C . GLN B 1 104 ? 22.625 -2.938 -14.422 1 96.38 104 GLN B C 1
ATOM 2584 O O . GLN B 1 104 ? 22.516 -4.164 -14.508 1 96.38 104 GLN B O 1
ATOM 2589 N N . SER B 1 105 ? 21.75 -2.168 -13.836 1 95.94 105 SER B N 1
ATOM 2590 C CA . SER B 1 105 ? 20.547 -2.779 -13.281 1 95.94 105 SER B CA 1
ATOM 2591 C C . SER B 1 105 ? 19.688 -3.414 -14.367 1 95.94 105 SER B C 1
ATOM 2593 O O . SER B 1 105 ? 19.078 -4.469 -14.156 1 95.94 105 SER B O 1
ATOM 2595 N N . LEU B 1 106 ? 19.641 -2.805 -15.555 1 97.25 106 LEU B N 1
ATOM 2596 C CA . LEU B 1 106 ? 18.875 -3.357 -16.672 1 97.25 106 LEU B CA 1
ATOM 2597 C C . LEU B 1 106 ? 19.5 -4.672 -17.141 1 97.25 106 LEU B C 1
ATOM 2599 O O . LEU B 1 106 ? 18.766 -5.617 -17.469 1 97.25 106 LEU B O 1
ATOM 2603 N N . SER B 1 107 ? 20.797 -4.711 -17.172 1 98 107 SER B N 1
ATOM 2604 C CA . SER B 1 107 ? 21.484 -5.938 -17.547 1 98 107 SER B CA 1
ATOM 2605 C C . SER B 1 107 ? 21.219 -7.055 -16.547 1 98 107 SER B C 1
ATOM 2607 O O . SER B 1 107 ? 21 -8.203 -16.938 1 98 107 SER B O 1
ATOM 2609 N N . GLU B 1 108 ? 21.234 -6.715 -15.305 1 97.94 108 GLU B N 1
ATOM 2610 C CA . GLU B 1 108 ? 20.953 -7.695 -14.258 1 97.94 108 GLU B CA 1
ATOM 2611 C C . GLU B 1 108 ? 19.516 -8.219 -14.359 1 97.94 108 GLU B C 1
ATOM 2613 O O . GLU B 1 108 ? 19.281 -9.414 -14.195 1 97.94 108 GLU B O 1
ATOM 2618 N N . LEU B 1 109 ? 18.578 -7.348 -14.633 1 98.44 109 LEU B N 1
ATOM 2619 C CA . LEU B 1 109 ? 17.172 -7.746 -14.805 1 98.44 109 LEU B CA 1
ATOM 2620 C C . LEU B 1 109 ? 17.031 -8.719 -15.969 1 98.44 109 LEU B C 1
ATOM 2622 O O . LEU B 1 109 ? 16.328 -9.727 -15.867 1 98.44 109 LEU B O 1
ATOM 2626 N N . THR B 1 110 ? 17.703 -8.367 -17.031 1 98.38 110 THR B N 1
ATOM 2627 C CA . THR B 1 110 ? 17.656 -9.219 -18.219 1 98.38 110 THR B CA 1
ATOM 2628 C C . THR B 1 110 ? 18.219 -10.602 -17.922 1 98.38 110 THR B C 1
ATOM 2630 O O . THR B 1 110 ? 17.625 -11.609 -18.312 1 98.38 110 THR B O 1
ATOM 2633 N N . LYS B 1 111 ? 19.312 -10.648 -17.234 1 98.5 111 LYS B N 1
ATOM 2634 C CA . LYS B 1 111 ? 19.938 -11.914 -16.875 1 98.5 111 LYS B CA 1
ATOM 2635 C C . LYS B 1 111 ? 19.031 -12.75 -15.984 1 98.5 111 LYS B C 1
ATOM 2637 O O . LYS B 1 111 ? 18.875 -13.953 -16.188 1 98.5 111 LYS B O 1
ATOM 2642 N N . LEU B 1 112 ? 18.438 -12.133 -15.008 1 98.31 112 LEU B N 1
ATOM 2643 C CA . LEU B 1 112 ? 17.516 -12.836 -14.117 1 98.31 112 LEU B CA 1
ATOM 2644 C C . LEU B 1 112 ? 16.344 -13.406 -14.891 1 98.31 112 LEU B C 1
ATOM 2646 O O . LEU B 1 112 ? 15.922 -14.547 -14.648 1 98.31 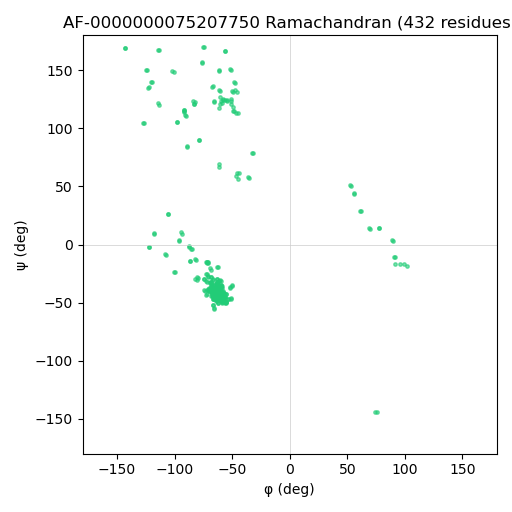112 LEU B O 1
ATOM 2650 N N . ASN B 1 113 ? 15.805 -12.617 -15.812 1 98.25 113 ASN B N 1
ATOM 2651 C CA . ASN B 1 113 ? 14.672 -13.086 -16.609 1 98.25 113 ASN B CA 1
ATOM 2652 C C . ASN B 1 113 ? 15.062 -14.273 -17.484 1 98.25 113 ASN B C 1
ATOM 2654 O O . ASN B 1 113 ? 14.266 -15.203 -17.656 1 98.25 113 ASN B O 1
ATOM 2658 N N . GLU B 1 114 ? 16.266 -14.297 -18.031 1 98.25 114 GLU B N 1
ATOM 2659 C CA . GLU B 1 114 ? 16.781 -15.422 -18.812 1 98.25 114 GLU B CA 1
ATOM 2660 C C . GLU B 1 114 ? 16.938 -16.672 -17.938 1 98.25 114 GLU B C 1
ATOM 2662 O O . GLU B 1 114 ? 16.594 -17.766 -18.359 1 98.25 114 GLU B O 1
ATOM 2667 N N . ARG B 1 115 ? 17.438 -16.453 -16.781 1 97.88 115 ARG B N 1
ATOM 2668 C CA . ARG B 1 115 ? 17.594 -17.578 -15.852 1 97.88 115 ARG B CA 1
ATOM 2669 C C . ARG B 1 115 ? 16.234 -18.172 -15.492 1 97.88 115 ARG B C 1
ATOM 2671 O O . ARG B 1 115 ? 16.109 -19.391 -15.297 1 97.88 115 ARG B O 1
ATOM 2678 N N . MET B 1 116 ? 15.25 -17.328 -15.391 1 96.56 116 MET B N 1
ATOM 2679 C CA . MET B 1 116 ? 13.891 -17.812 -15.148 1 96.56 116 MET B CA 1
ATOM 2680 C C . MET B 1 116 ? 13.406 -18.672 -16.312 1 96.56 116 MET B C 1
ATOM 2682 O O . MET B 1 116 ? 12.812 -19.734 -16.094 1 96.56 116 MET B O 1
ATOM 2686 N N . SER B 1 117 ? 13.672 -18.203 -17.5 1 96.81 117 SER B N 1
ATOM 2687 C CA . SER B 1 117 ? 13.305 -18.953 -18.688 1 96.81 117 SER B CA 1
ATOM 2688 C C . SER B 1 117 ? 13.969 -20.328 -18.688 1 96.81 117 SER B C 1
ATOM 2690 O O . SER B 1 117 ? 13.328 -21.344 -19 1 96.81 117 SER B O 1
ATOM 2692 N N . GLU B 1 118 ? 15.203 -20.391 -18.344 1 97 118 GLU B N 1
ATOM 2693 C CA . GLU B 1 118 ? 15.953 -21.641 -18.266 1 97 118 GLU B CA 1
ATOM 2694 C C . GLU B 1 118 ? 15.383 -22.562 -17.188 1 97 118 GLU B C 1
ATOM 2696 O O . GLU B 1 118 ? 15.227 -23.766 -17.406 1 97 118 GLU B O 1
ATOM 2701 N N . ALA B 1 119 ? 15.133 -21.984 -16.047 1 92.56 119 ALA B N 1
ATOM 2702 C CA . ALA B 1 119 ? 14.57 -22.766 -14.945 1 92.56 119 ALA B CA 1
ATOM 2703 C C . ALA B 1 119 ? 13.227 -23.375 -15.344 1 92.56 119 ALA B C 1
ATOM 2705 O O . ALA B 1 119 ? 12.93 -24.516 -14.984 1 92.56 119 ALA B O 1
ATOM 2706 N N . LEU B 1 120 ? 12.422 -22.594 -16.031 1 90.62 120 LEU B N 1
ATOM 2707 C CA . LEU B 1 120 ? 11.125 -23.078 -16.5 1 90.62 120 LEU B CA 1
ATOM 2708 C C . LEU B 1 120 ? 11.312 -24.234 -17.469 1 90.62 120 LEU B C 1
ATOM 2710 O O . LEU B 1 120 ? 10.617 -25.25 -17.359 1 90.62 120 LEU B O 1
ATOM 2714 N N . GLN B 1 121 ? 12.227 -24.141 -18.406 1 90.75 121 GLN B N 1
ATOM 2715 C CA . GLN B 1 121 ? 12.516 -25.203 -19.375 1 90.75 121 GLN B CA 1
ATOM 2716 C C . GLN B 1 121 ? 12.977 -26.469 -18.672 1 90.75 121 GLN B C 1
ATOM 2718 O O . GLN B 1 121 ? 12.617 -27.578 -19.078 1 90.75 121 GLN B O 1
ATOM 2723 N N . ASP B 1 122 ? 13.703 -26.266 -17.625 1 87.19 122 ASP B N 1
ATOM 2724 C CA . ASP B 1 122 ? 14.234 -27.406 -16.859 1 87.19 122 ASP B CA 1
ATOM 2725 C C . ASP B 1 122 ? 13.211 -27.906 -15.844 1 87.19 122 ASP B C 1
ATOM 2727 O O . ASP B 1 122 ? 13.508 -28.812 -15.062 1 87.19 122 ASP B O 1
ATOM 2731 N N . LEU B 1 123 ? 12.141 -27.234 -15.773 1 78.06 123 LEU B N 1
ATO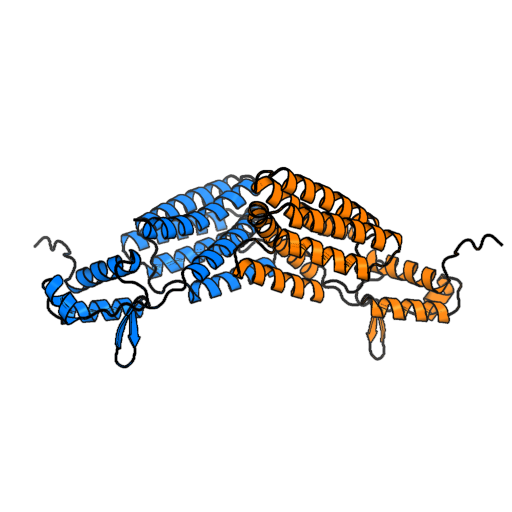M 2732 C CA . LEU B 1 123 ? 11.062 -27.562 -14.852 1 78.06 123 LEU B CA 1
ATOM 2733 C C . LEU B 1 123 ? 11.531 -27.484 -13.406 1 78.06 123 LEU B C 1
ATOM 2735 O O . LEU B 1 123 ? 11.117 -28.281 -12.57 1 78.06 123 LEU B O 1
ATOM 2739 N N . ASP B 1 124 ? 12.469 -26.656 -13.172 1 82.88 124 ASP B N 1
ATOM 2740 C CA . ASP B 1 124 ? 12.922 -26.359 -11.812 1 82.88 124 ASP B CA 1
ATOM 2741 C C . ASP B 1 124 ? 12.125 -25.203 -11.211 1 82.88 124 ASP B C 1
ATOM 2743 O O . ASP B 1 124 ? 12.602 -24.062 -11.18 1 82.88 124 ASP B O 1
ATOM 2747 N N . LEU B 1 125 ? 11.016 -25.469 -10.664 1 79.69 125 LEU B N 1
ATOM 2748 C CA . LEU B 1 125 ? 10.031 -24.469 -10.234 1 79.69 125 LEU B CA 1
ATOM 2749 C C . LEU B 1 125 ? 10.539 -23.703 -9.023 1 79.69 125 LEU B C 1
ATOM 2751 O O . LEU B 1 125 ? 10.375 -22.484 -8.945 1 79.69 125 LEU B O 1
ATOM 2755 N N . PRO B 1 126 ? 11.234 -24.359 -8.055 1 80.06 126 PRO B N 1
ATOM 2756 C CA . PRO B 1 126 ? 11.797 -23.578 -6.941 1 80.06 126 PRO B CA 1
ATOM 2757 C C . PRO B 1 126 ? 12.812 -22.531 -7.398 1 80.06 126 PRO B C 1
ATOM 2759 O O . PRO B 1 126 ? 12.812 -21.422 -6.891 1 80.06 126 PRO B O 1
ATOM 2762 N N . LEU B 1 127 ? 13.617 -22.969 -8.328 1 87.75 127 LEU B N 1
ATOM 2763 C CA . LEU B 1 127 ? 14.617 -22.047 -8.844 1 87.75 127 LEU B CA 1
ATOM 2764 C C . LEU B 1 127 ? 13.961 -20.891 -9.602 1 87.75 127 LEU B C 1
ATOM 2766 O O . LEU B 1 127 ? 14.383 -19.734 -9.484 1 87.75 127 LEU B O 1
ATOM 2770 N N . PHE B 1 128 ? 12.914 -21.203 -10.43 1 90.69 128 PHE B N 1
ATOM 2771 C CA . PHE B 1 128 ? 12.133 -20.172 -11.102 1 90.69 128 PHE B CA 1
ATOM 2772 C C . PHE B 1 128 ? 11.609 -19.141 -10.102 1 90.69 128 PHE B C 1
ATOM 2774 O O . PHE B 1 128 ? 11.766 -17.938 -10.289 1 90.69 128 PHE B O 1
ATOM 2781 N N . SER B 1 129 ? 11.047 -19.672 -9 1 87.75 129 SER B N 1
ATOM 2782 C CA . SER B 1 129 ? 10.445 -18.812 -7.984 1 87.75 129 SER B CA 1
ATOM 2783 C C . SER B 1 129 ? 11.484 -17.906 -7.328 1 87.75 129 SER B C 1
ATOM 2785 O O . SER B 1 129 ? 11.219 -16.75 -7.051 1 87.75 129 SER B O 1
ATOM 2787 N N . SER B 1 130 ? 12.641 -18.422 -7.059 1 91 130 SER B N 1
ATOM 2788 C CA . SER B 1 130 ? 13.719 -17.656 -6.441 1 91 130 SER B CA 1
ATOM 2789 C C . SER B 1 130 ? 14.164 -16.516 -7.348 1 91 130 SER B C 1
ATOM 2791 O O . SER B 1 130 ? 14.305 -15.375 -6.895 1 91 130 SER B O 1
ATOM 2793 N N . TYR B 1 131 ? 14.336 -16.781 -8.641 1 95.31 131 TYR B N 1
ATOM 2794 C CA . TYR B 1 131 ? 14.742 -15.75 -9.594 1 95.31 131 TYR B CA 1
ATOM 2795 C C . TYR B 1 131 ? 13.641 -14.703 -9.766 1 95.31 131 TYR B C 1
ATOM 2797 O O . TYR B 1 131 ? 13.93 -13.516 -9.906 1 95.31 131 TYR B O 1
ATOM 2805 N N . ASN B 1 132 ? 12.438 -15.195 -9.812 1 94.62 132 ASN B N 1
ATOM 2806 C CA . ASN B 1 132 ? 11.312 -14.281 -9.938 1 94.62 132 ASN B CA 1
ATOM 2807 C C . ASN B 1 132 ? 11.273 -13.289 -8.773 1 94.62 132 ASN B C 1
ATOM 2809 O O . ASN B 1 132 ? 11.047 -12.094 -8.984 1 94.62 132 ASN B O 1
ATOM 2813 N N . ARG B 1 133 ? 11.508 -13.742 -7.59 1 93.62 133 ARG B N 1
ATOM 2814 C CA . ARG B 1 133 ? 11.547 -12.883 -6.41 1 93.62 133 ARG B CA 1
ATOM 2815 C C . ARG B 1 133 ? 12.68 -11.867 -6.512 1 93.62 133 ARG B C 1
ATOM 2817 O O . ARG B 1 133 ? 12.492 -10.688 -6.207 1 93.62 133 ARG B O 1
ATOM 2824 N N . GLU B 1 134 ? 13.781 -12.312 -6.887 1 95.75 134 GLU B N 1
ATOM 2825 C CA . GLU B 1 134 ? 14.945 -11.438 -7.039 1 95.75 134 GLU B CA 1
ATOM 2826 C C . GLU B 1 134 ? 14.695 -10.375 -8.109 1 95.75 134 GLU B C 1
ATOM 2828 O O . GLU B 1 134 ? 15.094 -9.219 -7.945 1 95.75 134 GLU B O 1
ATOM 2833 N N . PHE B 1 135 ? 14.094 -10.82 -9.234 1 98.19 135 PHE B N 1
ATOM 2834 C CA . PHE B 1 135 ? 13.766 -9.898 -10.312 1 98.19 135 PHE B CA 1
ATOM 2835 C C . PHE B 1 135 ? 12.906 -8.75 -9.805 1 98.19 135 PHE B C 1
ATOM 2837 O O . PHE B 1 135 ? 13.242 -7.582 -9.992 1 98.19 135 PHE B O 1
ATOM 2844 N N . HIS B 1 136 ? 11.82 -9.055 -9.086 1 97.75 136 HIS B N 1
ATOM 2845 C CA . HIS B 1 136 ? 10.914 -8.016 -8.602 1 97.75 136 HIS B CA 1
ATOM 2846 C C . HIS B 1 136 ? 11.602 -7.117 -7.582 1 97.75 136 HIS B C 1
ATOM 2848 O O . HIS B 1 136 ? 11.453 -5.895 -7.629 1 97.75 136 HIS B O 1
ATOM 2854 N N . LYS B 1 137 ? 12.367 -7.742 -6.715 1 97.25 137 LYS B N 1
ATOM 2855 C CA . LYS B 1 137 ? 13.086 -6.926 -5.734 1 97.25 137 LYS B CA 1
ATOM 2856 C C . LYS B 1 137 ? 13.969 -5.891 -6.426 1 97.25 137 LYS B C 1
ATOM 2858 O O . LYS B 1 137 ? 13.984 -4.723 -6.031 1 97.25 137 LYS B O 1
ATOM 2863 N N . LEU B 1 138 ? 14.625 -6.293 -7.457 1 97.38 138 LEU B N 1
ATOM 2864 C CA . LEU B 1 138 ? 15.523 -5.406 -8.188 1 97.38 138 LEU B CA 1
ATOM 2865 C C . LEU B 1 138 ? 14.742 -4.285 -8.867 1 97.38 138 LEU B C 1
ATOM 2867 O O . LEU B 1 138 ? 15.266 -3.18 -9.039 1 97.38 138 LEU B O 1
ATOM 2871 N N . THR B 1 139 ? 13.508 -4.527 -9.258 1 97.88 139 THR B N 1
ATOM 2872 C CA . THR B 1 139 ? 12.727 -3.523 -9.969 1 97.88 139 THR B CA 1
ATOM 2873 C C . THR B 1 139 ? 12.305 -2.398 -9.031 1 97.88 139 THR B C 1
ATOM 2875 O O . THR B 1 139 ? 12.062 -1.272 -9.469 1 97.88 139 THR B O 1
ATOM 2878 N N . TYR B 1 140 ? 12.203 -2.703 -7.676 1 97.56 140 TYR B N 1
ATOM 2879 C CA . TYR B 1 140 ? 11.578 -1.681 -6.844 1 97.56 140 TYR B CA 1
ATOM 2880 C C . TYR B 1 140 ? 12.523 -1.233 -5.73 1 97.56 140 TYR B C 1
ATOM 2882 O O . TYR B 1 140 ? 12.242 -0.267 -5.02 1 97.56 140 TYR B O 1
ATOM 2890 N N . GLN B 1 141 ? 13.711 -1.763 -5.566 1 95.62 141 GLN B N 1
ATOM 2891 C CA . GLN B 1 141 ? 14.539 -1.596 -4.379 1 95.62 141 GLN B CA 1
ATOM 2892 C C . GLN B 1 141 ? 15.102 -0.179 -4.297 1 95.62 141 GLN B C 1
ATOM 2894 O O . GLN B 1 141 ? 15.484 0.28 -3.217 1 95.62 141 GLN B O 1
ATOM 2899 N N . TYR B 1 142 ? 15.062 0.577 -5.363 1 95.19 142 TYR B N 1
ATOM 2900 C CA . TYR B 1 142 ? 15.648 1.912 -5.363 1 95.19 142 TYR B CA 1
ATOM 2901 C C . TYR B 1 142 ? 14.57 2.982 -5.312 1 95.19 142 TYR B C 1
ATOM 2903 O O . TYR B 1 142 ? 14.781 4.113 -5.754 1 95.19 142 TYR B O 1
ATOM 2911 N N . CYS B 1 143 ? 13.391 2.664 -4.75 1 96.69 143 CYS B N 1
ATOM 2912 C CA . CYS B 1 143 ? 12.25 3.566 -4.77 1 96.69 143 CYS B CA 1
ATOM 2913 C C . CYS B 1 143 ? 12.461 4.734 -3.816 1 96.69 143 CYS B C 1
ATOM 2915 O O . CYS B 1 143 ? 11.734 5.734 -3.883 1 96.69 143 CYS B O 1
ATOM 2917 N N . GLY B 1 144 ? 13.398 4.719 -2.893 1 95.56 144 GLY B N 1
ATOM 2918 C CA . GLY B 1 144 ? 13.742 5.832 -2.021 1 95.56 144 GLY B CA 1
ATOM 2919 C C . GLY B 1 144 ? 12.766 6.016 -0.878 1 95.56 144 GLY B C 1
ATOM 2920 O O . GLY B 1 144 ? 12.758 7.059 -0.221 1 95.56 144 GLY B O 1
ATOM 2921 N N . ASN B 1 145 ? 11.938 5.113 -0.595 1 96.38 145 ASN B N 1
ATOM 2922 C CA . ASN B 1 145 ? 10.969 5.121 0.497 1 96.38 145 ASN B CA 1
ATOM 2923 C C . ASN B 1 145 ? 11.094 3.869 1.362 1 96.38 145 ASN B C 1
ATOM 2925 O O . ASN B 1 145 ? 10.594 2.803 0.99 1 96.38 145 ASN B O 1
ATOM 2929 N N . GLU B 1 146 ? 11.656 4.008 2.496 1 94.31 146 GLU B N 1
ATOM 2930 C CA . GLU B 1 146 ? 11.953 2.873 3.363 1 94.31 146 GLU B CA 1
ATOM 2931 C C . GLU B 1 146 ? 10.68 2.236 3.9 1 94.31 146 GLU B C 1
ATOM 2933 O O . GLU B 1 146 ? 10.609 1.018 4.078 1 94.31 146 GLU B O 1
ATOM 2938 N N . TYR B 1 147 ? 9.703 3.033 4.176 1 94.88 147 TYR B N 1
ATOM 2939 C CA . TYR B 1 147 ? 8.461 2.484 4.699 1 94.88 147 TYR B CA 1
ATOM 2940 C C . TYR B 1 147 ? 7.719 1.694 3.625 1 94.88 147 TYR B C 1
ATOM 2942 O O . TYR B 1 147 ? 7.102 0.667 3.916 1 94.88 147 TYR B O 1
ATOM 2950 N N . LEU B 1 148 ? 7.73 2.236 2.391 1 97.75 148 LEU B N 1
ATOM 2951 C CA . LEU B 1 148 ? 7.164 1.497 1.267 1 97.75 148 LEU B CA 1
ATOM 2952 C C . LEU B 1 148 ? 7.844 0.14 1.114 1 97.75 148 LEU B C 1
ATOM 2954 O O . LEU B 1 148 ? 7.172 -0.882 0.964 1 97.75 148 LEU B O 1
ATOM 2958 N N . LEU B 1 149 ? 9.203 0.098 1.221 1 97 149 LEU B N 1
ATOM 2959 C CA . LEU B 1 149 ? 9.969 -1.142 1.117 1 97 149 LEU B CA 1
ATOM 2960 C C . LEU B 1 149 ? 9.594 -2.104 2.242 1 97 149 LEU B C 1
ATOM 2962 O O . LEU B 1 149 ? 9.43 -3.303 2.01 1 97 149 LEU B O 1
ATOM 2966 N N . GLN B 1 150 ? 9.422 -1.581 3.398 1 93.5 150 GLN B N 1
ATOM 2967 C CA . GLN B 1 150 ? 9.023 -2.4 4.539 1 93.5 150 GLN B CA 1
ATOM 2968 C C . GLN B 1 150 ? 7.625 -2.979 4.34 1 93.5 150 GLN B C 1
ATOM 2970 O O . GLN B 1 150 ? 7.379 -4.145 4.66 1 93.5 150 GLN B O 1
ATOM 2975 N N . SER B 1 151 ? 6.707 -2.162 3.869 1 95.56 151 SER B N 1
ATOM 2976 C CA . SER B 1 151 ? 5.344 -2.611 3.604 1 95.56 151 SER B CA 1
ATOM 2977 C C . SER B 1 151 ? 5.32 -3.729 2.568 1 95.56 151 SER B C 1
ATOM 2979 O O . SER B 1 151 ? 4.574 -4.699 2.711 1 95.56 151 SER B O 1
ATOM 2981 N N . ILE B 1 152 ? 6.16 -3.611 1.504 1 97.44 152 ILE B N 1
ATOM 2982 C CA . ILE B 1 152 ? 6.266 -4.641 0.473 1 97.44 152 ILE B CA 1
ATOM 2983 C C . ILE B 1 152 ? 6.793 -5.934 1.087 1 97.44 152 ILE B C 1
ATOM 2985 O O . ILE B 1 152 ? 6.238 -7.012 0.852 1 97.44 152 ILE B O 1
ATOM 2989 N N . LEU B 1 153 ? 7.848 -5.84 1.908 1 92.88 153 LEU B N 1
ATOM 2990 C CA . LEU B 1 153 ? 8.438 -7.012 2.547 1 92.88 153 LEU B CA 1
ATOM 2991 C C . LEU B 1 153 ? 7.414 -7.727 3.422 1 92.88 153 LEU B C 1
ATOM 2993 O O . LEU B 1 153 ? 7.281 -8.953 3.355 1 92.88 153 LEU B O 1
ATOM 2997 N N . GLN B 1 154 ? 6.668 -6.961 4.16 1 90.75 154 GLN B N 1
ATOM 2998 C CA . GLN B 1 154 ? 5.645 -7.535 5.031 1 90.75 154 GLN B CA 1
ATOM 2999 C C . GLN B 1 154 ? 4.555 -8.219 4.215 1 90.75 154 GLN B C 1
ATOM 3001 O O . GLN B 1 154 ? 4.062 -9.289 4.598 1 90.75 154 GLN B O 1
ATOM 3006 N N . THR B 1 155 ? 4.133 -7.625 3.154 1 94.5 155 THR B N 1
ATOM 3007 C CA . THR B 1 155 ? 3.102 -8.195 2.289 1 94.5 155 THR B CA 1
ATOM 3008 C C . THR B 1 155 ? 3.59 -9.484 1.64 1 94.5 155 THR B C 1
ATOM 3010 O O . THR B 1 155 ? 2.838 -10.453 1.536 1 94.5 155 THR B O 1
ATOM 3013 N N . TRP B 1 156 ? 4.895 -9.531 1.204 1 91.81 156 TRP B N 1
ATOM 3014 C CA . TRP B 1 156 ? 5.492 -10.75 0.681 1 91.81 156 TRP B CA 1
ATOM 3015 C C . TRP B 1 156 ? 5.469 -11.859 1.729 1 91.81 156 TRP B C 1
ATOM 3017 O O . TRP B 1 156 ? 5.137 -13.008 1.421 1 91.81 156 TRP B O 1
ATOM 3027 N N . GLN B 1 157 ? 5.836 -11.555 2.912 1 86.88 157 GLN B N 1
ATOM 3028 C CA . GLN B 1 157 ? 5.844 -12.539 3.99 1 86.88 157 GLN B CA 1
ATOM 3029 C C . GLN B 1 157 ? 4.441 -13.102 4.23 1 86.88 157 GLN B C 1
ATOM 3031 O O . GLN B 1 157 ? 4.273 -14.305 4.418 1 86.88 157 GLN B O 1
ATOM 3036 N N . ARG B 1 158 ? 3.463 -12.211 4.207 1 86.06 158 ARG B N 1
ATOM 3037 C CA . ARG B 1 158 ? 2.082 -12.672 4.332 1 86.06 158 ARG B CA 1
ATOM 3038 C C . ARG B 1 158 ? 1.696 -13.57 3.162 1 86.06 158 ARG B C 1
ATOM 3040 O O . ARG B 1 158 ? 1.082 -14.617 3.357 1 86.06 158 ARG B O 1
ATOM 3047 N N . LEU B 1 159 ? 2.057 -13.172 1.948 1 87.75 159 LEU B N 1
ATOM 3048 C CA . LEU B 1 159 ? 1.739 -13.953 0.762 1 87.75 159 LEU B CA 1
ATOM 3049 C C . LEU B 1 159 ? 2.318 -15.359 0.872 1 87.75 159 LEU B C 1
ATOM 3051 O O . LEU B 1 159 ? 1.633 -16.344 0.574 1 87.75 159 LEU B O 1
ATOM 3055 N N . ASP B 1 160 ? 3.57 -15.43 1.327 1 81.44 160 ASP B N 1
ATOM 3056 C CA . ASP B 1 160 ? 4.227 -16.719 1.511 1 81.44 160 ASP B CA 1
ATOM 3057 C C . ASP B 1 160 ? 3.455 -17.594 2.502 1 81.44 160 ASP B C 1
ATOM 3059 O O . ASP B 1 160 ? 3.426 -18.812 2.371 1 81.44 160 ASP B O 1
ATOM 3063 N N . SER B 1 161 ? 2.82 -16.938 3.443 1 75.19 161 SER B N 1
ATOM 3064 C CA . SER B 1 161 ? 2.113 -17.672 4.484 1 75.19 161 SER B CA 1
ATOM 3065 C C . SER B 1 161 ? 0.742 -18.141 4 1 75.19 161 SER B C 1
ATOM 3067 O O . SER B 1 161 ? 0.218 -19.141 4.473 1 75.19 161 SER B O 1
ATOM 3069 N N . VAL B 1 162 ? 0.153 -17.375 3.111 1 73.94 162 VAL B N 1
ATOM 3070 C CA . VAL B 1 162 ? -1.213 -17.703 2.705 1 73.94 162 VAL B CA 1
ATOM 3071 C C . VAL B 1 162 ? -1.198 -18.438 1.37 1 73.94 162 VAL B C 1
ATOM 3073 O O . VAL B 1 162 ? -2.213 -19 0.954 1 73.94 162 VAL B O 1
ATOM 3076 N N . ARG B 1 163 ? -0.145 -18.172 0.721 1 67.75 163 ARG B N 1
ATOM 3077 C CA . ARG B 1 163 ? -0.052 -18.891 -0.549 1 67.75 163 ARG B CA 1
ATOM 3078 C C . ARG B 1 163 ? -0.202 -20.391 -0.345 1 67.75 163 ARG B C 1
ATOM 3080 O O . ARG B 1 163 ? 0.297 -20.938 0.638 1 67.75 163 ARG B O 1
ATOM 3087 N N . LYS B 1 164 ? -1.239 -20.766 -1.133 1 59.69 164 LYS B N 1
ATOM 3088 C CA . LYS B 1 164 ? -1.313 -22.219 -1.112 1 59.69 164 LYS B CA 1
ATOM 3089 C C . LYS B 1 164 ? 0.055 -22.844 -1.373 1 59.69 164 LYS B C 1
ATOM 3091 O O . LYS B 1 164 ? 0.736 -22.484 -2.334 1 59.69 164 LYS B O 1
ATOM 3096 N N . LYS B 1 165 ? 0.485 -23.5 -0.35 1 51.38 165 LYS B N 1
ATOM 3097 C CA . LYS B 1 165 ? 1.693 -24.266 -0.61 1 51.38 165 LYS B CA 1
ATOM 3098 C C . LYS B 1 165 ? 1.531 -25.141 -1.852 1 51.38 165 LYS B C 1
ATOM 3100 O O . LYS B 1 165 ? 0.487 -25.766 -2.043 1 51.38 165 LYS B O 1
ATOM 3105 N N . GLY B 1 166 ? 2.375 -25.031 -2.838 1 49.5 166 GLY B N 1
ATOM 3106 C CA . GLY B 1 166 ? 2.354 -25.812 -4.07 1 49.5 166 GLY B CA 1
ATOM 3107 C C . GLY B 1 166 ? 1.769 -25.047 -5.242 1 49.5 166 GLY B C 1
ATOM 3108 O O . GLY B 1 166 ? 1.657 -25.578 -6.348 1 49.5 166 GLY B O 1
ATOM 3109 N N . THR B 1 167 ? 0.99 -23.906 -4.809 1 50.31 167 THR B N 1
ATOM 3110 C CA . THR B 1 167 ? 0.405 -23.203 -5.945 1 50.31 167 THR B CA 1
ATOM 3111 C C . THR B 1 167 ? 1.494 -22.672 -6.867 1 50.31 167 THR B C 1
ATOM 3113 O O . THR B 1 167 ? 2.252 -21.781 -6.492 1 50.31 167 THR B O 1
ATOM 3116 N N . ALA B 1 168 ? 2.174 -23.703 -7.461 1 51.06 168 ALA B N 1
ATOM 3117 C CA . ALA B 1 168 ? 3.029 -23.281 -8.57 1 51.06 168 ALA B CA 1
ATOM 3118 C C . ALA B 1 168 ? 2.221 -22.562 -9.648 1 51.06 168 ALA B C 1
ATOM 3120 O O . ALA B 1 168 ? 1.07 -22.922 -9.906 1 51.06 168 ALA B O 1
ATOM 3121 N N . LEU B 1 169 ? 2.637 -21.391 -9.961 1 59.19 169 LEU B N 1
ATOM 3122 C CA . LEU B 1 169 ? 2.068 -20.781 -11.156 1 59.19 169 LEU B CA 1
ATOM 3123 C C . LEU B 1 169 ? 2.043 -21.781 -12.312 1 59.19 169 LEU B C 1
ATOM 3125 O O . LEU B 1 169 ? 2.932 -22.625 -12.43 1 59.19 169 LEU B O 1
ATOM 3129 N N . ARG B 1 170 ? 0.961 -21.953 -13 1 67.69 170 ARG B N 1
AT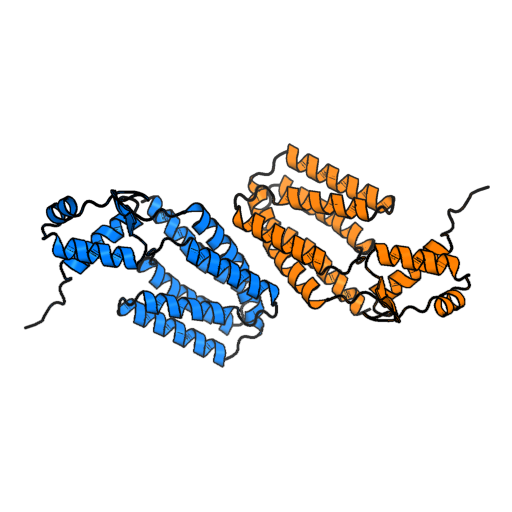OM 3130 C CA . ARG B 1 170 ? 0.831 -22.703 -14.25 1 67.69 170 ARG B CA 1
ATOM 3131 C C . ARG B 1 170 ? 1.926 -22.312 -15.234 1 67.69 170 ARG B C 1
ATOM 3133 O O . ARG B 1 170 ? 2.338 -21.141 -15.281 1 67.69 170 ARG B O 1
ATOM 3140 N N . PRO B 1 171 ? 2.402 -23.375 -15.867 1 75.44 171 PRO B N 1
ATOM 3141 C CA . PRO B 1 171 ? 3.451 -23.078 -16.844 1 75.44 171 PRO B CA 1
ATOM 3142 C C . PRO B 1 171 ? 3.068 -21.969 -17.812 1 75.44 171 PRO B C 1
ATOM 3144 O O . PRO B 1 171 ? 3.908 -21.125 -18.156 1 75.44 171 PRO B O 1
ATOM 3147 N N . ASP B 1 172 ? 1.814 -21.938 -18.141 1 82.25 172 ASP B N 1
ATOM 3148 C CA . ASP B 1 172 ? 1.38 -20.891 -19.047 1 82.25 172 ASP B CA 1
ATOM 3149 C C . ASP B 1 172 ? 1.506 -19.516 -18.422 1 82.25 172 ASP B C 1
ATOM 3151 O O . ASP B 1 172 ? 1.938 -18.547 -19.062 1 82.25 172 ASP B O 1
ATOM 3155 N N . ARG B 1 173 ? 1.151 -19.484 -17.219 1 86.25 173 ARG B N 1
ATOM 3156 C CA . ARG B 1 173 ? 1.255 -18.203 -16.516 1 86.25 173 ARG B CA 1
ATOM 3157 C C . ARG B 1 173 ? 2.713 -17.797 -16.328 1 86.25 173 ARG B C 1
ATOM 3159 O O . ARG B 1 173 ? 3.057 -16.625 -16.453 1 86.25 173 ARG B O 1
ATOM 3166 N N . MET B 1 174 ? 3.549 -18.766 -16.125 1 89.19 174 MET B N 1
ATOM 3167 C CA . MET B 1 174 ? 4.973 -18.5 -15.93 1 89.19 174 MET B CA 1
ATOM 3168 C C . MET B 1 174 ? 5.602 -17.953 -17.203 1 89.19 174 MET B C 1
ATOM 3170 O O . MET B 1 174 ? 6.387 -17 -17.156 1 89.19 174 MET B O 1
ATOM 3174 N N . LYS B 1 175 ? 5.227 -18.562 -18.281 1 92.81 175 LYS B N 1
ATOM 3175 C CA . LYS B 1 175 ? 5.723 -18.094 -19.578 1 92.81 175 LYS B CA 1
ATOM 3176 C C . LYS B 1 175 ? 5.289 -16.656 -19.844 1 92.81 175 LYS B C 1
ATOM 3178 O O . LYS B 1 175 ? 6.094 -15.828 -20.266 1 92.81 175 LYS B O 1
ATOM 3183 N N . LYS B 1 176 ? 4.016 -16.422 -19.594 1 94.56 176 LYS B N 1
ATOM 3184 C CA . LYS B 1 176 ? 3.494 -15.062 -19.781 1 94.56 176 LYS B CA 1
ATOM 3185 C C . LYS B 1 176 ? 4.195 -14.062 -18.875 1 94.56 176 LYS B C 1
ATOM 3187 O O . LYS B 1 176 ? 4.457 -12.93 -19.266 1 94.56 176 LYS B O 1
ATOM 3192 N N . SER B 1 177 ? 4.461 -14.5 -17.703 1 95.56 177 SER B N 1
ATOM 3193 C CA . SER B 1 177 ? 5.164 -13.641 -16.75 1 95.56 177 SER B CA 1
ATOM 3194 C C . SER B 1 177 ? 6.543 -13.25 -17.281 1 95.56 177 SER B C 1
ATOM 3196 O O . SER B 1 177 ? 6.941 -12.086 -17.172 1 95.56 177 SER B O 1
ATOM 3198 N N . ILE B 1 178 ? 7.242 -14.195 -17.844 1 97.19 178 ILE B N 1
ATOM 3199 C CA . ILE B 1 178 ? 8.562 -13.938 -18.422 1 97.19 178 ILE B CA 1
ATOM 3200 C C . ILE B 1 178 ? 8.445 -12.906 -19.531 1 97.19 178 ILE B C 1
ATOM 3202 O O . ILE B 1 178 ? 9.258 -11.969 -19.609 1 97.19 178 ILE B O 1
ATOM 3206 N N . GLU B 1 179 ? 7.465 -13.062 -20.344 1 97.69 179 GLU B N 1
ATOM 3207 C CA . GLU B 1 179 ? 7.23 -12.109 -21.422 1 97.69 179 GLU B CA 1
ATOM 3208 C C . GLU B 1 179 ? 6.898 -10.727 -20.875 1 97.69 179 GLU B C 1
ATOM 3210 O O . GLU B 1 179 ? 7.355 -9.719 -21.422 1 97.69 179 GLU B O 1
ATOM 3215 N N . GLU B 1 180 ? 6.105 -10.672 -19.891 1 98.19 180 GLU B N 1
ATOM 3216 C CA . GLU B 1 180 ? 5.742 -9.414 -19.266 1 98.19 180 GLU B CA 1
ATOM 3217 C C . GLU B 1 180 ? 6.961 -8.742 -18.625 1 98.19 180 GLU B C 1
ATOM 3219 O O . GLU B 1 180 ? 7.086 -7.516 -18.656 1 98.19 180 GLU B O 1
ATOM 3224 N N . HIS B 1 181 ? 7.809 -9.523 -18.047 1 98.38 181 HIS B N 1
ATOM 3225 C CA . HIS B 1 181 ? 9.047 -8.984 -17.5 1 98.38 181 HIS B CA 1
ATOM 3226 C C . HIS B 1 181 ? 9.875 -8.305 -18.594 1 98.38 181 HIS B C 1
ATOM 3228 O O . HIS B 1 181 ? 10.445 -7.234 -18.375 1 98.38 181 HIS B O 1
ATOM 3234 N N . GLU B 1 182 ? 9.891 -8.938 -19.719 1 98.19 182 GLU B N 1
ATOM 3235 C CA . GLU B 1 182 ? 10.602 -8.344 -20.844 1 98.19 182 GLU B CA 1
ATOM 3236 C C . GLU B 1 182 ? 10.023 -6.977 -21.203 1 98.19 182 GLU B C 1
ATOM 3238 O O . GLU B 1 182 ? 10.773 -6.031 -21.469 1 98.19 182 GLU B O 1
ATOM 3243 N N . THR B 1 183 ? 8.773 -6.91 -21.219 1 98.56 183 THR B N 1
ATOM 3244 C CA . THR B 1 183 ? 8.102 -5.648 -21.516 1 98.56 183 THR B CA 1
ATOM 3245 C C . THR B 1 183 ? 8.43 -4.598 -20.469 1 98.56 183 THR B C 1
ATOM 3247 O O . THR B 1 183 ? 8.68 -3.436 -20.797 1 98.56 183 THR B O 1
ATOM 3250 N N . LEU B 1 184 ? 8.43 -5 -19.203 1 98.38 184 LEU B N 1
ATOM 3251 C CA . LEU B 1 184 ? 8.75 -4.082 -18.125 1 98.38 184 LEU B CA 1
ATOM 3252 C C . LEU B 1 184 ? 10.172 -3.553 -18.266 1 98.38 184 LEU B C 1
ATOM 3254 O O . LEU B 1 184 ? 10.414 -2.355 -18.094 1 98.38 184 LEU B O 1
ATOM 3258 N N . ILE B 1 185 ? 11.102 -4.449 -18.609 1 98.19 185 ILE B N 1
ATOM 3259 C CA . ILE B 1 185 ? 12.492 -4.066 -18.828 1 98.19 185 ILE B CA 1
ATOM 3260 C C . ILE B 1 185 ? 12.57 -3.037 -19.953 1 98.19 185 ILE B C 1
ATOM 3262 O O . ILE B 1 185 ? 13.273 -2.033 -19.844 1 98.19 185 ILE B O 1
ATOM 3266 N N . ARG B 1 186 ? 11.836 -3.256 -20.969 1 97.94 186 ARG B N 1
ATOM 3267 C CA . ARG B 1 186 ? 11.805 -2.344 -22.109 1 97.94 186 ARG B CA 1
ATOM 3268 C C . ARG B 1 186 ? 11.273 -0.973 -21.703 1 97.94 186 ARG B C 1
ATOM 3270 O O . ARG B 1 186 ? 11.852 0.055 -22.062 1 97.94 186 ARG B O 1
ATOM 3277 N N . LEU B 1 187 ? 10.203 -0.954 -21 1 98.19 187 LEU B N 1
ATOM 3278 C CA . LEU B 1 187 ? 9.625 0.304 -20.531 1 98.19 187 LEU B CA 1
ATOM 3279 C C . LEU B 1 187 ? 10.625 1.09 -19.688 1 98.19 187 LEU B C 1
ATOM 3281 O O . LEU B 1 187 ? 10.742 2.309 -19.844 1 98.19 187 LEU B O 1
ATOM 3285 N N . MET B 1 188 ? 11.32 0.406 -18.828 1 97.25 188 MET B N 1
ATOM 3286 C CA . MET B 1 188 ? 12.312 1.049 -17.984 1 97.25 188 MET B CA 1
ATOM 3287 C C . MET B 1 188 ? 13.492 1.555 -18.797 1 97.25 188 MET B C 1
ATOM 3289 O O . MET B 1 188 ? 13.984 2.66 -18.578 1 97.25 188 MET B O 1
ATOM 3293 N N . SER B 1 189 ? 13.906 0.753 -19.734 1 96.5 189 SER B N 1
ATOM 3294 C CA . SER B 1 189 ? 15.031 1.111 -20.594 1 96.5 189 SER B CA 1
ATOM 3295 C C . SER B 1 189 ? 14.719 2.342 -21.438 1 96.5 189 SER B C 1
ATOM 3297 O O . SER B 1 189 ? 15.594 3.176 -21.688 1 96.5 189 SER B O 1
ATOM 3299 N N . GLU B 1 190 ? 13.484 2.471 -21.844 1 96.56 190 GLU B N 1
ATOM 3300 C CA . GLU B 1 190 ? 13.039 3.57 -22.703 1 96.56 190 GLU B CA 1
ATOM 3301 C C . GLU B 1 190 ? 12.641 4.785 -21.859 1 96.56 190 GLU B C 1
ATOM 3303 O O . GLU B 1 190 ? 12.172 5.793 -22.406 1 96.56 190 GLU B O 1
ATOM 3308 N N . LYS B 1 191 ? 12.727 4.676 -20.594 1 95.56 191 LYS B N 1
ATOM 3309 C CA . LYS B 1 191 ? 12.352 5.746 -19.688 1 95.56 191 LYS B CA 1
ATOM 3310 C C . LYS B 1 191 ? 10.922 6.207 -19.922 1 95.56 191 LYS B C 1
ATOM 3312 O O . LYS B 1 191 ? 10.656 7.406 -20.047 1 95.56 191 LYS B O 1
ATOM 3317 N N . ALA B 1 192 ? 10.102 5.188 -20.078 1 96.62 192 ALA B N 1
ATOM 3318 C CA . ALA B 1 192 ? 8.672 5.48 -20.188 1 96.62 192 ALA B CA 1
ATOM 3319 C C . ALA B 1 192 ? 8.172 6.27 -18.984 1 96.62 192 ALA B C 1
ATOM 3321 O O . ALA B 1 192 ? 8.867 6.375 -17.969 1 96.62 192 ALA B O 1
ATOM 3322 N N . SER B 1 193 ? 6.965 6.844 -19.078 1 96.62 193 SER B N 1
ATOM 3323 C CA . SER B 1 193 ? 6.41 7.629 -17.984 1 96.62 193 SER B CA 1
ATOM 3324 C C . SER B 1 193 ? 6.227 6.781 -16.734 1 96.62 193 SER B C 1
ATOM 3326 O O . SER B 1 193 ? 5.914 5.59 -16.828 1 96.62 193 SER B O 1
ATOM 3328 N N . GLU B 1 194 ? 6.336 7.387 -15.602 1 95.25 194 GLU B N 1
ATOM 3329 C CA . GLU B 1 194 ? 6.16 6.719 -14.32 1 95.25 194 GLU B CA 1
ATOM 3330 C C . GLU B 1 194 ? 4.777 6.074 -14.219 1 95.25 194 GLU B C 1
ATOM 3332 O O . GLU B 1 194 ? 4.641 4.969 -13.688 1 95.25 194 GLU B O 1
ATOM 3337 N N . GLN B 1 195 ? 3.822 6.785 -14.695 1 94.81 195 GLN B N 1
ATOM 3338 C CA . GLN B 1 195 ? 2.459 6.273 -14.664 1 94.81 195 GLN B CA 1
ATOM 3339 C C . GLN B 1 195 ? 2.338 4.98 -15.469 1 94.81 195 GLN B C 1
ATOM 3341 O O . GLN B 1 195 ? 1.696 4.023 -15.031 1 94.81 195 GLN B O 1
ATOM 3346 N N . LYS B 1 196 ? 2.938 4.965 -16.641 1 97.25 196 LYS B N 1
ATOM 3347 C CA . LYS B 1 196 ? 2.893 3.775 -17.5 1 97.25 196 LYS B CA 1
ATOM 3348 C C . LYS B 1 196 ? 3.594 2.596 -16.828 1 97.25 196 LYS B C 1
ATOM 3350 O O . LYS B 1 196 ? 3.09 1.471 -16.859 1 97.25 196 LYS B O 1
ATOM 3355 N N . ILE B 1 197 ? 4.703 2.836 -16.234 1 98.12 197 ILE B N 1
ATOM 3356 C CA . ILE B 1 197 ? 5.477 1.789 -15.57 1 98.12 197 ILE B CA 1
ATOM 3357 C C . ILE B 1 197 ? 4.703 1.264 -14.359 1 98.12 197 ILE B C 1
ATOM 3359 O O . ILE B 1 197 ? 4.609 0.051 -14.156 1 98.12 197 ILE B O 1
ATOM 3363 N N . GLU B 1 198 ? 4.129 2.186 -13.562 1 98.06 198 GLU B N 1
ATOM 3364 C CA . GLU B 1 198 ? 3.332 1.78 -12.406 1 98.06 198 GLU B CA 1
ATOM 3365 C C . GLU B 1 198 ? 2.16 0.897 -12.828 1 98.06 198 GLU B C 1
ATOM 3367 O O . GLU B 1 198 ? 1.94 -0.168 -12.25 1 98.06 198 GLU B O 1
ATOM 3372 N N . GLU B 1 199 ? 1.434 1.335 -13.812 1 97.12 199 GLU B N 1
ATOM 3373 C CA . GLU B 1 199 ? 0.254 0.606 -14.273 1 97.12 199 GLU B CA 1
ATOM 3374 C C . GLU B 1 199 ? 0.628 -0.781 -14.789 1 97.12 199 GLU B C 1
ATOM 3376 O O . GLU B 1 199 ? -0.063 -1.761 -14.5 1 97.12 199 GLU B O 1
ATOM 3381 N N . PHE B 1 200 ? 1.709 -0.869 -15.609 1 98.25 200 PHE B N 1
ATOM 3382 C CA . PHE B 1 200 ? 2.127 -2.15 -16.172 1 98.25 200 PHE B CA 1
ATOM 3383 C C . PHE B 1 200 ? 2.562 -3.105 -15.062 1 98.25 200 PHE B C 1
ATOM 3385 O O . PHE B 1 200 ? 2.178 -4.277 -15.062 1 98.25 200 PHE B O 1
ATOM 3392 N N . ALA B 1 201 ? 3.439 -2.592 -14.141 1 98.06 201 ALA B N 1
ATOM 3393 C CA . ALA B 1 201 ? 3.91 -3.428 -13.039 1 98.06 201 ALA B CA 1
ATOM 3394 C C . ALA B 1 201 ? 2.74 -3.945 -12.211 1 98.06 201 ALA B C 1
ATOM 3396 O O . ALA B 1 201 ? 2.713 -5.117 -11.828 1 98.06 201 ALA B O 1
ATOM 3397 N N . ARG B 1 202 ? 1.779 -3.111 -11.883 1 97.06 202 ARG B N 1
ATOM 3398 C CA . ARG B 1 202 ? 0.593 -3.512 -11.133 1 97.06 202 ARG B CA 1
ATOM 3399 C C . ARG B 1 202 ? -0.203 -4.57 -11.891 1 97.06 202 ARG B C 1
ATOM 3401 O O . ARG B 1 202 ? -0.585 -5.594 -11.32 1 97.06 202 ARG B O 1
ATOM 3408 N N . ARG B 1 203 ? -0.41 -4.348 -13.164 1 96.25 203 ARG B N 1
ATOM 3409 C CA . ARG B 1 203 ? -1.172 -5.277 -13.992 1 96.25 203 ARG B CA 1
ATOM 3410 C C . ARG B 1 203 ? -0.478 -6.633 -14.07 1 96.25 203 ARG B C 1
ATOM 3412 O O . ARG B 1 203 ? -1.137 -7.676 -14.086 1 96.25 203 ARG B O 1
ATOM 3419 N N . HIS B 1 204 ? 0.815 -6.625 -14.203 1 95.69 204 HIS B N 1
ATOM 3420 C CA . HIS B 1 204 ? 1.595 -7.859 -14.234 1 95.69 204 HIS B CA 1
ATOM 3421 C C . HIS B 1 204 ? 1.246 -8.758 -13.055 1 95.69 204 HIS B C 1
ATOM 3423 O O . HIS B 1 204 ? 1.021 -9.961 -13.227 1 95.69 204 HIS B O 1
ATOM 3429 N N . LYS B 1 205 ? 1.186 -8.234 -11.883 1 93.44 205 LYS B N 1
ATOM 3430 C CA . LYS B 1 205 ? 0.858 -9 -10.688 1 93.44 205 LYS B CA 1
ATOM 3431 C C . LYS B 1 205 ? -0.612 -9.414 -10.68 1 93.44 205 LYS B C 1
ATOM 3433 O O . LYS B 1 205 ? -0.949 -10.523 -10.281 1 93.44 205 LYS B O 1
ATOM 3438 N N . LEU B 1 206 ? -1.449 -8.516 -11.141 1 92.06 206 LEU B N 1
ATOM 3439 C CA . LEU B 1 206 ? -2.881 -8.797 -11.148 1 92.06 206 LEU B CA 1
ATOM 3440 C C . LEU B 1 206 ? -3.217 -9.891 -12.148 1 92.06 206 LEU B C 1
ATOM 3442 O O . LEU B 1 206 ? -4.203 -10.617 -11.984 1 92.06 206 LEU B O 1
ATOM 3446 N N . ASN B 1 207 ? -2.391 -9.992 -13.188 1 90.94 207 ASN B N 1
ATOM 3447 C CA . ASN B 1 207 ? -2.568 -11.094 -14.125 1 90.94 207 ASN B CA 1
ATOM 3448 C C . ASN B 1 207 ? -2.428 -12.453 -13.438 1 90.94 207 ASN B C 1
ATOM 3450 O O . ASN B 1 207 ? -3.074 -13.422 -13.828 1 90.94 207 ASN B O 1
ATOM 3454 N N . THR B 1 208 ? -1.555 -12.508 -12.469 1 84.75 208 THR B N 1
ATOM 3455 C CA . THR B 1 208 ? -1.441 -13.727 -11.672 1 84.75 208 THR B CA 1
ATOM 3456 C C . THR B 1 208 ? -2.738 -13.992 -10.906 1 84.75 208 THR B C 1
ATOM 3458 O O . THR B 1 208 ? -3.197 -15.133 -10.844 1 84.75 208 THR B O 1
ATOM 3461 N N . LEU B 1 209 ? -3.303 -12.969 -10.398 1 82.31 209 LEU B N 1
ATOM 3462 C CA . LEU B 1 209 ? -4.582 -13.07 -9.703 1 82.31 209 LEU B CA 1
ATOM 3463 C C . LEU B 1 209 ? -5.68 -13.539 -10.656 1 82.31 209 LEU B C 1
ATOM 3465 O O . LEU B 1 209 ? -6.477 -14.414 -10.305 1 82.31 209 LEU B O 1
ATOM 3469 N N . GLN B 1 210 ? -5.68 -12.945 -11.789 1 81.81 210 GLN B N 1
ATOM 3470 C CA . GLN B 1 210 ? -6.688 -13.297 -12.781 1 81.81 210 GLN B CA 1
ATOM 3471 C C . GLN B 1 210 ? -6.551 -14.75 -13.211 1 81.81 210 GLN B C 1
ATOM 3473 O O . GLN B 1 210 ? -7.551 -15.453 -13.383 1 81.81 210 GLN B O 1
ATOM 3478 N N . ALA B 1 211 ? -5.348 -15.188 -13.422 1 77 211 ALA B N 1
ATOM 3479 C CA . ALA B 1 211 ? -5.094 -16.578 -13.781 1 77 211 ALA B CA 1
ATOM 3480 C C . ALA B 1 211 ? -5.578 -17.531 -12.688 1 77 211 ALA B C 1
ATOM 3482 O O . ALA B 1 211 ? -6.105 -18.609 -12.977 1 77 211 ALA B O 1
ATOM 3483 N N . PHE B 1 212 ? -5.434 -17.141 -11.523 1 72.69 212 PHE B N 1
ATOM 3484 C CA . PHE B 1 212 ? -5.887 -17.906 -10.375 1 72.69 212 PHE B CA 1
ATOM 3485 C C . PHE B 1 212 ? -7.402 -18.047 -10.375 1 72.69 212 PHE B C 1
ATOM 3487 O O . PHE B 1 212 ? -7.941 -19.125 -10.133 1 72.69 212 PHE B O 1
ATOM 3494 N N . LEU B 1 213 ? -8.117 -16.938 -10.727 1 71.75 213 LEU B N 1
ATOM 3495 C CA . LEU B 1 213 ? -9.578 -16.891 -10.719 1 71.75 213 LEU B CA 1
ATOM 3496 C C . LEU B 1 213 ? -10.148 -17.688 -11.891 1 71.75 213 LEU B C 1
ATOM 3498 O O . LEU B 1 213 ? -11.203 -18.312 -11.766 1 71.75 213 LEU B O 1
ATOM 3502 N N . GLU B 1 214 ? -9.547 -17.594 -13.023 1 69.38 214 GLU B N 1
ATOM 3503 C CA . GLU B 1 214 ? -10.008 -18.297 -14.211 1 69.38 214 GLU B CA 1
ATOM 3504 C C . GLU B 1 214 ? -9.938 -19.812 -14.016 1 69.38 214 GLU B C 1
ATOM 3506 O O . GLU B 1 214 ? -10.742 -20.562 -14.578 1 69.38 214 GLU B O 1
ATOM 3511 N N . LYS B 1 215 ? -9.094 -20.328 -13.336 1 61.34 215 LYS B N 1
ATOM 3512 C CA . LYS B 1 215 ? -9 -21.766 -13.055 1 61.34 215 LYS B CA 1
ATOM 3513 C C . LYS B 1 215 ? -10.148 -22.234 -12.172 1 61.34 215 LYS B C 1
ATOM 3515 O O . LYS B 1 215 ? -10.656 -23.344 -12.344 1 61.34 215 LYS B O 1
ATOM 3520 N N . LYS B 1 216 ? -10.57 -21.438 -11.367 1 58.19 216 LYS B N 1
ATOM 3521 C CA . LYS B 1 216 ? -11.672 -21.797 -10.477 1 58.19 216 LYS B CA 1
ATOM 3522 C C . LYS B 1 216 ? -12.984 -21.938 -11.25 1 58.19 216 LYS B C 1
ATOM 3524 O O . LYS B 1 216 ? -13.836 -22.766 -10.891 1 58.19 216 LYS B O 1
ATOM 3529 N N . ASN B 1 217 ? -12.969 -21.062 -12.289 1 50.22 217 ASN B N 1
ATOM 3530 C CA . ASN B 1 217 ? -14.219 -21.078 -13.039 1 50.22 217 ASN B CA 1
ATOM 3531 C C . ASN B 1 217 ? -14.211 -22.156 -14.117 1 50.22 217 ASN B C 1
ATOM 3533 O O . ASN B 1 217 ? -15.242 -22.438 -14.734 1 50.22 217 ASN B O 1
ATOM 3537 N N . SER B 1 218 ? -13.078 -22.719 -14.445 1 44.75 218 SER B N 1
ATOM 3538 C CA . SER B 1 218 ? -13.062 -23.781 -15.438 1 44.75 218 SER B CA 1
ATOM 3539 C C . SER B 1 218 ? -13.242 -25.156 -14.781 1 44.75 218 SER B C 1
ATOM 3541 O O . SER B 1 218 ? -12.789 -25.359 -13.656 1 44.75 218 SER B O 1
#

Nearest PDB structures (foldseek):
  7u5q-assembly2_B  TM=6.130E-01  e=3.911E-08  Brucella melitensis ATCC 23457
  7xp1-assembly1_A-2  TM=5.662E-01  e=1.889E-08  Pseudomonas aeruginosa PAO1
  4p9f-assembly1_A  TM=5.576E-01  e=2.185E-08  Escherichia coli UMEA 3718-1
  3ihu-assembly2_B  TM=5.947E-01  e=1.849E-07  Cupriavidus pinatubonensis JMP134
  4p9f-assembly1_B  TM=5.930E-01  e=2.597E-07  Escherichia coli UMEA 3718-1